Protein AF-A0A1J4T5M4-F1 (afdb_monomer_lite)

Structure (mmCIF, N/CA/C/O backbone):
data_AF-A0A1J4T5M4-F1
#
_entry.id   AF-A0A1J4T5M4-F1
#
loop_
_atom_site.group_PDB
_atom_site.id
_atom_site.type_symbol
_atom_site.label_atom_id
_atom_site.label_alt_id
_atom_site.label_comp_id
_atom_site.label_asym_id
_atom_site.label_entity_id
_atom_site.label_seq_id
_atom_site.pdbx_PDB_ins_code
_atom_site.Cartn_x
_atom_site.Cartn_y
_atom_site.Cartn_z
_atom_site.occupancy
_atom_site.B_iso_or_equiv
_atom_site.auth_seq_id
_atom_site.auth_comp_id
_atom_site.auth_asym_id
_atom_site.auth_atom_id
_atom_site.pdbx_PDB_model_num
ATOM 1 N N . MET A 1 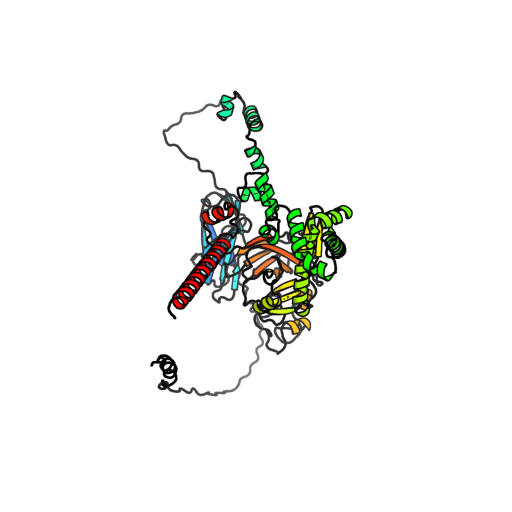1 ? -44.692 56.740 -18.038 1.00 34.81 1 MET A N 1
ATOM 2 C CA . MET A 1 1 ? -43.457 57.166 -17.343 1.00 34.81 1 MET A CA 1
ATOM 3 C C . MET A 1 1 ? -42.493 55.983 -17.309 1.00 34.81 1 MET A C 1
ATOM 5 O O . MET A 1 1 ? -42.812 54.981 -16.696 1.00 34.81 1 MET A O 1
ATOM 9 N N . LYS A 1 2 ? -41.389 56.106 -18.061 1.00 34.12 2 LYS A N 1
ATOM 10 C CA . LYS A 1 2 ? -40.067 55.453 -17.934 1.00 34.12 2 LYS A CA 1
ATOM 11 C C . LYS A 1 2 ? -39.995 53.984 -17.452 1.00 34.12 2 LYS A C 1
ATOM 13 O O . LYS A 1 2 ? -39.796 53.739 -16.270 1.00 34.12 2 LYS A O 1
ATOM 18 N N . PHE A 1 3 ? -39.970 53.044 -18.403 1.00 30.88 3 PHE A N 1
ATOM 19 C CA . PHE A 1 3 ? -39.243 51.773 -18.253 1.00 30.88 3 PHE A CA 1
ATOM 20 C C . PHE A 1 3 ? -37.912 51.881 -19.010 1.00 30.88 3 PHE A C 1
ATOM 22 O O . PHE A 1 3 ? -37.856 52.402 -20.124 1.00 30.88 3 PHE A O 1
ATOM 29 N N . ASN A 1 4 ? -36.834 51.536 -18.313 1.00 39.12 4 ASN A N 1
ATOM 30 C CA . ASN A 1 4 ? -35.527 52.162 -18.454 1.00 39.12 4 ASN A CA 1
ATOM 31 C C . ASN A 1 4 ? -34.646 51.546 -19.556 1.00 39.12 4 ASN A C 1
ATOM 33 O O . ASN A 1 4 ? -34.685 50.359 -19.867 1.00 39.12 4 ASN A O 1
ATOM 37 N N . LYS A 1 5 ? -33.831 52.424 -20.131 1.00 41.97 5 LYS A N 1
ATOM 38 C CA . LYS A 1 5 ? -33.200 52.419 -21.453 1.00 41.97 5 LYS A CA 1
ATOM 39 C C . LYS A 1 5 ? -31.775 51.838 -21.419 1.00 41.97 5 LYS A C 1
ATOM 41 O O . LYS A 1 5 ? -30.873 52.423 -22.004 1.00 41.97 5 LYS A O 1
ATOM 46 N N . HIS A 1 6 ? -31.557 50.713 -20.731 1.00 47.12 6 HIS A N 1
ATOM 47 C CA . HIS A 1 6 ? -30.194 50.193 -20.502 1.00 47.12 6 HIS A CA 1
ATOM 48 C C . HIS A 1 6 ? -29.871 48.798 -21.051 1.00 47.12 6 HIS A C 1
ATOM 50 O O . HIS A 1 6 ? -28.703 48.432 -21.066 1.00 47.12 6 HIS A O 1
ATOM 56 N N . TYR A 1 7 ? -30.835 48.070 -21.620 1.00 44.25 7 TYR A N 1
ATOM 57 C CA . TYR A 1 7 ? -30.568 46.737 -22.190 1.00 44.25 7 TYR A CA 1
ATOM 58 C C . TYR A 1 7 ? -30.354 46.700 -23.712 1.00 44.25 7 TYR A C 1
ATOM 60 O O . TYR A 1 7 ? -29.957 45.672 -24.248 1.00 44.25 7 TYR A O 1
ATOM 68 N N . LYS A 1 8 ? -30.542 47.821 -24.426 1.00 43.34 8 LYS A N 1
ATOM 69 C CA . LYS A 1 8 ? -30.324 47.884 -25.887 1.00 43.34 8 LYS A CA 1
ATOM 70 C C . LYS A 1 8 ? -28.912 48.298 -26.321 1.00 43.34 8 LYS A C 1
ATOM 72 O O . LYS A 1 8 ? -28.586 48.116 -27.485 1.00 43.34 8 LYS A O 1
ATOM 77 N N . ASN A 1 9 ? -28.066 48.775 -25.405 1.00 45.38 9 ASN A N 1
ATOM 78 C CA . ASN A 1 9 ? -26.704 49.218 -25.740 1.00 45.38 9 ASN A CA 1
ATOM 79 C C . ASN A 1 9 ? -25.601 48.223 -25.348 1.00 45.38 9 ASN A C 1
ATOM 81 O O . ASN A 1 9 ? -24.459 48.438 -25.730 1.00 45.38 9 ASN A O 1
ATOM 85 N N . LEU A 1 10 ? -25.916 47.127 -24.646 1.00 37.84 10 LEU A N 1
ATOM 86 C CA . LEU A 1 10 ? -24.912 46.112 -24.294 1.00 37.84 10 LEU A CA 1
ATOM 87 C C . LEU A 1 10 ? -24.798 44.999 -25.355 1.00 37.84 10 LEU A C 1
ATOM 89 O O . LEU A 1 10 ? -23.721 44.458 -25.566 1.00 37.84 10 LEU A O 1
ATOM 93 N N . MET A 1 11 ? -25.872 44.738 -26.110 1.00 39.09 11 MET A N 1
ATOM 94 C CA . MET A 1 11 ? -25.863 43.791 -27.240 1.00 39.09 11 MET A CA 1
ATOM 95 C C . MET A 1 11 ? -25.367 44.397 -28.564 1.00 39.09 11 MET A C 1
ATOM 97 O O . MET A 1 11 ? -25.098 43.666 -29.509 1.00 39.09 11 MET A O 1
ATOM 101 N N . ALA A 1 12 ? -25.193 45.721 -28.636 1.00 43.66 12 ALA A N 1
ATOM 102 C CA . ALA A 1 12 ? -24.646 46.405 -29.813 1.00 43.66 12 ALA A CA 1
ATOM 103 C C . ALA A 1 12 ? -23.111 46.561 -29.773 1.00 43.66 12 ALA A C 1
ATOM 105 O O . ALA A 1 12 ? -22.508 46.901 -30.784 1.00 43.66 12 ALA A O 1
ATOM 106 N N . VAL A 1 13 ? -22.472 46.288 -28.627 1.00 44.59 13 VAL A N 1
ATOM 107 C CA . VAL A 1 13 ? -21.007 46.390 -28.457 1.00 44.59 13 VAL A CA 1
ATOM 108 C C . VAL A 1 13 ? -20.306 45.040 -28.680 1.00 44.59 13 VAL A C 1
ATOM 110 O O . VAL A 1 13 ? -19.130 45.010 -29.018 1.00 44.59 13 VAL A O 1
ATOM 113 N N . ILE A 1 14 ? -21.033 43.920 -28.599 1.00 39.28 14 ILE A N 1
ATOM 114 C CA . ILE A 1 14 ? -20.468 42.566 -28.763 1.00 39.28 14 ILE A CA 1
ATOM 115 C C . ILE A 1 14 ? -20.547 42.060 -30.222 1.00 39.28 14 ILE A C 1
ATOM 117 O O . ILE A 1 14 ? -19.860 41.113 -30.585 1.00 39.28 14 ILE A O 1
ATOM 121 N N . MET A 1 15 ? -21.286 42.740 -31.108 1.00 38.28 15 MET A N 1
ATOM 122 C CA . MET A 1 15 ? -21.400 42.379 -32.536 1.00 38.28 15 MET A CA 1
ATOM 123 C C . MET A 1 15 ? -20.562 43.240 -33.504 1.00 38.28 15 MET A C 1
ATOM 125 O O . MET A 1 15 ? -20.719 43.112 -34.713 1.00 38.28 15 MET A O 1
ATOM 129 N N . ILE A 1 16 ? -19.656 44.096 -33.012 1.00 41.47 16 ILE A N 1
ATOM 130 C CA . ILE A 1 16 ? -18.782 44.939 -33.867 1.00 41.47 16 ILE A CA 1
ATOM 131 C C . ILE A 1 16 ? -17.302 44.493 -33.823 1.00 41.47 16 ILE A C 1
ATOM 133 O O . ILE A 1 16 ? -16.463 45.048 -34.518 1.00 41.47 16 ILE A O 1
ATOM 137 N N . PHE A 1 17 ? -16.972 43.417 -33.099 1.00 33.81 17 PHE A N 1
ATOM 138 C CA . PHE A 1 17 ? -15.613 42.843 -33.084 1.00 33.81 17 PHE A CA 1
ATOM 139 C C . PHE A 1 17 ? -15.440 41.574 -33.939 1.00 33.81 17 PHE A C 1
ATOM 141 O O . PHE A 1 17 ? -14.376 40.965 -33.927 1.00 33.81 17 PHE A O 1
ATOM 148 N N . TYR A 1 18 ? -16.457 41.203 -34.725 1.00 34.69 18 TYR A N 1
ATOM 149 C CA . TYR A 1 18 ? -16.447 40.037 -35.619 1.00 34.69 18 TYR A CA 1
ATOM 150 C C . TYR A 1 18 ? -16.691 40.429 -37.085 1.00 34.69 18 TYR A C 1
ATOM 152 O O . TYR A 1 18 ? -17.573 39.890 -37.741 1.00 34.69 18 TYR A O 1
ATOM 160 N N . GLN A 1 19 ? -15.924 41.387 -37.615 1.00 32.03 19 GLN A N 1
ATOM 161 C CA . GLN A 1 19 ? -15.612 41.477 -39.049 1.00 32.03 19 GLN A CA 1
ATOM 162 C C . GLN A 1 19 ? -14.551 42.559 -39.302 1.00 32.03 19 GLN A C 1
ATOM 164 O O . GLN A 1 19 ? -14.587 43.617 -38.692 1.00 32.03 19 GLN A O 1
ATOM 169 N N . THR A 1 20 ? -13.650 42.261 -40.245 1.00 32.69 20 THR A N 1
ATOM 170 C CA . THR A 1 20 ? -12.590 43.100 -40.846 1.00 32.69 20 THR A CA 1
ATOM 171 C C . THR A 1 20 ? -11.260 43.247 -40.094 1.00 32.69 20 THR A C 1
ATOM 173 O O . THR A 1 20 ? -10.989 44.299 -39.534 1.00 32.69 20 THR A O 1
ATOM 176 N N . VAL A 1 21 ? -10.369 42.254 -40.234 1.00 31.22 21 VAL A N 1
ATOM 177 C CA . VAL A 1 21 ? -8.986 42.480 -40.714 1.00 31.22 21 VAL A CA 1
ATOM 178 C C . VAL A 1 21 ? -8.584 41.281 -41.586 1.00 31.22 21 VAL A C 1
ATOM 180 O O . VAL A 1 21 ? -8.118 40.258 -41.101 1.00 31.22 21 VAL A O 1
ATOM 183 N N . PHE A 1 22 ? -8.808 41.407 -42.893 1.00 31.58 22 PHE A N 1
ATOM 184 C CA . PHE A 1 22 ? -8.065 40.688 -43.928 1.00 31.58 22 PHE A CA 1
ATOM 185 C C . PHE A 1 22 ? -7.250 41.762 -44.647 1.00 31.58 22 PHE A C 1
ATOM 187 O O . PHE A 1 22 ? -7.848 42.734 -45.107 1.00 31.58 22 PHE A O 1
ATOM 194 N N . LEU A 1 23 ? -5.926 41.606 -44.711 1.00 30.72 23 LEU A N 1
ATOM 195 C CA . LEU A 1 23 ? -5.081 41.785 -45.902 1.00 30.72 23 LEU A CA 1
ATOM 196 C C . LEU A 1 23 ? -3.596 41.779 -45.496 1.00 30.72 23 LEU A C 1
ATOM 198 O O . LEU A 1 23 ? -3.220 42.368 -44.488 1.00 30.72 23 LEU A O 1
ATOM 202 N N . PHE A 1 24 ? -2.793 41.157 -46.364 1.00 29.75 24 PHE A N 1
ATOM 203 C CA . PHE A 1 24 ? -1.328 41.006 -46.377 1.00 29.75 24 PHE A CA 1
ATOM 204 C C . PHE A 1 24 ? -0.714 39.801 -45.644 1.00 29.75 24 PHE A C 1
ATOM 206 O O . PHE A 1 24 ? -0.239 39.916 -44.523 1.00 29.75 24 PHE A O 1
ATOM 213 N N . ALA A 1 25 ? -0.578 38.685 -46.371 1.00 32.09 25 ALA A N 1
ATOM 214 C CA . ALA A 1 25 ? 0.719 38.019 -46.570 1.00 32.09 25 ALA A CA 1
ATOM 215 C C . ALA A 1 25 ? 0.652 37.077 -47.799 1.00 32.09 25 ALA A C 1
ATOM 217 O O . ALA A 1 25 ? -0.384 36.441 -48.006 1.00 32.09 25 ALA A O 1
ATOM 218 N N . PRO A 1 26 ? 1.696 37.019 -48.650 1.00 38.84 26 PRO A N 1
ATOM 219 C CA . PRO A 1 26 ? 1.667 36.312 -49.926 1.00 38.84 26 PRO A CA 1
ATOM 220 C C . PRO A 1 26 ? 2.048 34.830 -49.806 1.00 38.84 26 PRO A C 1
ATOM 222 O O . PRO A 1 26 ? 2.785 34.417 -48.914 1.00 38.84 26 PRO A O 1
ATOM 225 N N . ALA A 1 27 ? 1.558 34.056 -50.772 1.00 31.94 27 ALA A N 1
ATOM 226 C CA . ALA A 1 27 ? 1.900 32.663 -51.009 1.00 31.94 27 ALA A CA 1
ATOM 227 C C . ALA A 1 27 ? 3.345 32.510 -51.517 1.00 31.94 27 ALA A C 1
ATOM 229 O O . ALA A 1 27 ? 3.747 33.195 -52.457 1.00 31.94 27 ALA A O 1
ATOM 230 N N . ILE A 1 28 ? 4.083 31.554 -50.950 1.00 32.34 28 ILE A N 1
ATOM 231 C CA . ILE A 1 28 ? 5.258 30.950 -51.582 1.00 32.34 28 ILE A CA 1
ATOM 232 C C . ILE A 1 28 ? 4.994 29.448 -51.650 1.00 32.34 28 ILE A C 1
ATOM 234 O O . ILE A 1 28 ? 4.903 28.767 -50.632 1.00 32.34 28 ILE A O 1
ATOM 238 N N . ALA A 1 29 ? 4.819 28.970 -52.878 1.00 30.66 29 ALA A N 1
ATOM 239 C CA . ALA A 1 29 ? 4.873 27.565 -53.234 1.00 30.66 29 ALA A CA 1
ATOM 240 C C . ALA A 1 29 ? 6.345 27.133 -53.292 1.00 30.66 29 ALA A C 1
ATOM 242 O O . ALA A 1 29 ? 7.166 27.852 -53.860 1.00 30.66 29 ALA A O 1
ATOM 243 N N . VAL A 1 30 ? 6.668 25.958 -52.753 1.00 29.72 30 VAL A N 1
ATOM 244 C CA . VAL A 1 30 ? 7.920 25.261 -53.065 1.00 29.72 30 VAL A CA 1
ATOM 245 C C . VAL A 1 30 ? 7.556 23.906 -53.653 1.00 29.72 30 VAL A C 1
ATOM 247 O O . VAL A 1 30 ? 6.822 23.121 -53.056 1.00 29.72 30 VAL A O 1
ATOM 250 N N . GLN A 1 31 ? 8.020 23.723 -54.884 1.00 28.06 31 GLN A N 1
ATOM 251 C CA . GLN A 1 31 ? 7.902 22.534 -55.711 1.00 28.06 31 GLN A CA 1
ATOM 252 C C . GLN A 1 31 ? 8.651 21.349 -55.104 1.00 28.06 31 GLN A C 1
ATOM 254 O O . GLN A 1 31 ? 9.748 21.492 -54.570 1.00 28.06 31 GLN A O 1
ATOM 259 N N . ALA A 1 32 ? 8.056 20.173 -55.284 1.00 30.20 32 ALA A N 1
ATOM 260 C CA . ALA A 1 32 ? 8.772 18.914 -55.323 1.00 30.20 32 ALA A CA 1
ATOM 261 C C . ALA A 1 32 ? 9.695 18.905 -56.552 1.00 30.20 32 ALA A C 1
ATOM 263 O O . ALA A 1 32 ? 9.231 19.146 -57.668 1.00 30.20 32 ALA A O 1
ATOM 264 N N . GLU A 1 33 ? 10.975 18.603 -56.344 1.00 30.89 33 GLU A N 1
ATOM 265 C CA . GLU A 1 33 ? 11.881 18.178 -57.406 1.00 30.89 33 GLU A CA 1
ATOM 266 C C . GLU A 1 33 ? 12.342 16.750 -57.126 1.00 30.89 33 GLU A C 1
ATOM 268 O O . GLU A 1 33 ? 13.077 16.451 -56.187 1.00 30.89 33 GLU A O 1
ATOM 273 N N . ASP A 1 34 ? 11.818 15.883 -57.980 1.00 31.55 34 ASP A N 1
ATOM 274 C CA . ASP A 1 34 ? 12.252 14.535 -58.272 1.00 31.55 34 ASP A CA 1
ATOM 275 C C . ASP A 1 34 ? 13.582 14.611 -59.038 1.00 31.55 34 ASP A C 1
ATOM 277 O O . ASP A 1 34 ? 13.654 15.217 -60.108 1.00 31.55 34 ASP A O 1
ATOM 281 N N . THR A 1 35 ? 14.643 14.009 -58.503 1.00 32.59 35 THR A N 1
ATOM 282 C CA . THR A 1 35 ? 15.796 13.593 -59.310 1.00 32.59 35 THR A CA 1
ATOM 283 C C . THR A 1 35 ? 16.249 12.211 -58.863 1.00 32.59 35 THR A C 1
ATOM 285 O O . THR A 1 35 ? 17.077 12.035 -57.973 1.00 32.59 35 THR A O 1
ATOM 288 N N . GLY A 1 36 ? 15.705 11.196 -59.529 1.00 28.59 36 GLY A N 1
ATOM 289 C CA . GLY A 1 36 ? 16.386 9.919 -59.653 1.00 28.59 36 GLY A CA 1
ATOM 290 C C . GLY A 1 36 ? 17.665 10.074 -60.480 1.00 28.59 36 GLY A C 1
ATOM 291 O O . GLY A 1 36 ? 17.642 10.615 -61.585 1.00 28.59 36 GLY A O 1
ATOM 292 N N . LEU A 1 37 ? 18.771 9.525 -59.981 1.00 27.17 37 LEU A N 1
ATOM 293 C CA . LEU A 1 37 ? 19.799 8.951 -60.840 1.00 27.17 37 LEU A CA 1
ATOM 294 C C . LEU A 1 37 ? 20.348 7.670 -60.206 1.00 27.17 37 LEU A C 1
ATOM 296 O O . LEU A 1 37 ? 20.480 7.528 -58.995 1.00 27.17 37 LEU A O 1
ATOM 300 N N . THR A 1 38 ? 20.563 6.714 -61.091 1.00 30.22 38 THR A N 1
ATOM 301 C CA . THR A 1 38 ? 20.638 5.268 -60.924 1.00 30.22 38 THR A CA 1
ATOM 302 C C . THR A 1 38 ? 21.978 4.733 -60.417 1.00 30.22 38 THR A C 1
ATOM 304 O O . THR A 1 38 ? 23.021 5.208 -60.847 1.00 30.22 38 THR A O 1
ATOM 307 N N . ALA A 1 39 ? 21.876 3.654 -59.629 1.00 30.05 39 ALA A N 1
ATOM 308 C CA . ALA A 1 39 ? 22.699 2.436 -59.582 1.00 30.05 39 ALA A CA 1
ATOM 309 C C . ALA A 1 39 ? 24.240 2.538 -59.572 1.00 30.05 39 ALA A C 1
ATOM 311 O O . ALA A 1 39 ? 24.844 2.871 -60.584 1.00 30.05 39 ALA A O 1
ATOM 312 N N . ASP A 1 40 ? 24.864 2.001 -58.515 1.00 26.75 40 ASP A N 1
ATOM 313 C CA . ASP A 1 40 ? 25.729 0.827 -58.698 1.00 26.75 40 ASP A CA 1
ATOM 314 C C . ASP A 1 40 ? 25.837 -0.029 -57.423 1.00 26.75 40 ASP A C 1
ATOM 316 O O . ASP A 1 40 ? 25.776 0.441 -56.288 1.00 26.75 40 ASP A O 1
ATOM 320 N N . THR A 1 41 ? 25.961 -1.323 -57.664 1.00 29.83 41 THR A N 1
ATOM 321 C CA . THR A 1 41 ? 26.011 -2.451 -56.739 1.00 29.83 41 THR A CA 1
ATOM 322 C C . THR A 1 41 ? 27.437 -2.643 -56.234 1.00 29.83 41 THR A C 1
ATOM 324 O O . THR A 1 41 ? 28.348 -2.811 -57.040 1.00 29.83 41 THR A O 1
ATOM 327 N N . THR A 1 42 ? 27.658 -2.768 -54.923 1.00 28.41 42 THR A N 1
ATOM 328 C CA . THR A 1 42 ? 28.691 -3.693 -54.421 1.00 28.41 42 THR A CA 1
ATOM 329 C C . THR A 1 42 ? 28.470 -4.069 -52.959 1.00 28.41 42 THR A C 1
ATOM 331 O O . THR A 1 42 ? 28.510 -3.253 -52.046 1.00 28.41 42 THR A O 1
ATOM 334 N N . THR A 1 43 ? 28.263 -5.365 -52.763 1.00 30.73 43 THR A N 1
ATOM 335 C CA . THR A 1 43 ? 28.425 -6.122 -51.523 1.00 30.73 43 THR A CA 1
ATOM 336 C C . THR A 1 43 ? 29.737 -5.808 -50.805 1.00 30.73 43 THR A C 1
ATOM 338 O O . THR A 1 43 ? 30.796 -6.125 -51.344 1.00 30.73 43 THR A O 1
ATOM 341 N N . GLN A 1 44 ? 29.667 -5.350 -49.553 1.00 29.78 44 GLN A N 1
ATOM 342 C CA . GLN A 1 44 ? 30.615 -5.745 -48.507 1.00 29.78 44 GLN A CA 1
ATOM 343 C C . GLN A 1 44 ? 29.895 -5.900 -47.164 1.00 29.78 44 GLN A C 1
ATOM 345 O O . GLN A 1 44 ? 29.442 -4.951 -46.536 1.00 29.78 44 GLN A O 1
ATOM 350 N N . THR A 1 45 ? 29.809 -7.155 -46.741 1.00 33.22 45 THR A N 1
ATOM 351 C CA . THR A 1 45 ? 29.649 -7.594 -45.359 1.00 33.22 45 THR A CA 1
ATOM 352 C C . THR A 1 45 ? 30.733 -6.995 -44.462 1.00 33.22 45 THR A C 1
ATOM 354 O O . THR A 1 45 ? 31.912 -7.275 -44.675 1.00 33.22 45 THR A O 1
ATOM 357 N N . SER A 1 46 ? 30.341 -6.299 -43.395 1.00 32.25 46 SER A N 1
ATOM 358 C CA . SER A 1 46 ? 31.116 -6.266 -42.150 1.00 32.25 46 SER A CA 1
ATOM 359 C C . SER A 1 46 ? 30.250 -5.846 -40.962 1.00 32.25 46 SER A C 1
ATOM 361 O O . SER A 1 46 ? 29.689 -4.755 -40.941 1.00 32.25 46 SER A O 1
ATOM 363 N N . ASN A 1 47 ? 30.194 -6.742 -39.978 1.00 33.62 47 ASN A N 1
ATOM 364 C CA . ASN A 1 47 ? 29.775 -6.547 -38.593 1.00 33.62 47 ASN A CA 1
ATOM 365 C C . ASN A 1 47 ? 30.018 -5.138 -38.028 1.00 33.62 47 ASN A C 1
ATOM 367 O O . ASN A 1 47 ? 31.167 -4.700 -37.960 1.00 33.62 47 ASN A O 1
ATOM 371 N N . LYS A 1 48 ? 28.956 -4.532 -37.487 1.00 32.31 48 LYS A N 1
ATOM 372 C CA . LYS A 1 48 ? 28.857 -3.990 -36.115 1.00 32.31 48 LYS A CA 1
ATOM 373 C C . LYS A 1 48 ? 27.528 -3.238 -35.996 1.00 32.31 48 LYS A C 1
ATOM 375 O O . LYS A 1 48 ? 27.474 -2.033 -36.206 1.00 32.31 48 LYS A O 1
ATOM 380 N N . ILE A 1 49 ? 26.461 -3.945 -35.632 1.00 31.53 49 ILE A N 1
ATOM 381 C CA . ILE A 1 49 ? 25.402 -3.309 -34.845 1.00 31.53 49 ILE A CA 1
ATOM 382 C C . ILE A 1 49 ? 25.944 -3.384 -33.422 1.00 31.53 49 ILE A C 1
ATOM 384 O O . ILE A 1 49 ? 25.895 -4.429 -32.782 1.00 31.53 49 ILE A O 1
ATOM 388 N N . ALA A 1 50 ? 26.654 -2.333 -33.018 1.00 29.09 50 ALA A N 1
ATOM 389 C CA . ALA A 1 50 ? 26.894 -2.106 -31.608 1.00 29.09 50 ALA A CA 1
ATOM 390 C C . ALA A 1 50 ? 25.540 -1.718 -31.019 1.00 29.09 50 ALA A C 1
ATOM 392 O O . ALA A 1 50 ? 24.914 -0.783 -31.522 1.00 29.09 50 ALA A O 1
ATOM 393 N N . ASP A 1 51 ? 25.107 -2.461 -30.006 1.00 33.47 51 ASP A N 1
ATOM 394 C CA . ASP A 1 51 ? 24.079 -2.038 -29.070 1.00 33.47 51 ASP A CA 1
ATOM 395 C C . ASP A 1 51 ? 24.348 -0.579 -28.697 1.00 33.47 51 ASP A C 1
ATOM 397 O O . ASP A 1 51 ? 25.306 -0.270 -27.986 1.00 33.47 51 ASP A O 1
ATOM 401 N N . ASN A 1 52 ? 23.525 0.341 -29.198 1.00 29.55 52 ASN A N 1
ATOM 402 C CA . ASN A 1 52 ? 23.408 1.651 -28.582 1.00 29.55 52 ASN A CA 1
ATOM 403 C C . ASN A 1 52 ? 22.447 1.477 -27.407 1.00 29.55 52 ASN A C 1
ATOM 405 O O . ASN A 1 52 ? 21.319 1.961 -27.421 1.00 29.55 52 ASN A O 1
ATOM 409 N N . GLU A 1 53 ? 22.893 0.691 -26.426 1.00 37.16 53 GLU A N 1
ATOM 410 C CA . GLU A 1 53 ? 22.355 0.713 -25.080 1.00 37.16 53 GLU A CA 1
ATOM 411 C C . GLU A 1 53 ? 22.528 2.163 -24.628 1.00 37.16 53 GLU A C 1
ATOM 413 O O . GLU A 1 53 ? 23.644 2.625 -24.382 1.00 37.16 53 GLU A O 1
ATOM 418 N N . GLN A 1 54 ? 21.441 2.934 -24.665 1.00 42.91 54 GLN A N 1
ATOM 419 C CA . GLN A 1 54 ? 21.433 4.309 -24.199 1.00 42.91 54 GLN A CA 1
ATOM 420 C C . GLN A 1 54 ? 21.816 4.250 -22.718 1.00 42.91 54 GLN A C 1
ATOM 422 O O . GLN A 1 54 ? 20.996 3.897 -21.873 1.00 42.91 54 GLN A O 1
ATOM 427 N N . LEU A 1 55 ? 23.105 4.469 -22.435 1.00 46.03 55 LEU A N 1
ATOM 428 C CA . LEU A 1 55 ? 23.698 4.343 -21.109 1.00 46.03 55 LEU A CA 1
ATOM 429 C C . LEU A 1 55 ? 22.826 5.121 -20.131 1.00 46.03 55 LEU A C 1
ATOM 431 O O . LEU A 1 55 ? 22.731 6.347 -20.228 1.00 46.03 55 LEU A O 1
ATOM 435 N N . LYS A 1 56 ? 22.168 4.399 -19.213 1.00 53.81 56 LYS A N 1
ATOM 436 C CA . LYS A 1 56 ? 21.361 5.023 -18.167 1.00 53.81 56 LYS A CA 1
ATOM 437 C C . LYS A 1 56 ? 22.228 6.072 -17.466 1.00 53.81 56 LYS A C 1
ATOM 439 O O . LYS A 1 56 ? 23.387 5.778 -17.144 1.00 53.81 56 LYS A O 1
ATOM 444 N N . PRO A 1 57 ? 21.713 7.291 -17.259 1.00 62.59 57 PRO A N 1
ATOM 445 C CA . PRO A 1 57 ? 22.473 8.322 -16.587 1.00 62.59 57 PRO A CA 1
ATOM 446 C C . PRO A 1 57 ? 22.790 7.872 -15.152 1.00 62.59 57 PRO A C 1
ATOM 448 O O . PRO A 1 57 ? 21.928 7.380 -14.429 1.00 62.59 57 PRO A O 1
ATOM 451 N N . ILE A 1 58 ? 24.052 8.008 -14.763 1.00 69.31 58 ILE A N 1
ATOM 452 C CA . ILE A 1 58 ? 24.619 7.667 -13.460 1.00 69.31 58 ILE A CA 1
ATOM 453 C C . ILE A 1 58 ? 25.045 8.974 -12.803 1.00 69.31 58 ILE A C 1
ATOM 455 O O . ILE A 1 58 ? 25.606 9.860 -13.456 1.00 69.31 58 ILE A O 1
ATOM 459 N N . LEU A 1 59 ? 24.792 9.081 -11.504 1.00 80.69 59 LEU A N 1
ATOM 460 C CA . LEU A 1 59 ? 25.233 10.182 -10.665 1.00 80.69 59 LEU A CA 1
ATOM 461 C C . LEU A 1 59 ? 25.943 9.610 -9.439 1.00 80.69 59 LEU A C 1
ATOM 463 O O . LEU A 1 59 ? 25.374 8.799 -8.715 1.00 80.69 59 LEU A O 1
ATOM 467 N N . GLU A 1 60 ? 27.181 10.023 -9.205 1.00 78.19 60 GLU A N 1
ATOM 468 C CA . GLU A 1 60 ? 28.023 9.486 -8.138 1.00 78.19 60 GLU A CA 1
ATOM 469 C C . GLU A 1 60 ? 28.508 10.611 -7.227 1.00 78.19 60 GLU A C 1
ATOM 471 O O . GLU A 1 60 ? 28.998 11.637 -7.708 1.00 78.19 60 GLU A O 1
ATOM 476 N N . ILE A 1 61 ? 28.389 10.414 -5.911 1.00 83.62 61 ILE A N 1
ATOM 477 C CA . ILE A 1 61 ? 29.027 11.283 -4.922 1.00 83.62 61 ILE A CA 1
ATOM 478 C C . ILE A 1 61 ? 30.468 10.819 -4.742 1.00 83.62 61 ILE A C 1
ATOM 480 O O . ILE A 1 61 ? 30.739 9.673 -4.410 1.00 83.62 61 ILE A O 1
ATOM 484 N N . THR A 1 62 ? 31.388 11.746 -4.959 1.00 81.31 62 THR A N 1
ATOM 485 C CA . THR A 1 62 ? 32.840 11.539 -4.905 1.00 81.31 62 THR A CA 1
ATOM 486 C C . THR A 1 62 ? 33.475 12.056 -3.614 1.00 81.31 62 THR A C 1
ATOM 488 O O . THR A 1 62 ? 34.636 11.764 -3.345 1.00 81.31 62 THR A O 1
ATOM 491 N N . SER A 1 63 ? 32.741 12.862 -2.845 1.00 81.38 63 SER A N 1
ATOM 492 C CA . SER A 1 63 ? 33.139 13.387 -1.538 1.00 81.38 63 SER A CA 1
ATOM 493 C C . SER A 1 63 ? 31.883 13.886 -0.808 1.00 81.38 63 SER A C 1
ATOM 495 O O . SER A 1 63 ? 30.998 14.408 -1.497 1.00 81.38 63 SER A O 1
ATOM 497 N N . PRO A 1 64 ? 31.774 13.749 0.526 1.00 86.06 64 PRO A N 1
ATOM 498 C CA . PRO A 1 64 ? 32.637 12.933 1.395 1.00 86.06 64 PRO A CA 1
ATOM 499 C C . PRO A 1 64 ? 32.572 11.432 1.043 1.00 86.06 64 PRO A C 1
ATOM 501 O O . PRO A 1 64 ? 31.831 11.032 0.145 1.00 86.06 64 PRO A O 1
ATOM 504 N N . PHE A 1 65 ? 33.388 10.599 1.684 1.00 74.25 65 PHE A N 1
ATOM 505 C CA . PHE A 1 65 ? 33.320 9.144 1.524 1.00 74.25 65 PHE A CA 1
ATOM 506 C C . PHE A 1 65 ? 32.204 8.541 2.385 1.00 74.25 65 PHE A C 1
ATOM 508 O O . PHE A 1 65 ? 31.839 9.080 3.431 1.00 74.25 65 PHE A O 1
ATOM 515 N N . ASP A 1 66 ? 31.674 7.388 1.967 1.00 73.75 66 ASP A N 1
ATOM 516 C CA . ASP A 1 66 ? 30.715 6.655 2.794 1.00 73.75 66 ASP A CA 1
ATOM 517 C C . ASP A 1 66 ? 31.352 6.253 4.133 1.00 73.75 66 ASP A C 1
ATOM 519 O O . ASP A 1 66 ? 32.425 5.647 4.180 1.00 73.75 66 ASP A O 1
ATOM 523 N N . LYS A 1 67 ? 30.645 6.583 5.214 1.00 74.50 67 LYS A N 1
ATOM 524 C CA . LYS A 1 67 ? 30.999 6.434 6.634 1.00 74.50 67 LYS A CA 1
ATOM 525 C C . LYS A 1 67 ? 32.153 7.314 7.109 1.00 74.50 67 LYS A C 1
ATOM 527 O O . LYS A 1 67 ? 32.771 7.001 8.126 1.00 74.50 67 LYS A O 1
ATOM 532 N N . GLU A 1 68 ? 32.431 8.411 6.415 1.00 80.56 68 GLU A N 1
ATOM 533 C CA . GLU A 1 68 ? 33.414 9.393 6.872 1.00 80.56 68 GLU A CA 1
ATOM 534 C C . GLU A 1 68 ? 32.968 10.060 8.187 1.00 80.56 68 GLU A C 1
ATOM 536 O O . GLU A 1 68 ? 31.794 10.392 8.376 1.00 80.56 68 GLU A O 1
ATOM 541 N N . GLU A 1 69 ? 33.908 10.229 9.119 1.00 86.06 69 GLU A N 1
ATOM 542 C CA . GLU A 1 69 ? 33.693 10.932 10.385 1.00 86.06 69 GLU A CA 1
ATOM 543 C C . GLU A 1 69 ? 34.252 12.352 10.280 1.00 86.06 69 GLU A C 1
ATOM 545 O O . GLU A 1 69 ? 35.414 12.544 9.926 1.00 86.06 69 GLU A O 1
ATOM 550 N N . ILE A 1 70 ? 33.419 13.342 10.590 1.00 82.81 70 ILE A N 1
ATOM 551 C CA . ILE A 1 70 ? 33.727 14.763 10.461 1.00 82.81 70 ILE A CA 1
ATOM 552 C C . ILE A 1 70 ? 33.695 15.383 11.858 1.00 82.81 70 ILE A C 1
ATOM 554 O O . ILE A 1 70 ? 32.640 15.498 12.486 1.00 82.81 70 ILE A O 1
ATOM 558 N N . THR A 1 71 ? 34.871 15.775 12.344 1.00 74.19 71 THR A N 1
ATOM 559 C CA . THR A 1 71 ? 35.061 16.454 13.631 1.00 74.19 71 THR A CA 1
ATOM 560 C C . THR A 1 71 ? 35.343 17.930 13.383 1.00 74.19 71 THR A C 1
ATOM 562 O O . THR A 1 71 ? 36.457 18.241 12.970 1.00 74.19 71 THR A O 1
ATOM 565 N N . ASN A 1 72 ? 34.366 18.815 13.619 1.00 61.94 72 ASN A N 1
ATOM 566 C CA . ASN A 1 72 ? 34.445 20.272 13.401 1.00 61.94 72 ASN A CA 1
ATOM 567 C C . ASN A 1 72 ? 35.016 20.693 12.019 1.00 61.94 72 ASN A C 1
ATOM 569 O O . ASN A 1 72 ? 36.221 20.666 11.782 1.00 61.94 72 ASN A O 1
ATOM 573 N N . GLY A 1 73 ? 34.170 21.170 11.100 1.00 76.25 73 GLY A N 1
ATOM 574 C CA . GLY A 1 73 ? 34.632 21.661 9.794 1.00 76.25 73 GLY A CA 1
ATOM 575 C C . GLY A 1 73 ? 33.529 21.808 8.747 1.00 76.25 73 GLY A C 1
ATOM 576 O O . GLY A 1 73 ? 32.345 21.794 9.070 1.00 76.25 73 GLY A O 1
ATOM 577 N N . LEU A 1 74 ? 33.918 21.942 7.475 1.00 83.69 74 LEU A N 1
ATOM 578 C CA . LEU A 1 74 ? 32.984 21.959 6.347 1.00 83.69 74 LEU A CA 1
ATOM 579 C C . LEU A 1 74 ? 32.767 20.546 5.802 1.00 83.69 74 LEU A C 1
ATOM 581 O O . LEU A 1 74 ? 33.719 19.819 5.527 1.00 83.69 74 LEU A O 1
ATOM 585 N N . ILE A 1 75 ? 31.511 20.190 5.564 1.00 89.00 75 ILE A N 1
ATOM 586 C CA . ILE A 1 75 ? 31.136 18.995 4.812 1.00 89.00 75 ILE A CA 1
ATOM 587 C C . ILE A 1 75 ? 31.169 19.372 3.332 1.00 89.00 75 ILE A C 1
ATOM 589 O O . ILE A 1 75 ? 30.253 20.040 2.859 1.00 89.00 75 ILE A O 1
ATOM 593 N N . GLU A 1 76 ? 32.211 18.983 2.597 1.00 88.31 76 GLU A N 1
ATOM 594 C CA . GLU A 1 76 ? 32.326 19.258 1.159 1.00 88.31 76 GLU A CA 1
ATOM 595 C C . GLU A 1 76 ? 31.702 18.138 0.320 1.00 88.31 76 GLU A C 1
ATOM 597 O O . GLU A 1 76 ? 32.342 17.126 0.042 1.00 88.31 76 GLU A O 1
ATOM 602 N N . ALA A 1 77 ? 30.468 18.329 -0.145 1.00 91.62 77 ALA A N 1
ATOM 603 C CA . ALA A 1 77 ? 29.862 17.402 -1.088 1.00 91.62 77 ALA A CA 1
ATOM 604 C C . ALA A 1 77 ? 30.287 17.690 -2.529 1.00 91.62 77 ALA A C 1
ATOM 606 O O . ALA A 1 77 ? 30.185 18.823 -3.004 1.00 91.62 77 ALA A O 1
ATOM 607 N N . LYS A 1 78 ? 30.730 16.648 -3.243 1.00 91.06 78 LYS A N 1
ATOM 608 C CA . LYS A 1 78 ? 31.120 16.700 -4.661 1.00 91.06 78 LYS A CA 1
ATOM 609 C C . LYS A 1 78 ? 30.526 15.523 -5.417 1.00 91.06 78 LYS A C 1
ATOM 611 O O . LYS A 1 78 ? 30.660 14.389 -4.969 1.00 91.06 78 LYS A O 1
ATOM 616 N N . ALA A 1 79 ? 29.940 15.762 -6.584 1.00 90.06 79 ALA A N 1
ATOM 617 C CA . ALA A 1 79 ? 29.310 14.733 -7.404 1.00 90.06 79 ALA A CA 1
ATOM 618 C C . ALA A 1 79 ? 29.651 14.882 -8.889 1.00 90.06 79 ALA A C 1
ATOM 620 O O . ALA A 1 79 ? 29.887 15.989 -9.382 1.00 90.06 79 ALA A O 1
ATOM 621 N N . LYS A 1 80 ? 29.655 13.752 -9.599 1.00 89.94 80 LYS A N 1
ATOM 622 C CA . LYS A 1 80 ? 29.883 13.662 -11.046 1.00 89.94 80 LYS A CA 1
ATOM 623 C C . LYS A 1 80 ? 28.789 12.836 -11.704 1.00 89.94 80 LYS A C 1
ATOM 625 O O . LYS A 1 80 ? 28.321 11.859 -11.124 1.00 89.94 80 LYS A O 1
ATOM 630 N N . SER A 1 81 ? 28.416 13.209 -12.925 1.00 85.94 81 SER A N 1
ATOM 631 C CA . SER A 1 81 ? 27.496 12.430 -13.753 1.00 85.94 81 SER A CA 1
ATOM 632 C C . SER A 1 81 ? 28.147 12.038 -15.074 1.00 85.94 81 SER A C 1
ATOM 634 O O . SER A 1 81 ? 28.981 12.772 -15.601 1.00 85.94 81 SER A O 1
ATOM 636 N N . ASN A 1 82 ? 27.763 10.879 -15.608 1.00 79.81 82 ASN A N 1
ATOM 637 C CA . ASN A 1 82 ? 28.118 10.460 -16.968 1.00 79.81 82 ASN A CA 1
ATOM 638 C C . ASN A 1 82 ? 27.189 11.070 -18.040 1.00 79.81 82 ASN A C 1
ATOM 640 O O . ASN A 1 82 ? 27.426 10.857 -19.228 1.00 79.81 82 ASN A O 1
ATOM 644 N N . ALA A 1 83 ? 26.144 11.797 -17.632 1.00 79.25 83 ALA A N 1
ATOM 645 C CA . ALA A 1 83 ? 25.176 12.438 -18.508 1.00 79.25 83 ALA A CA 1
ATOM 646 C C . ALA A 1 83 ? 25.169 13.963 -18.304 1.00 79.25 83 ALA A C 1
ATOM 648 O O . ALA A 1 83 ? 25.469 14.440 -17.207 1.00 79.25 83 ALA A O 1
ATOM 649 N N . PRO A 1 84 ? 24.810 14.753 -19.333 1.00 82.06 84 PRO A N 1
ATOM 650 C CA . PRO A 1 84 ? 24.693 16.200 -19.195 1.00 82.06 84 PRO A CA 1
ATOM 651 C C . PRO A 1 84 ? 23.584 16.584 -18.207 1.00 82.06 84 PRO A C 1
ATOM 653 O O . PRO A 1 84 ? 22.421 16.210 -18.382 1.00 82.06 84 PRO A O 1
ATOM 656 N N . ILE A 1 85 ? 23.942 17.364 -17.185 1.00 87.38 85 ILE A N 1
ATOM 657 C CA . ILE A 1 85 ? 23.037 17.790 -16.112 1.00 87.38 85 ILE A CA 1
ATOM 658 C C . ILE A 1 85 ? 22.678 19.271 -16.259 1.00 87.38 85 ILE A C 1
ATOM 660 O O . ILE A 1 85 ? 23.554 20.124 -16.398 1.00 87.38 85 ILE A O 1
ATOM 664 N N . LYS A 1 86 ? 21.379 19.572 -16.188 1.00 84.00 86 LYS A N 1
ATOM 665 C CA . LYS A 1 86 ? 20.807 20.925 -16.180 1.00 84.00 86 LYS A CA 1
ATOM 666 C C . LYS A 1 86 ? 20.923 21.583 -14.809 1.00 84.00 86 LYS A C 1
ATOM 668 O O . LYS A 1 86 ? 21.336 22.732 -14.701 1.00 84.00 86 LYS A O 1
ATOM 673 N N . GLU A 1 87 ? 20.560 20.847 -13.766 1.00 85.44 87 GLU A N 1
ATOM 674 C CA . GLU A 1 87 ? 20.637 21.281 -12.372 1.00 85.44 87 GLU A CA 1
ATOM 675 C C . GLU A 1 87 ? 20.928 20.090 -11.456 1.00 85.44 87 GLU A C 1
ATOM 677 O O . GLU A 1 87 ? 20.472 18.980 -11.730 1.00 85.44 87 GLU A O 1
ATOM 682 N N . LEU A 1 88 ? 21.663 20.325 -10.364 1.00 89.50 88 LEU A N 1
ATOM 683 C CA . LEU A 1 88 ? 21.907 19.341 -9.310 1.00 89.50 88 LEU A CA 1
ATOM 684 C C . LEU A 1 88 ? 21.661 19.966 -7.941 1.00 89.50 88 LEU A C 1
ATOM 686 O O . LEU A 1 88 ? 22.075 21.096 -7.682 1.00 89.50 88 LEU A O 1
ATOM 690 N N . ARG A 1 89 ? 21.025 19.218 -7.042 1.00 86.38 89 ARG A N 1
ATOM 691 C CA . ARG A 1 89 ? 20.866 19.568 -5.631 1.00 86.38 89 ARG A CA 1
ATOM 692 C C . ARG A 1 89 ? 21.501 18.509 -4.750 1.00 86.38 89 ARG A C 1
ATOM 694 O O . ARG A 1 89 ? 21.271 17.320 -4.958 1.00 86.38 89 ARG A O 1
ATOM 701 N N . PHE A 1 90 ? 22.253 18.944 -3.749 1.00 86.00 90 PHE A N 1
ATOM 702 C CA . PHE A 1 90 ? 22.662 18.075 -2.657 1.00 86.00 90 PHE A CA 1
ATOM 703 C C . PHE A 1 90 ? 21.619 18.094 -1.552 1.00 86.00 90 PHE A C 1
ATOM 705 O O . PHE A 1 90 ? 21.094 19.149 -1.201 1.00 86.00 90 PHE A O 1
ATOM 712 N N . ILE A 1 91 ? 21.336 16.922 -1.009 1.00 79.19 91 ILE A N 1
ATOM 713 C CA . ILE A 1 91 ? 20.298 16.675 -0.018 1.00 79.19 91 ILE A CA 1
ATOM 714 C C . ILE A 1 91 ? 20.986 16.111 1.217 1.00 79.19 91 ILE A C 1
ATOM 716 O O . ILE A 1 91 ? 21.624 15.063 1.128 1.00 79.19 91 ILE A O 1
ATOM 720 N N . LEU A 1 92 ? 20.839 16.794 2.350 1.00 78.88 92 LEU A N 1
ATOM 721 C CA . LEU A 1 92 ? 21.308 16.331 3.652 1.00 78.88 92 LEU A CA 1
ATOM 722 C C . LEU A 1 92 ? 20.106 15.868 4.478 1.00 78.88 92 LEU A C 1
ATOM 724 O O . LEU A 1 92 ? 19.118 16.595 4.610 1.00 78.88 92 LEU A O 1
ATOM 728 N N . SER A 1 93 ? 20.177 14.665 5.042 1.00 70.94 93 SER A N 1
ATOM 729 C CA . SER A 1 93 ? 19.082 14.065 5.814 1.00 70.94 93 SER A CA 1
ATOM 730 C C . SER A 1 93 ? 19.574 13.350 7.069 1.00 70.94 93 SER A C 1
ATOM 732 O O . SER A 1 93 ? 20.707 12.878 7.114 1.00 70.94 93 SER A O 1
ATOM 734 N N . GLN A 1 94 ? 18.712 13.248 8.080 1.00 70.12 94 GLN A N 1
ATOM 735 C CA . GLN A 1 94 ? 18.960 12.515 9.323 1.00 70.12 94 GLN A CA 1
ATOM 736 C C . GLN A 1 94 ? 17.690 11.756 9.715 1.00 70.12 94 GLN A C 1
ATOM 738 O O . GLN A 1 94 ? 16.597 12.321 9.701 1.00 70.12 94 GLN A O 1
ATOM 743 N N . ASN A 1 95 ? 17.820 10.465 10.038 1.00 57.75 95 ASN A N 1
ATOM 744 C CA . ASN A 1 95 ? 16.698 9.589 10.413 1.00 57.75 95 ASN A CA 1
ATOM 745 C C . ASN A 1 95 ? 15.520 9.609 9.413 1.00 57.75 95 ASN A C 1
ATOM 747 O O . ASN A 1 95 ? 14.361 9.550 9.810 1.00 57.75 95 ASN A O 1
ATOM 751 N N . GLY A 1 96 ? 15.811 9.739 8.114 1.00 49.84 96 GLY A N 1
ATOM 752 C CA . GLY A 1 96 ? 14.800 9.794 7.050 1.00 49.84 96 GLY A CA 1
ATOM 753 C C . GLY A 1 96 ? 14.173 11.173 6.814 1.00 49.84 96 GLY A C 1
ATOM 754 O O . GLY A 1 96 ? 13.506 11.355 5.803 1.00 49.84 96 GLY A O 1
ATOM 755 N N . ASN A 1 97 ? 14.434 12.165 7.669 1.00 48.34 97 ASN A N 1
ATOM 756 C CA . ASN A 1 97 ? 13.968 13.534 7.461 1.00 48.34 97 ASN A CA 1
ATOM 757 C C . ASN A 1 97 ? 15.016 14.355 6.708 1.00 48.34 97 ASN A C 1
ATOM 759 O O . ASN A 1 97 ? 16.195 14.372 7.070 1.00 48.34 97 ASN A O 1
ATOM 763 N N . VAL A 1 98 ? 14.582 15.063 5.667 1.00 60.78 98 VAL A N 1
ATOM 764 C CA . VAL A 1 98 ? 15.422 16.026 4.948 1.00 60.78 98 VAL A CA 1
ATOM 765 C C . VAL A 1 98 ? 15.654 17.240 5.842 1.00 60.78 98 VAL A C 1
ATOM 767 O O . VAL A 1 98 ? 14.705 17.915 6.230 1.00 60.78 98 VAL A O 1
ATOM 770 N N . ILE A 1 99 ? 16.918 17.530 6.136 1.00 66.50 99 ILE A N 1
ATOM 771 C CA . ILE A 1 99 ? 17.319 18.724 6.886 1.00 66.50 99 ILE A CA 1
ATOM 772 C C . ILE A 1 99 ? 17.444 19.903 5.930 1.00 66.50 99 ILE A C 1
ATOM 774 O O . ILE A 1 99 ? 16.925 20.982 6.204 1.00 66.50 99 ILE A O 1
ATOM 778 N N . ASN A 1 100 ? 18.114 19.702 4.790 1.00 71.06 100 ASN A N 1
ATOM 779 C CA . ASN A 1 100 ? 18.129 20.689 3.718 1.00 71.06 100 ASN A CA 1
ATOM 780 C C . ASN A 1 100 ? 18.333 20.074 2.329 1.00 71.06 100 ASN A C 1
ATOM 782 O O . ASN A 1 100 ? 18.746 18.922 2.178 1.00 71.06 100 ASN A O 1
ATOM 786 N N . GLN A 1 101 ? 18.046 20.890 1.312 1.00 78.31 101 GLN A N 1
ATOM 787 C CA . GLN A 1 101 ? 18.355 20.612 -0.086 1.00 78.31 101 GLN A CA 1
ATOM 788 C C . GLN A 1 101 ? 18.910 21.875 -0.738 1.00 78.31 101 GLN A C 1
ATOM 790 O O . GLN A 1 101 ? 18.216 22.889 -0.817 1.00 78.31 101 GLN A O 1
ATOM 795 N N . ASN A 1 102 ? 20.143 21.823 -1.232 1.00 82.94 102 ASN A N 1
ATOM 796 C CA . ASN A 1 102 ? 20.828 22.999 -1.756 1.00 82.94 102 ASN A CA 1
ATOM 797 C C . ASN A 1 102 ? 21.254 22.810 -3.201 1.00 82.94 102 ASN A C 1
ATOM 799 O O . ASN A 1 102 ? 21.761 21.754 -3.571 1.00 82.94 102 ASN A O 1
ATOM 803 N N . LEU A 1 103 ? 21.070 23.856 -4.009 1.00 80.12 103 LEU A N 1
ATOM 804 C CA . LEU A 1 103 ? 21.543 23.885 -5.388 1.00 80.12 103 LEU A CA 1
ATOM 805 C C . LEU A 1 103 ? 23.075 23.839 -5.405 1.00 80.12 103 LEU A C 1
ATOM 807 O O . LEU A 1 103 ? 23.736 24.644 -4.747 1.00 80.12 103 LEU A O 1
ATOM 811 N N . ALA A 1 104 ? 23.623 22.884 -6.146 1.00 89.06 104 ALA A N 1
ATOM 812 C CA . ALA A 1 104 ? 25.052 22.709 -6.297 1.00 89.06 104 ALA A CA 1
ATOM 813 C C . ALA A 1 104 ? 25.615 23.674 -7.342 1.00 89.06 104 ALA A C 1
ATOM 815 O O . ALA A 1 104 ? 24.983 23.971 -8.357 1.00 89.06 104 ALA A O 1
ATOM 816 N N . ASN A 1 105 ? 26.846 24.115 -7.113 1.00 88.75 105 ASN A N 1
ATOM 817 C CA . ASN A 1 105 ? 27.610 24.879 -8.088 1.00 88.75 105 ASN A CA 1
ATOM 818 C C . ASN A 1 105 ? 28.340 23.907 -9.018 1.00 88.75 105 ASN A C 1
ATOM 820 O O . ASN A 1 105 ? 28.994 22.984 -8.536 1.00 88.75 105 ASN A O 1
ATOM 824 N N . ASN A 1 106 ? 28.253 24.111 -10.332 1.00 89.06 106 ASN A N 1
ATOM 825 C CA . ASN A 1 106 ? 29.014 23.328 -11.305 1.00 89.06 106 ASN A CA 1
ATOM 826 C C . ASN A 1 106 ? 30.360 24.009 -11.591 1.00 89.06 106 ASN A C 1
ATOM 828 O O . ASN A 1 106 ? 30.399 25.180 -11.970 1.00 89.06 106 ASN A O 1
ATOM 832 N N . ASN A 1 107 ? 31.453 23.269 -11.424 1.00 86.69 107 ASN A N 1
ATOM 833 C CA . ASN A 1 107 ? 32.794 23.682 -11.807 1.00 86.69 107 ASN A CA 1
ATOM 834 C C . ASN A 1 107 ? 33.476 22.546 -12.586 1.00 86.69 107 ASN A C 1
ATOM 836 O O . ASN A 1 107 ? 33.893 21.553 -11.993 1.00 86.69 107 ASN A O 1
ATOM 840 N N . ASN A 1 108 ? 33.602 22.696 -13.910 1.00 83.38 108 ASN A N 1
ATOM 841 C CA . ASN A 1 108 ? 34.214 21.705 -14.808 1.00 83.38 108 ASN A CA 1
ATOM 842 C C . ASN A 1 108 ? 33.632 20.283 -14.648 1.00 83.38 108 ASN A C 1
ATOM 844 O O . ASN A 1 108 ? 34.374 19.329 -14.416 1.00 83.38 108 ASN A O 1
ATOM 848 N N . ASP A 1 109 ? 32.303 20.159 -14.733 1.00 82.62 109 ASP A N 1
ATOM 849 C CA . ASP A 1 109 ? 31.541 18.903 -14.599 1.00 82.62 109 ASP A CA 1
ATOM 850 C C . ASP A 1 109 ? 31.641 18.230 -13.218 1.00 82.62 109 ASP A C 1
ATOM 852 O O . ASP A 1 109 ? 31.253 17.073 -13.033 1.00 82.62 109 ASP A O 1
ATOM 856 N N . ILE A 1 110 ? 32.126 18.971 -12.219 1.00 88.12 110 ILE A N 1
ATOM 857 C CA . ILE A 1 110 ? 32.052 18.608 -10.806 1.00 88.12 110 ILE A CA 1
ATOM 858 C C . ILE A 1 110 ? 31.025 19.515 -10.148 1.00 88.12 110 ILE A C 1
ATOM 860 O O . ILE A 1 110 ? 31.202 20.731 -10.064 1.00 88.12 110 ILE A O 1
ATOM 864 N N . TRP A 1 111 ? 29.952 18.910 -9.658 1.00 92.56 111 TRP A N 1
ATOM 865 C CA . TRP A 1 111 ? 28.928 19.610 -8.901 1.00 92.56 111 TRP A CA 1
ATOM 866 C C . TRP A 1 111 ? 29.290 19.596 -7.430 1.00 92.56 111 TRP A C 1
ATOM 868 O O . TRP A 1 111 ? 29.582 18.533 -6.888 1.00 92.56 111 TRP A O 1
ATOM 878 N N . GLN A 1 112 ? 29.263 20.754 -6.779 1.00 92.00 112 GLN A N 1
ATOM 879 C CA . GLN A 1 112 ? 29.724 20.884 -5.402 1.00 92.00 112 GLN A CA 1
ATOM 880 C C . GLN A 1 112 ? 28.841 21.783 -4.539 1.00 92.00 112 GLN A C 1
ATOM 882 O O . GLN A 1 112 ? 28.286 22.781 -5.007 1.00 92.00 112 GLN A O 1
ATOM 887 N N . TYR A 1 113 ? 28.753 21.438 -3.259 1.00 91.50 113 TYR A N 1
ATOM 888 C CA . TYR A 1 113 ? 28.137 22.243 -2.209 1.00 91.50 113 TYR A CA 1
ATOM 889 C C . TYR A 1 113 ? 28.831 21.965 -0.871 1.00 91.50 113 TYR A C 1
ATOM 891 O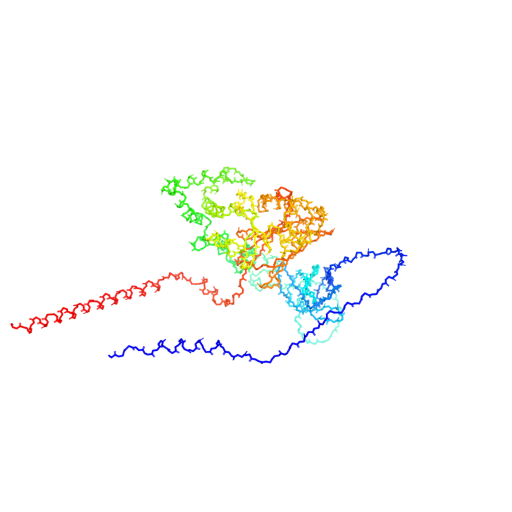 O . TYR A 1 113 ? 29.384 20.883 -0.686 1.00 91.50 113 TYR A O 1
ATOM 899 N N . SER A 1 114 ? 28.792 22.922 0.058 1.00 87.69 114 SER A N 1
ATOM 900 C CA . SER A 1 114 ? 29.403 22.763 1.379 1.00 87.69 114 SER A CA 1
ATOM 901 C C . SER A 1 114 ? 28.436 23.139 2.495 1.00 87.69 114 SER A C 1
ATOM 903 O O . SER A 1 114 ? 27.780 24.177 2.414 1.00 87.69 114 SER A O 1
ATOM 905 N N . TRP A 1 115 ? 28.384 22.324 3.549 1.00 88.75 115 TRP A N 1
ATOM 906 C CA . TRP A 1 115 ? 27.680 22.647 4.796 1.00 88.75 115 TRP A CA 1
ATOM 907 C C . TRP A 1 115 ? 28.666 22.927 5.919 1.00 88.75 115 TRP A C 1
ATOM 909 O O . TRP A 1 115 ? 29.751 22.353 5.942 1.00 88.75 115 TRP A O 1
ATOM 919 N N . ASP A 1 116 ? 28.261 23.755 6.875 1.00 84.56 116 ASP A N 1
ATOM 920 C CA . ASP A 1 116 ? 28.988 23.934 8.127 1.00 84.56 116 ASP A CA 1
ATOM 921 C C . ASP A 1 116 ? 28.567 22.852 9.131 1.00 84.56 116 ASP A C 1
ATOM 923 O O . ASP A 1 116 ? 27.413 22.823 9.567 1.00 84.56 116 ASP A O 1
ATOM 927 N N . ALA A 1 117 ? 29.484 21.937 9.468 1.00 83.69 117 ALA A N 1
ATOM 928 C CA . ALA A 1 117 ? 29.211 20.847 10.404 1.00 83.69 117 ALA A CA 1
ATOM 929 C C . ALA A 1 117 ? 28.956 21.356 11.830 1.00 83.69 117 ALA A C 1
ATOM 931 O O . ALA A 1 117 ? 28.257 20.687 12.589 1.00 83.69 117 ALA A O 1
ATOM 932 N N . ALA A 1 118 ? 29.448 22.550 12.183 1.00 78.62 118 ALA A N 1
ATOM 933 C CA . ALA A 1 118 ? 29.227 23.142 13.502 1.00 78.62 118 ALA A CA 1
ATOM 934 C C . ALA A 1 118 ? 27.753 23.514 13.749 1.00 78.62 118 ALA A C 1
ATOM 936 O O . ALA A 1 118 ? 27.324 23.635 14.892 1.00 78.62 118 ALA A O 1
ATOM 937 N N . LEU A 1 119 ? 26.960 23.676 12.683 1.00 80.38 119 LEU A N 1
ATOM 938 C CA . LEU A 1 119 ? 25.523 23.964 12.767 1.00 80.38 119 LEU A CA 1
ATOM 939 C C . LEU A 1 119 ? 24.657 22.701 12.885 1.00 80.38 119 LEU A C 1
ATOM 941 O O . LEU A 1 119 ? 23.430 22.798 12.942 1.00 80.38 119 LEU A O 1
ATOM 945 N N . LEU A 1 120 ? 25.272 21.520 12.870 1.00 78.19 120 LEU A N 1
ATOM 946 C CA . LEU A 1 120 ? 24.595 20.231 12.900 1.00 78.19 120 LEU A CA 1
ATOM 947 C C . LEU A 1 120 ? 24.869 19.541 14.237 1.00 78.19 120 LEU A C 1
ATOM 949 O O . LEU A 1 120 ? 25.970 19.613 14.768 1.00 78.19 120 LEU A O 1
ATOM 953 N N . ASN A 1 121 ? 23.868 18.859 14.788 1.00 82.81 121 ASN A N 1
ATOM 954 C CA . ASN A 1 121 ? 24.046 18.093 16.022 1.00 82.81 121 ASN A CA 1
ATOM 955 C C . ASN A 1 121 ? 24.893 16.840 15.769 1.00 82.81 121 ASN A C 1
ATOM 957 O O . ASN A 1 121 ? 24.877 16.290 14.664 1.00 82.81 121 ASN A O 1
ATOM 961 N N . ASP A 1 122 ? 25.540 16.326 16.809 1.00 82.50 122 ASP A N 1
ATOM 962 C CA . ASP A 1 122 ? 26.233 15.041 16.745 1.00 82.50 122 ASP A CA 1
ATOM 963 C C . ASP A 1 122 ? 25.288 13.922 16.291 1.00 82.50 122 ASP A C 1
ATOM 965 O O . ASP A 1 122 ? 24.147 13.810 16.752 1.00 82.50 122 ASP A O 1
ATOM 969 N N . GLY A 1 123 ? 25.755 13.081 15.370 1.00 81.69 123 GLY A N 1
ATOM 970 C CA . GLY A 1 123 ? 24.956 11.978 14.848 1.00 81.69 123 GLY A CA 1
ATOM 971 C C . GLY A 1 123 ? 25.310 11.558 13.428 1.00 81.69 123 GLY A C 1
ATOM 972 O O . GLY A 1 123 ? 26.247 12.066 12.814 1.00 81.69 123 GLY A O 1
ATOM 973 N N . VAL A 1 124 ? 24.542 10.597 12.911 1.00 78.38 124 VAL A N 1
ATOM 974 C CA . VAL A 1 124 ? 24.707 10.055 11.555 1.00 78.38 124 VAL A CA 1
ATOM 975 C C . VAL A 1 124 ? 23.792 10.796 10.585 1.00 78.38 124 VAL A C 1
ATOM 977 O O . VAL A 1 124 ? 22.592 10.920 10.833 1.00 78.38 124 VAL A O 1
ATOM 980 N N . TYR A 1 125 ? 24.353 11.249 9.468 1.00 81.00 125 TYR A N 1
ATOM 981 C CA . TYR A 1 125 ? 23.646 11.946 8.395 1.00 81.00 125 TYR A CA 1
ATOM 982 C C . TYR A 1 125 ? 23.824 11.199 7.079 1.00 81.00 125 TYR A C 1
ATOM 984 O O . TYR A 1 125 ? 24.835 10.536 6.873 1.00 81.00 125 TYR A O 1
ATOM 992 N N . ASN A 1 126 ? 22.863 11.338 6.169 1.00 78.94 126 ASN A N 1
ATOM 993 C CA . ASN A 1 126 ? 22.956 10.819 4.810 1.00 78.94 126 ASN A CA 1
ATOM 994 C C . ASN A 1 126 ? 22.982 11.966 3.800 1.00 78.94 126 ASN A C 1
ATOM 996 O O . ASN A 1 126 ? 22.146 12.874 3.874 1.00 78.94 126 ASN A O 1
ATOM 1000 N N . ILE A 1 127 ? 23.904 11.885 2.840 1.00 82.56 127 ILE A N 1
ATOM 1001 C CA . ILE A 1 127 ? 24.041 12.828 1.729 1.00 82.56 127 ILE A CA 1
ATOM 1002 C C . ILE A 1 127 ? 23.652 12.134 0.426 1.00 82.56 127 ILE A C 1
ATOM 1004 O O . ILE A 1 127 ? 24.122 11.036 0.132 1.00 82.56 127 ILE A O 1
ATOM 1008 N N . MET A 1 128 ? 22.820 12.800 -0.372 1.00 82.50 128 MET A N 1
ATOM 1009 C CA . MET A 1 128 ? 22.475 12.399 -1.739 1.00 82.50 128 MET A CA 1
ATOM 1010 C C . MET A 1 128 ? 22.617 13.577 -2.697 1.00 82.50 128 MET A C 1
ATOM 1012 O O . MET A 1 128 ? 22.494 14.734 -2.299 1.00 82.50 128 MET A O 1
ATOM 1016 N N . ALA A 1 129 ? 22.826 13.279 -3.973 1.00 82.56 129 ALA A N 1
ATOM 1017 C CA . ALA A 1 129 ? 22.734 14.233 -5.062 1.00 82.56 129 ALA A CA 1
ATOM 1018 C C . ALA A 1 129 ? 21.519 13.880 -5.927 1.00 82.56 129 ALA A C 1
ATOM 1020 O O . ALA A 1 129 ? 21.346 12.719 -6.285 1.00 82.56 129 ALA A O 1
ATOM 1021 N N . LYS A 1 130 ? 20.687 14.867 -6.265 1.00 80.81 130 LYS A N 1
ATOM 1022 C CA . LYS A 1 130 ? 19.581 14.755 -7.227 1.00 80.81 130 LYS A CA 1
ATOM 1023 C C . LYS A 1 130 ? 19.861 15.682 -8.398 1.00 80.81 130 LYS A C 1
ATOM 1025 O O . LYS A 1 130 ? 20.100 16.864 -8.177 1.00 80.81 130 LYS A O 1
ATOM 1030 N N . ALA A 1 131 ? 19.794 15.172 -9.616 1.00 80.12 131 ALA A N 1
ATOM 1031 C CA . ALA A 1 131 ? 20.078 15.911 -10.832 1.00 80.12 131 ALA A CA 1
ATOM 1032 C C . ALA A 1 131 ? 18.969 15.742 -11.874 1.00 80.12 131 ALA A C 1
ATOM 1034 O O . ALA A 1 131 ? 18.362 14.680 -11.959 1.00 80.12 131 ALA A O 1
ATOM 1035 N N . THR A 1 132 ? 18.747 16.768 -12.688 1.00 76.62 132 THR A N 1
ATOM 1036 C CA . THR A 1 132 ? 17.853 16.716 -13.857 1.00 76.62 132 THR A CA 1
ATOM 1037 C C . THR A 1 132 ? 18.707 16.783 -15.119 1.00 76.62 132 THR A C 1
ATOM 1039 O O . THR A 1 132 ? 19.572 17.660 -15.220 1.00 76.62 132 THR A O 1
ATOM 1042 N N . THR A 1 133 ? 18.509 15.878 -16.079 1.00 71.62 133 THR A N 1
ATOM 1043 C CA . THR A 1 133 ? 19.251 15.897 -17.351 1.00 71.62 133 THR A CA 1
ATOM 1044 C C . THR A 1 133 ? 18.850 17.082 -18.230 1.00 71.62 133 THR A C 1
ATOM 1046 O O . THR A 1 133 ? 17.776 17.661 -18.084 1.00 71.62 133 THR A O 1
ATOM 1049 N N . THR A 1 134 ? 19.720 17.487 -19.159 1.00 78.94 134 THR A N 1
ATOM 1050 C CA . THR A 1 134 ? 19.470 18.652 -20.036 1.00 78.94 134 THR A CA 1
ATOM 1051 C C . THR A 1 134 ? 18.299 18.492 -20.998 1.00 78.94 134 THR A C 1
ATOM 1053 O O . THR A 1 134 ? 17.780 19.493 -21.480 1.00 78.94 134 THR A O 1
ATOM 1056 N N . ASP A 1 135 ? 17.904 17.258 -21.300 1.00 65.69 135 ASP A N 1
ATOM 1057 C CA . ASP A 1 135 ? 16.734 16.940 -22.122 1.00 65.69 135 ASP A CA 1
ATOM 1058 C C . ASP A 1 135 ? 15.429 16.873 -21.311 1.00 65.69 135 ASP A C 1
ATOM 1060 O O . ASP A 1 135 ? 14.384 16.574 -21.883 1.00 65.69 135 ASP A O 1
ATOM 1064 N N . ASP A 1 136 ? 15.491 17.144 -20.000 1.00 59.69 136 ASP A N 1
ATOM 1065 C CA . ASP A 1 136 ? 14.384 17.039 -19.042 1.00 59.69 136 ASP A CA 1
ATOM 1066 C C . ASP A 1 136 ? 13.722 15.642 -19.009 1.00 59.69 136 ASP A C 1
ATOM 1068 O O . ASP A 1 136 ? 12.635 15.482 -18.456 1.00 59.69 136 ASP A O 1
ATOM 1072 N N . LYS A 1 137 ? 14.377 14.612 -19.571 1.00 48.62 137 LYS A N 1
ATOM 1073 C CA . LYS A 1 137 ? 13.838 13.245 -19.636 1.00 48.62 137 LYS A CA 1
ATOM 1074 C C . LYS A 1 137 ? 14.134 12.416 -18.396 1.00 48.62 137 LYS A C 1
ATOM 1076 O O . LYS A 1 137 ? 13.366 11.512 -18.082 1.00 48.62 137 LYS A O 1
ATOM 1081 N N . PHE A 1 138 ? 15.243 12.687 -17.707 1.00 50.47 138 PHE A N 1
ATOM 1082 C CA . PHE A 1 138 ? 15.686 11.873 -16.583 1.00 50.47 138 PHE A CA 1
ATOM 1083 C C . PHE A 1 138 ? 15.953 12.714 -15.340 1.00 50.47 138 PHE A C 1
ATOM 1085 O O . PHE A 1 138 ? 16.685 13.707 -15.360 1.00 50.47 138 PHE A O 1
ATOM 1092 N N . ILE A 1 139 ? 15.409 12.236 -14.226 1.00 62.38 139 ILE A N 1
ATOM 1093 C CA . ILE A 1 139 ? 15.847 12.603 -12.886 1.00 62.38 139 ILE A CA 1
ATOM 1094 C C . ILE A 1 139 ? 16.804 11.506 -12.419 1.00 62.38 139 ILE A C 1
ATOM 1096 O O . ILE A 1 139 ? 16.465 10.326 -12.396 1.00 62.38 139 ILE A O 1
ATOM 1100 N N . VAL A 1 140 ? 18.026 11.899 -12.079 1.00 64.31 140 VAL A N 1
ATOM 1101 C CA . VAL A 1 140 ? 19.137 11.002 -11.750 1.00 64.31 140 VAL A CA 1
ATOM 1102 C C . VAL A 1 140 ? 19.544 11.267 -10.317 1.00 64.31 140 VAL A C 1
ATOM 1104 O O . VAL A 1 140 ? 19.744 12.419 -9.935 1.00 64.31 140 VAL A O 1
ATOM 1107 N N . ILE A 1 141 ? 19.660 10.225 -9.504 1.00 65.94 141 ILE A N 1
ATOM 1108 C CA . ILE A 1 141 ? 19.939 10.375 -8.076 1.00 65.94 141 ILE A CA 1
ATOM 1109 C C . ILE A 1 141 ? 21.096 9.468 -7.708 1.00 65.94 141 ILE A C 1
ATOM 1111 O O . ILE A 1 141 ? 21.192 8.342 -8.193 1.00 65.94 141 ILE A O 1
ATOM 1115 N N . SER A 1 142 ? 22.000 9.980 -6.884 1.00 77.62 142 SER A N 1
ATOM 1116 C CA . SER A 1 142 ? 23.130 9.199 -6.413 1.00 77.62 142 SER A CA 1
ATOM 1117 C C . SER A 1 142 ? 22.703 8.167 -5.381 1.00 77.62 142 SER A C 1
ATOM 1119 O O . SER A 1 142 ? 21.732 8.351 -4.645 1.00 77.62 142 SER A O 1
ATOM 1121 N N . THR A 1 143 ? 23.512 7.123 -5.228 1.00 69.62 143 THR A N 1
ATOM 1122 C CA . THR A 1 143 ? 23.479 6.322 -4.003 1.00 69.62 143 THR A CA 1
ATOM 1123 C C . THR A 1 143 ? 23.729 7.232 -2.793 1.00 69.62 143 THR A C 1
ATOM 1125 O O . THR A 1 143 ? 24.622 8.087 -2.869 1.00 69.62 143 THR A O 1
ATOM 1128 N N . PRO A 1 144 ? 22.967 7.093 -1.693 1.00 75.62 144 PRO A N 1
ATOM 1129 C CA . PRO A 1 144 ? 23.254 7.829 -0.473 1.00 75.62 144 PRO A CA 1
ATOM 1130 C C . PRO A 1 144 ? 24.591 7.382 0.109 1.00 75.62 144 PRO A C 1
ATOM 1132 O O . PRO A 1 144 ? 24.909 6.192 0.096 1.00 75.62 144 PRO A O 1
ATOM 1135 N N . ILE A 1 145 ? 25.329 8.334 0.664 1.00 72.00 145 ILE A N 1
ATOM 1136 C CA . ILE A 1 145 ? 26.474 8.068 1.535 1.00 72.00 145 ILE A CA 1
ATOM 1137 C C . ILE A 1 145 ? 26.122 8.495 2.956 1.00 72.00 145 ILE A C 1
ATOM 1139 O O . ILE A 1 145 ? 25.408 9.483 3.143 1.00 72.00 145 ILE A O 1
ATOM 1143 N N . SER A 1 146 ? 26.612 7.771 3.953 1.00 82.19 146 SER A N 1
ATOM 1144 C CA . SER A 1 146 ? 26.459 8.136 5.359 1.00 82.19 146 SER A CA 1
ATOM 1145 C C . SER A 1 146 ? 27.704 8.865 5.861 1.00 82.19 146 SER A C 1
ATOM 1147 O O . SER A 1 146 ? 28.813 8.503 5.500 1.00 82.19 146 SER A O 1
ATOM 1149 N N . ILE A 1 147 ? 27.552 9.853 6.734 1.00 85.00 147 ILE A N 1
ATOM 1150 C CA . ILE A 1 147 ? 28.653 10.502 7.460 1.00 85.00 147 ILE A CA 1
ATOM 1151 C C . ILE A 1 147 ? 28.306 10.600 8.944 1.00 85.00 147 ILE A C 1
ATOM 1153 O O . ILE A 1 147 ? 27.130 10.591 9.307 1.00 85.00 147 ILE A O 1
ATOM 1157 N N . THR A 1 148 ? 29.314 10.706 9.806 1.00 86.88 148 THR A N 1
ATOM 1158 C CA . THR A 1 148 ? 29.126 10.917 11.250 1.00 86.88 148 THR A CA 1
ATOM 1159 C C . THR A 1 148 ? 29.692 12.269 11.655 1.00 86.88 148 THR A C 1
ATOM 1161 O O . THR A 1 148 ? 30.857 12.538 11.386 1.00 86.88 148 THR A O 1
ATOM 1164 N N . ILE A 1 149 ? 28.890 13.102 12.316 1.00 86.50 149 ILE A N 1
ATOM 1165 C CA . ILE A 1 149 ? 29.330 14.390 12.869 1.00 86.50 149 ILE A CA 1
ATOM 1166 C C . ILE A 1 149 ? 29.597 14.230 14.365 1.00 86.50 149 ILE A C 1
ATOM 1168 O O . ILE A 1 149 ? 28.776 13.636 15.072 1.00 86.50 149 ILE A O 1
ATOM 1172 N N . LYS A 1 150 ? 30.738 14.758 14.824 1.00 84.88 150 LYS A N 1
ATOM 1173 C CA . LYS A 1 150 ? 31.107 14.875 16.244 1.00 84.88 150 LYS A CA 1
ATOM 1174 C C . LYS A 1 150 ? 31.712 16.253 16.519 1.00 84.88 150 LYS A C 1
ATOM 1176 O O . LYS A 1 150 ? 32.879 16.487 16.198 1.00 84.88 150 LYS A O 1
ATOM 1181 N N . ASN A 1 151 ? 30.945 17.155 17.113 1.00 76.44 151 ASN A N 1
ATOM 1182 C CA . ASN A 1 151 ? 31.396 18.501 17.438 1.00 76.44 151 ASN A CA 1
ATOM 1183 C C . ASN A 1 151 ? 32.021 18.538 18.842 1.00 76.44 151 ASN A C 1
ATOM 1185 O O . ASN A 1 151 ? 31.431 18.089 19.823 1.00 76.44 151 ASN A O 1
ATOM 1189 N N . ALA A 1 152 ? 33.246 19.060 18.952 1.00 59.09 152 ALA A N 1
ATOM 1190 C CA . ALA A 1 152 ? 33.920 19.209 20.244 1.00 59.09 152 ALA A CA 1
ATOM 1191 C C . ALA A 1 152 ? 33.307 20.378 21.039 1.00 59.09 152 ALA A C 1
ATOM 1193 O O . ALA A 1 152 ? 33.109 21.455 20.478 1.00 59.09 152 ALA A O 1
ATOM 1194 N N . ALA A 1 153 ? 33.026 20.179 22.331 1.00 50.53 153 ALA A N 1
ATOM 1195 C CA . ALA A 1 153 ? 32.490 21.221 23.211 1.00 50.53 153 ALA A CA 1
ATOM 1196 C C . ALA A 1 153 ? 33.452 22.427 23.310 1.00 50.53 153 ALA A C 1
ATOM 1198 O O . ALA A 1 153 ? 34.651 22.243 23.512 1.00 50.53 153 ALA A O 1
ATOM 1199 N N . GLU A 1 154 ? 32.932 23.652 23.167 1.00 38.88 154 GLU A N 1
ATOM 1200 C CA . GLU A 1 154 ? 33.707 24.900 23.257 1.00 38.88 154 GLU A CA 1
ATOM 1201 C C . GLU A 1 154 ? 34.347 25.082 24.647 1.00 38.88 154 GLU A C 1
ATOM 1203 O O . GLU A 1 154 ? 33.654 25.250 25.652 1.00 38.88 154 GLU A O 1
ATOM 1208 N N . GLU A 1 155 ? 35.681 25.115 24.701 1.00 36.47 155 GLU A N 1
ATOM 1209 C CA . GLU A 1 155 ? 36.442 25.577 25.865 1.00 36.47 155 GLU A CA 1
ATOM 1210 C C . GLU A 1 155 ? 36.547 27.111 25.849 1.00 36.47 155 GLU A C 1
ATOM 1212 O O . GLU A 1 155 ? 37.204 27.709 24.995 1.00 36.47 155 GLU A O 1
ATOM 1217 N N . THR A 1 156 ? 35.925 27.778 26.822 1.00 31.72 156 THR A N 1
ATOM 1218 C CA . THR A 1 156 ? 36.136 29.211 27.063 1.00 31.72 156 THR A CA 1
ATOM 1219 C C . THR A 1 156 ? 37.448 29.435 27.819 1.00 31.72 156 THR A C 1
ATOM 1221 O O . THR A 1 156 ? 37.559 29.092 28.996 1.00 31.72 156 THR A O 1
ATOM 1224 N N . SER A 1 157 ? 38.425 30.046 27.149 1.00 28.77 157 SER A N 1
ATOM 1225 C CA . SER A 1 157 ? 39.698 30.509 27.721 1.00 28.77 157 SER A CA 1
ATOM 1226 C C . SER A 1 157 ? 39.542 31.805 28.537 1.00 28.77 157 SER A C 1
ATOM 1228 O O . SER A 1 157 ? 38.848 32.719 28.081 1.00 28.77 157 SER A O 1
ATOM 1230 N N . PRO A 1 158 ? 40.238 31.960 29.681 1.00 39.56 158 PRO A N 1
ATOM 1231 C CA . PRO A 1 158 ? 40.627 33.262 30.201 1.00 39.56 158 PRO A CA 1
ATOM 1232 C C . PRO A 1 158 ? 42.142 33.506 30.062 1.00 39.56 158 PRO A C 1
ATOM 1234 O O . PRO A 1 158 ? 42.969 32.788 30.625 1.00 39.56 158 PRO A O 1
ATOM 1237 N N . ASP A 1 159 ? 42.482 34.596 29.372 1.00 33.09 159 ASP A N 1
ATOM 1238 C CA . ASP A 1 159 ? 43.786 35.266 29.414 1.00 33.09 159 ASP A CA 1
ATOM 1239 C C . ASP A 1 159 ? 44.122 35.738 30.843 1.00 33.09 159 ASP A C 1
ATOM 1241 O O . ASP A 1 159 ? 43.370 36.520 31.434 1.00 33.09 159 ASP A O 1
ATOM 1245 N N . ASN A 1 160 ? 45.281 35.330 31.377 1.00 31.95 160 ASN A N 1
ATOM 1246 C CA . ASN A 1 160 ? 46.366 36.232 31.803 1.00 31.95 160 ASN A CA 1
ATOM 1247 C C . ASN A 1 160 ? 47.517 35.493 32.528 1.00 31.95 160 ASN A C 1
ATOM 1249 O O . ASN A 1 160 ? 47.310 34.849 33.553 1.00 31.95 160 ASN A O 1
ATOM 1253 N N . ALA A 1 161 ? 48.734 35.774 32.040 1.00 31.03 161 ALA A N 1
ATOM 1254 C CA . ALA A 1 161 ? 50.056 35.737 32.690 1.00 31.03 161 ALA A CA 1
ATOM 1255 C C . ALA A 1 161 ? 50.844 34.402 32.836 1.00 31.03 161 ALA A C 1
ATOM 1257 O O . ALA A 1 161 ? 50.646 33.604 33.746 1.00 31.03 161 ALA A O 1
ATOM 1258 N N . GLU A 1 162 ? 51.840 34.282 31.945 1.00 29.05 162 GLU A N 1
ATOM 1259 C CA . GLU A 1 162 ? 53.140 33.565 31.978 1.00 29.05 162 GLU A CA 1
ATOM 1260 C C . GLU A 1 162 ? 53.970 33.653 33.295 1.00 29.05 162 GLU A C 1
ATOM 1262 O O . GLU A 1 162 ? 53.747 34.574 34.082 1.00 29.05 162 GLU A O 1
ATOM 1267 N N . PRO A 1 163 ? 55.103 32.910 33.447 1.00 39.00 163 PRO A N 1
ATOM 1268 C CA . PRO A 1 163 ? 55.420 31.552 32.980 1.00 39.00 163 PRO A CA 1
ATOM 1269 C C . PRO A 1 163 ? 56.110 30.648 34.045 1.00 39.00 163 PRO A C 1
ATOM 1271 O O . PRO A 1 163 ? 56.709 31.100 35.016 1.00 39.00 163 PRO A O 1
ATOM 1274 N N . ALA A 1 164 ? 56.039 29.342 33.767 1.00 34.81 164 ALA A N 1
ATOM 1275 C CA . ALA A 1 164 ? 56.849 28.182 34.177 1.00 34.81 164 ALA A CA 1
ATOM 1276 C C . ALA A 1 164 ? 57.987 28.298 35.223 1.00 34.81 164 ALA A C 1
ATOM 1278 O O . ALA A 1 164 ? 58.963 29.006 34.999 1.00 34.81 164 ALA A O 1
ATOM 1279 N N . THR A 1 165 ? 57.991 27.353 36.181 1.00 25.53 165 THR A N 1
ATOM 1280 C CA . THR A 1 165 ? 59.185 26.567 36.573 1.00 25.53 165 THR A CA 1
ATOM 1281 C C . THR A 1 165 ? 58.825 25.182 37.158 1.00 25.53 165 THR A C 1
ATOM 1283 O O . THR A 1 165 ? 58.084 25.072 38.125 1.00 25.53 165 THR A O 1
ATOM 1286 N N . THR A 1 166 ? 59.384 24.143 36.519 1.00 25.78 166 THR A N 1
ATOM 1287 C CA . THR A 1 166 ? 59.894 22.840 37.023 1.00 25.78 166 THR A CA 1
ATOM 1288 C C . THR A 1 166 ? 59.242 22.093 38.204 1.00 25.78 166 THR A C 1
ATOM 1290 O O . THR A 1 166 ? 59.313 22.536 39.341 1.00 25.78 166 THR A O 1
ATOM 1293 N N . GLU A 1 167 ? 58.800 20.868 37.871 1.00 34.72 167 GLU A N 1
ATOM 1294 C CA . GLU A 1 167 ? 58.951 19.568 38.570 1.00 34.72 167 GLU A CA 1
ATOM 1295 C C . GLU A 1 167 ? 58.690 19.466 40.088 1.00 34.72 167 GLU A C 1
ATOM 1297 O O . GLU A 1 167 ? 59.491 19.924 40.891 1.00 34.72 167 GLU A O 1
ATOM 1302 N N . GLU A 1 168 ? 57.660 18.700 40.481 1.00 27.25 168 GLU A N 1
ATOM 1303 C CA . GLU A 1 168 ? 57.810 17.409 41.192 1.00 27.25 168 GLU A CA 1
ATOM 1304 C C . GLU A 1 168 ? 56.441 16.762 41.512 1.00 27.25 168 GLU A C 1
ATOM 1306 O O . GLU A 1 168 ? 55.467 17.419 41.865 1.00 27.25 168 GLU A O 1
ATOM 1311 N N . ILE A 1 169 ? 56.382 15.436 41.381 1.00 36.00 169 ILE A N 1
ATOM 1312 C CA . ILE A 1 169 ? 55.231 14.558 41.645 1.00 36.00 169 ILE A CA 1
ATOM 1313 C C . ILE A 1 169 ? 55.008 14.407 43.159 1.00 36.00 169 ILE A C 1
ATOM 1315 O O . ILE A 1 169 ? 55.928 13.891 43.791 1.00 36.00 169 ILE A O 1
ATOM 1319 N N . LYS A 1 170 ? 53.802 14.700 43.701 1.00 27.88 170 LYS A N 1
ATOM 1320 C CA . LYS A 1 170 ? 53.140 13.988 44.837 1.00 27.88 170 LYS A CA 1
ATOM 1321 C C . LYS A 1 170 ? 51.600 14.144 44.818 1.00 27.88 170 LYS A C 1
ATOM 1323 O O . LYS A 1 170 ? 51.089 15.130 44.307 1.00 27.88 170 LYS A O 1
ATOM 1328 N N . ASN A 1 171 ? 50.924 13.125 45.357 1.00 30.83 171 ASN A N 1
ATOM 1329 C CA . ASN A 1 171 ? 49.505 12.753 45.237 1.00 30.83 171 ASN A CA 1
ATOM 1330 C C . ASN A 1 171 ? 48.470 13.566 46.061 1.00 30.83 171 ASN A C 1
ATOM 1332 O O . ASN A 1 171 ? 48.837 14.251 47.014 1.00 30.83 171 ASN A O 1
ATOM 1336 N N . ASP A 1 172 ? 47.201 13.265 45.732 1.00 29.11 172 ASP A N 1
ATOM 1337 C CA . ASP A 1 172 ? 45.950 13.232 46.525 1.00 29.11 172 ASP A CA 1
ATOM 1338 C C . ASP A 1 172 ? 44.974 14.433 46.445 1.00 29.11 172 ASP A C 1
ATOM 1340 O O . ASP A 1 172 ? 45.214 15.512 46.976 1.00 29.11 172 ASP A O 1
ATOM 1344 N N . ASP A 1 173 ? 43.845 14.156 45.773 1.00 37.88 173 ASP A N 1
ATOM 1345 C CA . ASP A 1 173 ? 42.442 14.413 46.143 1.00 37.88 173 ASP A CA 1
ATOM 1346 C C . ASP A 1 173 ? 42.023 15.767 46.751 1.00 37.88 173 ASP A C 1
ATOM 1348 O O . ASP A 1 173 ? 42.086 15.973 47.961 1.00 37.88 173 ASP A O 1
ATOM 1352 N N . GLU A 1 174 ? 41.367 16.608 45.938 1.00 35.22 174 GLU A N 1
ATOM 1353 C CA . GLU A 1 174 ? 40.303 17.506 46.418 1.00 35.22 174 GLU A CA 1
ATOM 1354 C C . GLU A 1 174 ? 39.248 17.718 45.306 1.00 35.22 174 GLU A C 1
ATOM 1356 O O . GLU A 1 174 ? 39.373 18.572 44.428 1.00 35.22 174 GLU A O 1
ATOM 1361 N N . GLU A 1 175 ? 38.222 16.859 45.287 1.00 45.84 175 GLU A N 1
ATOM 1362 C CA . GLU A 1 175 ? 37.134 16.864 44.297 1.00 45.84 175 GLU A CA 1
ATOM 1363 C C . GLU A 1 175 ? 35.968 17.746 44.790 1.00 45.84 175 GLU A C 1
ATOM 1365 O O . GLU A 1 175 ? 35.365 17.493 45.834 1.00 45.84 175 GLU A O 1
ATOM 1370 N N . ASN A 1 176 ? 35.660 18.811 44.045 1.00 48.28 176 ASN A N 1
ATOM 1371 C CA . ASN A 1 176 ? 34.670 19.829 44.408 1.00 48.28 176 ASN A CA 1
ATOM 1372 C C . ASN A 1 176 ? 33.225 19.293 44.272 1.00 48.28 176 ASN A C 1
ATOM 1374 O O . ASN A 1 176 ? 32.796 18.914 43.180 1.00 48.28 176 ASN A O 1
ATOM 1378 N N . LEU A 1 177 ? 32.470 19.258 45.375 1.00 52.97 177 LEU A N 1
ATOM 1379 C CA . LEU A 1 177 ? 31.091 18.747 45.448 1.00 52.97 177 LEU A CA 1
ATOM 1380 C C . LEU A 1 177 ? 30.043 19.858 45.198 1.00 52.97 177 LEU A C 1
ATOM 1382 O O . LEU A 1 177 ? 30.289 21.016 45.538 1.00 52.97 177 LEU A O 1
ATOM 1386 N N . PRO A 1 178 ? 28.842 19.531 44.670 1.00 60.75 178 PRO A N 1
ATOM 1387 C CA . PRO A 1 178 ? 27.736 20.484 44.518 1.00 60.75 178 PRO A CA 1
ATOM 1388 C C . PRO A 1 178 ? 27.372 21.196 45.834 1.00 60.75 178 PRO A C 1
ATOM 1390 O O . PRO A 1 178 ? 27.335 20.572 46.897 1.00 60.75 178 PRO A O 1
ATOM 1393 N N . ALA A 1 179 ? 27.048 22.494 45.768 1.00 59.81 179 ALA A N 1
ATOM 1394 C CA . ALA A 1 179 ? 26.823 23.350 46.943 1.00 59.81 179 ALA A CA 1
ATOM 1395 C C . ALA A 1 179 ? 25.727 22.834 47.900 1.00 59.81 179 ALA A C 1
ATOM 1397 O O . ALA A 1 179 ? 25.809 23.029 49.112 1.00 59.81 179 ALA A O 1
ATOM 1398 N N . GLU A 1 180 ? 24.729 22.133 47.368 1.00 57.03 180 GLU A N 1
ATOM 1399 C CA . GLU A 1 180 ? 23.633 21.514 48.123 1.00 57.03 180 GLU A CA 1
ATOM 1400 C C . GLU A 1 180 ? 24.123 20.335 48.985 1.00 57.03 180 GLU A C 1
ATOM 1402 O O . GLU A 1 180 ? 23.696 20.174 50.129 1.00 57.03 180 GLU A O 1
ATOM 1407 N N . CYS A 1 181 ? 25.097 19.562 48.492 1.00 57.69 181 CYS A N 1
ATOM 1408 C CA . CYS A 1 181 ? 25.731 18.474 49.241 1.00 57.69 181 CYS A CA 1
ATOM 1409 C C . CYS A 1 181 ? 26.675 18.991 50.330 1.00 57.69 181 CYS A C 1
ATOM 1411 O O . CYS A 1 181 ? 26.748 18.404 51.413 1.00 57.69 181 CYS A O 1
ATOM 1413 N N . ALA A 1 182 ? 27.348 20.116 50.067 1.00 58.78 182 ALA A N 1
ATOM 1414 C CA . ALA A 1 182 ? 28.181 20.797 51.054 1.00 58.78 182 ALA A CA 1
ATOM 1415 C C . ALA A 1 182 ? 27.341 21.363 52.216 1.00 58.78 182 ALA A C 1
ATOM 1417 O O . ALA A 1 182 ? 27.742 21.263 53.373 1.00 58.78 182 ALA A O 1
ATOM 1418 N N . GLN A 1 183 ? 26.142 21.891 51.935 1.00 58.50 183 GLN A N 1
ATOM 1419 C CA . GLN A 1 183 ? 25.210 22.376 52.964 1.00 58.50 183 GLN A CA 1
ATOM 1420 C C . GLN A 1 183 ? 24.578 21.243 53.790 1.00 58.50 183 GLN A C 1
ATOM 1422 O O . GLN A 1 183 ? 24.281 21.439 54.969 1.00 58.50 183 GLN A O 1
ATOM 1427 N N . ALA A 1 184 ? 24.409 20.057 53.199 1.00 56.19 184 ALA A N 1
ATOM 1428 C CA . ALA A 1 184 ? 23.877 18.866 53.862 1.00 56.19 184 ALA A CA 1
ATOM 1429 C C . ALA A 1 184 ? 24.957 17.964 54.507 1.00 56.19 184 ALA A C 1
ATOM 1431 O O . ALA A 1 184 ? 24.635 16.909 55.052 1.00 56.19 184 ALA A O 1
ATOM 1432 N N . ASN A 1 185 ? 26.222 18.410 54.522 1.00 57.19 185 ASN A N 1
ATOM 1433 C CA . ASN A 1 185 ? 27.359 17.767 55.195 1.00 57.19 185 ASN A CA 1
ATOM 1434 C C . ASN A 1 185 ? 27.791 16.395 54.620 1.00 57.19 185 ASN A C 1
ATOM 1436 O O . ASN A 1 185 ? 28.378 15.576 55.332 1.00 57.19 185 ASN A O 1
ATOM 1440 N N . TYR A 1 186 ? 27.543 16.136 53.331 1.00 66.38 186 TYR A N 1
ATOM 1441 C CA . TYR A 1 186 ? 28.033 14.932 52.651 1.00 66.38 186 TYR A CA 1
ATOM 1442 C C . TYR A 1 186 ? 29.410 15.190 52.034 1.00 66.38 186 TYR A C 1
ATOM 1444 O O . TYR A 1 186 ? 29.546 15.987 51.112 1.00 66.38 186 TYR A O 1
ATOM 1452 N N . LEU A 1 187 ? 30.430 14.500 52.549 1.00 55.44 187 LEU A N 1
ATOM 1453 C CA . LEU A 1 187 ? 31.846 14.752 52.240 1.00 55.44 187 LEU A CA 1
ATOM 1454 C C . LEU A 1 187 ? 32.426 13.827 51.155 1.00 55.44 187 LEU A C 1
ATOM 1456 O O . LEU A 1 187 ? 33.617 13.887 50.875 1.00 55.44 187 LEU A O 1
ATOM 1460 N N . THR A 1 188 ? 31.611 12.953 50.553 1.00 60.19 188 THR A N 1
ATOM 1461 C CA . THR A 1 188 ? 32.043 12.057 49.468 1.00 60.19 188 THR A CA 1
ATOM 1462 C C . THR A 1 188 ? 31.054 12.079 48.306 1.00 60.19 188 THR A C 1
ATOM 1464 O O . THR A 1 188 ? 29.845 12.233 48.501 1.00 60.19 188 THR A O 1
ATOM 1467 N N . LYS A 1 189 ? 31.562 11.886 47.082 1.00 56.38 189 LYS A N 1
ATOM 1468 C CA . LYS A 1 189 ? 30.772 11.877 45.839 1.00 56.38 189 LYS A CA 1
ATOM 1469 C C . LYS A 1 189 ? 29.668 10.822 45.848 1.00 56.38 189 LYS A C 1
ATOM 1471 O O . LYS A 1 189 ? 28.548 11.102 45.438 1.00 56.38 189 LYS A O 1
ATOM 1476 N N . GLU A 1 190 ? 29.939 9.641 46.398 1.00 57.28 190 GLU A N 1
ATOM 1477 C CA . GLU A 1 190 ? 28.933 8.582 46.548 1.00 57.28 190 GLU A CA 1
ATOM 1478 C C . GLU A 1 190 ? 27.835 8.944 47.554 1.00 57.28 190 GLU A C 1
ATOM 1480 O O . GLU A 1 190 ? 26.659 8.692 47.291 1.00 57.28 190 GLU A O 1
ATOM 1485 N N . ALA A 1 191 ? 28.182 9.580 48.678 1.00 58.88 191 ALA A N 1
ATOM 1486 C CA . ALA A 1 191 ? 27.192 9.999 49.669 1.00 58.88 191 ALA A CA 1
ATOM 1487 C C . ALA A 1 191 ? 26.334 11.172 49.163 1.00 58.88 191 ALA A C 1
ATOM 1489 O O . ALA A 1 191 ? 25.123 11.182 49.373 1.00 58.88 191 ALA A O 1
ATOM 1490 N N . CYS A 1 192 ? 26.946 12.109 48.433 1.00 61.09 192 CYS A N 1
ATOM 1491 C CA . CYS A 1 192 ? 26.253 13.206 47.759 1.00 61.09 192 CYS A CA 1
ATOM 1492 C C . CYS A 1 192 ? 25.320 12.696 46.650 1.00 61.09 192 CYS A C 1
ATOM 1494 O O . CYS A 1 192 ? 24.145 13.052 46.631 1.00 61.09 192 CYS A O 1
ATOM 1496 N N . ASN A 1 193 ? 25.783 11.785 45.788 1.00 59.41 193 ASN A N 1
ATOM 1497 C CA . ASN A 1 193 ? 24.944 11.196 44.740 1.00 59.41 193 ASN A CA 1
ATOM 1498 C C . ASN A 1 193 ? 23.747 10.439 45.325 1.00 59.41 193 ASN A C 1
ATOM 1500 O O . ASN A 1 193 ? 22.638 10.540 44.803 1.00 59.41 193 ASN A O 1
ATOM 1504 N N . LYS A 1 194 ? 23.941 9.727 46.441 1.00 63.94 194 LYS A N 1
ATOM 1505 C CA . LYS A 1 194 ? 22.854 9.050 47.153 1.00 63.94 194 LYS A CA 1
ATOM 1506 C C . LYS A 1 194 ? 21.836 10.040 47.738 1.00 63.94 194 LYS A C 1
ATOM 1508 O O . LYS A 1 194 ? 20.638 9.831 47.582 1.00 63.94 194 LYS A O 1
ATOM 1513 N N . TYR A 1 195 ? 22.297 11.136 48.340 1.00 65.81 195 TYR A N 1
ATOM 1514 C CA . TYR A 1 195 ? 21.434 12.202 48.860 1.00 65.81 195 TYR A CA 1
ATOM 1515 C C . TYR A 1 195 ? 20.616 12.903 47.761 1.00 65.81 195 TYR A C 1
ATOM 1517 O O . TYR A 1 195 ? 19.422 13.142 47.946 1.00 65.81 195 TYR A O 1
ATOM 1525 N N . LEU A 1 196 ? 21.233 13.185 46.609 1.00 62.31 196 LEU A N 1
ATOM 1526 C CA . LEU A 1 196 ? 20.568 13.798 45.453 1.00 62.31 196 LEU A CA 1
ATOM 1527 C C . LEU A 1 196 ? 19.517 12.865 44.828 1.00 62.31 196 LEU A C 1
ATOM 1529 O O . LEU A 1 196 ? 18.461 13.321 44.396 1.00 62.31 196 LEU A O 1
ATOM 1533 N N . LEU A 1 197 ? 19.772 11.553 44.822 1.00 56.28 197 LEU A N 1
ATOM 1534 C CA . LEU A 1 197 ? 18.812 10.543 44.364 1.00 56.28 197 LEU A CA 1
ATOM 1535 C C . LEU A 1 197 ? 17.616 10.390 45.314 1.00 56.28 197 LEU A C 1
ATOM 1537 O O . LEU A 1 197 ? 16.496 10.187 44.852 1.00 56.28 197 LEU A O 1
ATOM 1541 N N . GLU A 1 198 ? 17.835 10.505 46.624 1.00 55.38 198 GLU A N 1
ATOM 1542 C CA . GLU A 1 198 ? 16.784 10.349 47.639 1.00 55.38 198 GLU A CA 1
ATOM 1543 C C . GLU A 1 198 ? 15.900 11.606 47.801 1.00 55.38 198 GLU A C 1
ATOM 1545 O O . GLU A 1 198 ? 14.786 11.491 48.309 1.00 55.38 198 GLU A O 1
ATOM 1550 N N . ASN A 1 199 ? 16.345 12.786 47.338 1.00 54.66 199 ASN A N 1
ATOM 1551 C CA . ASN A 1 199 ? 15.637 14.069 47.511 1.00 54.66 199 ASN A CA 1
ATOM 1552 C C . ASN A 1 199 ? 15.209 14.773 46.206 1.00 54.66 199 ASN A C 1
ATOM 1554 O O . ASN A 1 199 ? 14.761 15.921 46.256 1.00 54.66 199 ASN A O 1
ATOM 1558 N N . LYS A 1 200 ? 15.303 14.114 45.041 1.00 51.41 200 LYS A N 1
ATOM 1559 C CA . LYS A 1 200 ? 14.817 14.674 43.766 1.00 51.41 200 LYS A CA 1
ATOM 1560 C C . LYS A 1 200 ? 13.305 14.982 43.850 1.00 51.41 200 LYS A C 1
ATOM 1562 O O . LYS A 1 200 ? 12.537 14.112 44.274 1.00 51.41 200 LYS A O 1
ATOM 1567 N N . PRO A 1 201 ? 12.836 16.180 43.446 1.00 44.22 201 PRO A N 1
ATOM 1568 C CA . PRO A 1 201 ? 11.414 16.502 43.469 1.00 44.22 201 PRO A CA 1
ATOM 1569 C C . PRO A 1 201 ? 10.618 15.523 42.578 1.00 44.22 201 PRO A C 1
ATOM 1571 O O . PRO A 1 201 ? 11.068 15.199 41.476 1.00 44.22 201 PRO A O 1
ATOM 1574 N N . PRO A 1 202 ? 9.416 15.066 42.995 1.00 43.94 202 PRO A N 1
ATOM 1575 C CA . PRO A 1 202 ? 8.667 14.007 42.302 1.00 43.94 202 PRO A CA 1
ATOM 1576 C C . PRO A 1 202 ? 8.410 14.256 40.806 1.00 43.94 202 PRO A C 1
ATOM 1578 O O . PRO A 1 202 ? 8.296 13.308 40.036 1.00 43.94 202 PRO A O 1
ATOM 1581 N N . ALA A 1 203 ? 8.349 15.522 40.383 1.00 43.47 203 ALA A N 1
ATOM 1582 C CA . ALA A 1 203 ? 8.132 15.911 38.990 1.00 43.47 203 ALA A CA 1
ATOM 1583 C C . ALA A 1 203 ? 9.324 15.591 38.062 1.00 43.47 203 ALA A C 1
ATOM 1585 O O . ALA A 1 203 ? 9.119 15.314 36.885 1.00 43.47 203 ALA A O 1
ATOM 1586 N N . GLU A 1 204 ? 10.556 15.575 38.576 1.00 40.72 204 GLU A N 1
ATOM 1587 C CA . GLU A 1 204 ? 11.767 15.326 37.777 1.00 40.72 204 GLU A CA 1
ATOM 1588 C C . GLU A 1 204 ? 12.037 13.828 37.573 1.00 40.72 204 GLU A C 1
ATOM 1590 O O . GLU A 1 204 ? 12.558 13.421 36.538 1.00 40.72 204 GLU A O 1
ATOM 1595 N N . ILE A 1 205 ? 11.598 12.987 38.515 1.00 41.78 205 ILE A N 1
ATOM 1596 C CA . ILE A 1 205 ? 11.663 11.519 38.403 1.00 41.78 205 ILE A CA 1
ATOM 1597 C C . ILE A 1 205 ? 10.653 11.002 37.359 1.00 41.78 205 ILE A C 1
ATOM 1599 O O . ILE A 1 205 ? 10.903 10.003 36.684 1.00 41.78 205 ILE A O 1
ATOM 1603 N N . LEU A 1 206 ? 9.525 11.700 37.175 1.00 45.47 206 LEU A N 1
ATOM 1604 C CA . LEU A 1 206 ? 8.541 11.377 36.137 1.00 45.47 206 LEU A CA 1
ATOM 1605 C C . LEU A 1 206 ? 9.036 11.708 34.720 1.00 45.47 206 LEU A C 1
ATOM 1607 O O . LEU A 1 206 ? 8.656 11.012 33.781 1.00 45.47 206 LEU A O 1
ATOM 1611 N N . ALA A 1 207 ? 9.907 12.711 34.561 1.00 47.44 207 ALA A N 1
ATOM 1612 C CA . ALA A 1 207 ? 10.385 13.160 33.254 1.00 47.44 207 ALA A CA 1
ATOM 1613 C C . ALA A 1 207 ? 11.313 12.142 32.550 1.00 47.44 207 ALA A C 1
ATOM 1615 O O . ALA A 1 207 ? 11.252 11.961 31.331 1.00 47.44 207 ALA A O 1
ATOM 1616 N N . GLU A 1 208 ? 12.148 11.426 33.312 1.00 47.75 208 GLU A N 1
ATOM 1617 C CA . GLU A 1 208 ? 13.102 10.444 32.772 1.00 47.75 208 GLU A CA 1
ATOM 1618 C C . GLU A 1 208 ? 12.428 9.150 32.275 1.00 47.75 208 GLU A C 1
ATOM 1620 O O . GLU A 1 208 ? 12.910 8.558 31.307 1.00 47.75 208 GLU A O 1
ATOM 1625 N N . ASN A 1 209 ? 11.271 8.766 32.829 1.00 53.16 209 ASN A N 1
ATOM 1626 C CA . ASN A 1 209 ? 10.532 7.545 32.461 1.00 53.16 209 ASN A CA 1
ATOM 1627 C C . ASN A 1 209 ? 9.394 7.758 31.445 1.00 53.16 209 ASN A C 1
ATOM 1629 O O . ASN A 1 209 ? 8.617 6.841 31.179 1.00 53.16 209 ASN A O 1
ATOM 1633 N N . LEU A 1 210 ? 9.285 8.948 30.851 1.00 56.81 210 LEU A N 1
ATOM 1634 C CA . LEU A 1 210 ? 8.313 9.202 29.787 1.00 56.81 210 LEU A CA 1
ATOM 1635 C C . LEU A 1 210 ? 8.724 8.510 28.471 1.00 56.81 210 LEU A C 1
ATOM 1637 O O . LEU A 1 210 ? 9.911 8.544 28.115 1.00 56.81 210 LEU A O 1
ATOM 1641 N N . PRO A 1 211 ? 7.762 7.937 27.719 1.00 56.44 211 PRO A N 1
ATOM 1642 C CA . PRO A 1 211 ? 7.966 7.466 26.350 1.00 56.44 211 PRO A CA 1
ATOM 1643 C C . PRO A 1 211 ? 8.658 8.517 25.471 1.00 56.44 211 PRO A C 1
ATOM 1645 O O . PRO A 1 211 ? 8.413 9.721 25.620 1.00 56.44 211 PRO A O 1
ATOM 1648 N N . ALA A 1 212 ? 9.538 8.071 24.567 1.00 53.47 212 ALA A N 1
ATOM 1649 C CA . ALA A 1 212 ? 10.359 8.945 23.721 1.00 53.47 212 ALA A CA 1
ATOM 1650 C C . ALA A 1 212 ? 9.500 9.941 22.926 1.00 53.47 212 ALA A C 1
ATOM 1652 O O . ALA A 1 212 ? 9.859 11.105 22.763 1.00 53.47 212 ALA A O 1
ATOM 1653 N N . GLU A 1 213 ? 8.311 9.509 22.526 1.00 48.84 213 GLU A N 1
ATOM 1654 C CA . GLU A 1 213 ? 7.321 10.286 21.795 1.00 48.84 213 GLU A CA 1
ATOM 1655 C C . GLU A 1 213 ? 6.793 11.478 22.600 1.00 48.84 213 GLU A C 1
ATOM 1657 O O . GLU A 1 213 ? 6.548 12.531 22.019 1.00 48.84 213 GLU A O 1
ATOM 1662 N N . CYS A 1 214 ? 6.641 11.349 23.922 1.00 51.84 214 CYS A N 1
ATOM 1663 C CA . CYS A 1 214 ? 6.221 12.453 24.792 1.00 51.84 214 CYS A CA 1
ATOM 1664 C C . CYS A 1 214 ? 7.354 13.456 25.023 1.00 51.84 214 CYS A C 1
ATOM 1666 O O . CYS A 1 214 ? 7.110 14.661 25.092 1.00 51.84 214 CYS A O 1
ATOM 1668 N N . LYS A 1 215 ? 8.597 12.963 25.078 1.00 53.81 215 LYS A N 1
ATOM 1669 C CA . LYS A 1 215 ? 9.798 13.798 25.209 1.00 53.81 215 LYS A CA 1
ATOM 1670 C C . LYS A 1 215 ? 10.020 14.661 23.963 1.00 53.81 215 LYS A C 1
ATOM 1672 O O . LYS A 1 215 ? 10.314 15.843 24.099 1.00 53.81 215 LYS A O 1
ATOM 1677 N N . ILE A 1 216 ? 9.794 14.105 22.768 1.00 45.25 216 ILE A N 1
ATOM 1678 C CA . ILE A 1 216 ? 9.941 14.812 21.479 1.00 45.25 216 ILE A CA 1
ATOM 1679 C C . ILE A 1 216 ? 9.036 16.049 21.386 1.00 45.25 216 ILE A C 1
ATOM 1681 O O . ILE A 1 216 ? 9.436 17.062 20.819 1.00 45.25 216 ILE A O 1
ATOM 1685 N N . ILE A 1 217 ? 7.834 15.993 21.965 1.00 46.28 217 ILE A N 1
ATOM 1686 C CA . ILE A 1 217 ? 6.875 17.109 21.950 1.00 46.28 217 ILE A CA 1
ATOM 1687 C C . ILE A 1 217 ? 6.826 17.893 23.271 1.00 46.28 217 ILE A C 1
ATOM 1689 O O . ILE A 1 217 ? 5.891 18.656 23.509 1.00 46.28 217 ILE A O 1
ATOM 1693 N N . ASN A 1 218 ? 7.838 17.717 24.126 1.00 52.03 218 ASN A N 1
ATOM 1694 C CA . ASN A 1 218 ? 8.018 18.436 25.387 1.00 52.03 218 ASN A CA 1
ATOM 1695 C C . ASN A 1 218 ? 6.862 18.271 26.402 1.00 52.03 218 ASN A C 1
ATOM 1697 O O . ASN A 1 218 ? 6.586 19.171 27.200 1.00 52.03 218 ASN A O 1
ATOM 1701 N N . ILE A 1 219 ? 6.176 17.119 26.400 1.00 59.28 219 ILE A N 1
ATOM 1702 C CA . ILE A 1 219 ? 5.257 16.754 27.484 1.00 59.28 219 ILE A CA 1
ATOM 1703 C C . ILE A 1 219 ? 6.082 16.151 28.618 1.00 59.28 219 ILE A C 1
ATOM 1705 O O . ILE A 1 219 ? 6.542 15.018 28.522 1.00 59.28 219 ILE A O 1
ATOM 1709 N N . ILE A 1 220 ? 6.231 16.913 29.701 1.00 58.19 220 ILE A N 1
ATOM 1710 C CA . ILE A 1 220 ? 6.992 16.529 30.904 1.00 58.19 220 ILE A CA 1
ATOM 1711 C C . ILE A 1 220 ? 6.122 15.921 32.020 1.00 58.19 220 ILE A C 1
ATOM 1713 O O . ILE A 1 220 ? 6.631 15.475 33.041 1.00 58.19 220 ILE A O 1
ATOM 1717 N N . ASP A 1 221 ? 4.802 15.918 31.836 1.00 70.69 221 ASP A N 1
ATOM 1718 C CA . ASP A 1 221 ? 3.819 15.429 32.804 1.00 70.69 221 ASP A CA 1
ATOM 1719 C C . ASP A 1 221 ? 3.326 14.032 32.395 1.00 70.69 221 ASP A C 1
ATOM 1721 O O . ASP A 1 221 ? 2.845 13.840 31.276 1.00 70.69 221 ASP A O 1
ATOM 1725 N N . GLY A 1 222 ? 3.452 13.056 33.298 1.00 59.44 222 GLY A N 1
ATOM 1726 C CA . GLY A 1 222 ? 3.094 11.655 33.051 1.00 59.44 222 GLY A CA 1
ATOM 1727 C C . GLY A 1 222 ? 1.625 11.427 32.706 1.00 59.44 222 GLY A C 1
ATOM 1728 O O . GLY A 1 222 ? 1.324 10.638 31.810 1.00 59.44 222 GLY A O 1
ATOM 1729 N N . GLU A 1 223 ? 0.702 12.133 33.360 1.00 63.06 223 GLU A N 1
ATOM 1730 C CA . GLU A 1 223 ? -0.730 12.001 33.079 1.00 63.06 223 GLU A CA 1
ATOM 1731 C C . GLU A 1 223 ? -1.086 12.643 31.740 1.00 63.06 223 GLU A C 1
ATOM 1733 O O . GLU A 1 223 ? -1.816 12.051 30.944 1.00 63.06 223 GLU A O 1
ATOM 1738 N N . LYS A 1 224 ? -0.518 13.816 31.437 1.00 62.78 224 LYS A N 1
ATOM 1739 C CA . LYS A 1 224 ? -0.695 14.460 30.127 1.00 62.78 224 LYS A CA 1
ATOM 1740 C C . LYS A 1 224 ? -0.069 13.651 29.003 1.00 62.78 224 LYS A C 1
ATOM 1742 O O . LYS A 1 224 ? -0.634 13.609 27.916 1.00 62.78 224 LYS A O 1
ATOM 1747 N N . CYS A 1 225 ? 1.060 12.994 29.252 1.00 60.44 225 CYS A N 1
ATOM 1748 C CA . CYS A 1 225 ? 1.675 12.096 28.283 1.00 60.44 225 CYS A CA 1
ATOM 1749 C C . CYS A 1 225 ? 0.791 10.877 28.039 1.00 60.44 225 CYS A C 1
ATOM 1751 O O . CYS A 1 225 ? 0.545 10.534 26.889 1.00 60.44 225 CYS A O 1
ATOM 1753 N N . ASN A 1 226 ? 0.238 10.269 29.090 1.00 60.53 226 ASN A N 1
ATOM 1754 C CA . ASN A 1 226 ? -0.692 9.156 28.934 1.00 60.53 226 ASN A CA 1
ATOM 1755 C C . ASN A 1 226 ? -1.953 9.580 28.161 1.00 60.53 226 ASN A C 1
ATOM 1757 O O . ASN A 1 226 ? -2.366 8.885 27.241 1.00 60.53 226 ASN A O 1
ATOM 1761 N N . LEU A 1 227 ? -2.518 10.756 28.454 1.00 58.88 227 LEU A N 1
ATOM 1762 C CA . LEU A 1 227 ? -3.650 11.311 27.702 1.00 58.88 227 LEU A CA 1
ATOM 1763 C C . LEU A 1 227 ? -3.301 11.599 26.237 1.00 58.88 227 LEU A C 1
ATOM 1765 O O . LEU A 1 227 ? -4.082 11.266 25.351 1.00 58.88 227 LEU A O 1
ATOM 1769 N N . TYR A 1 228 ? -2.129 12.178 25.971 1.00 60.66 228 TYR A N 1
ATOM 1770 C CA . TYR A 1 228 ? -1.636 12.417 24.616 1.00 60.66 228 TYR A CA 1
ATOM 1771 C C . TYR A 1 228 ? -1.456 11.109 23.844 1.00 60.66 228 TYR A C 1
ATOM 1773 O O . TYR A 1 228 ? -1.936 10.993 22.721 1.00 60.66 228 TYR A O 1
ATOM 1781 N N . LEU A 1 229 ? -0.818 10.108 24.452 1.00 57.12 229 LEU A N 1
ATOM 1782 C CA . LEU A 1 229 ? -0.632 8.797 23.839 1.00 57.12 229 LEU A CA 1
ATOM 1783 C C . LEU A 1 229 ? -1.982 8.124 23.590 1.00 57.12 229 LEU A C 1
ATOM 1785 O O . LEU A 1 229 ? -2.213 7.635 22.492 1.00 57.12 229 LEU A O 1
ATOM 1789 N N . GLN A 1 230 ? -2.909 8.172 24.547 1.00 58.69 230 GLN A N 1
ATOM 1790 C CA . GLN A 1 230 ? -4.259 7.637 24.368 1.00 58.69 230 GLN A CA 1
ATOM 1791 C C . GLN A 1 230 ? -5.007 8.330 23.226 1.00 58.69 230 GLN A C 1
ATOM 1793 O O . GLN A 1 230 ? -5.572 7.630 22.394 1.00 58.69 230 GLN A O 1
ATOM 1798 N N . GLN A 1 231 ? -4.972 9.664 23.133 1.00 60.50 231 GLN A N 1
ATOM 1799 C CA . GLN A 1 231 ? -5.632 10.420 22.060 1.00 60.50 231 GLN A CA 1
ATOM 1800 C C . GLN A 1 231 ? -4.965 10.260 20.690 1.00 60.50 231 GLN A C 1
ATOM 1802 O O . GLN A 1 231 ? -5.660 10.273 19.673 1.00 60.50 231 GLN A O 1
ATOM 1807 N N . LYS A 1 232 ? -3.639 10.091 20.646 1.00 59.88 232 LYS A N 1
ATOM 1808 C CA . LYS A 1 232 ? -2.874 9.894 19.408 1.00 59.88 232 LYS A CA 1
ATOM 1809 C C . LYS A 1 232 ? -3.320 8.642 18.652 1.00 59.88 232 LYS A C 1
ATOM 1811 O O . LYS A 1 232 ? -3.335 8.652 17.428 1.00 59.88 232 LYS A O 1
ATOM 1816 N N . TYR A 1 233 ? -3.704 7.589 19.371 1.00 56.62 233 TYR A N 1
ATOM 1817 C CA . TYR A 1 233 ? -4.167 6.332 18.776 1.00 56.62 233 TYR A CA 1
ATOM 1818 C C . TYR A 1 233 ? -5.689 6.278 18.550 1.00 56.62 233 TYR A C 1
ATOM 1820 O O . TYR A 1 233 ? -6.211 5.232 18.164 1.00 56.62 233 TYR A O 1
ATOM 1828 N N . LEU A 1 234 ? -6.416 7.378 18.788 1.00 63.72 234 LEU A N 1
ATOM 1829 C CA . LEU A 1 234 ? -7.833 7.489 18.432 1.00 63.72 234 LEU A CA 1
ATOM 1830 C C . LEU A 1 234 ? -7.984 7.970 16.990 1.00 63.72 234 LEU A C 1
ATOM 1832 O O . LEU A 1 234 ? -7.218 8.808 16.518 1.00 63.72 234 LEU A O 1
ATOM 1836 N N . THR A 1 235 ? -9.015 7.480 16.303 1.00 65.69 235 THR A N 1
ATOM 1837 C CA . THR A 1 235 ? -9.363 7.982 14.969 1.00 65.69 235 THR A CA 1
ATOM 1838 C C . THR A 1 235 ? -9.790 9.441 15.028 1.00 65.69 235 THR A C 1
ATOM 1840 O O . THR A 1 235 ? -10.262 9.928 16.061 1.00 65.69 235 THR A O 1
ATOM 1843 N N . LYS A 1 236 ? -9.701 10.134 13.891 1.00 70.56 236 LYS A N 1
ATOM 1844 C CA . LYS A 1 236 ? -10.153 11.521 13.774 1.00 70.56 236 LYS A CA 1
ATOM 1845 C C . LYS A 1 236 ? -11.623 11.683 14.161 1.00 70.56 236 LYS A C 1
ATOM 1847 O O . LYS A 1 236 ? -11.964 12.634 14.847 1.00 70.56 236 LYS A O 1
ATOM 1852 N N . GLU A 1 237 ? -12.483 10.731 13.806 1.00 75.88 237 GLU A N 1
ATOM 1853 C CA . GLU A 1 237 ? -13.897 10.743 14.195 1.00 75.88 237 GLU A CA 1
ATOM 1854 C C . GLU A 1 237 ? -14.080 10.686 15.716 1.00 75.88 237 GLU A C 1
ATOM 1856 O O . GLU A 1 237 ? -14.936 11.376 16.268 1.00 75.88 237 GLU A O 1
ATOM 1861 N N . CYS A 1 238 ? -13.253 9.900 16.406 1.00 78.00 238 CYS A N 1
ATOM 1862 C CA . CYS A 1 238 ? -13.265 9.830 17.861 1.00 78.00 238 CYS A CA 1
ATOM 1863 C C . CYS A 1 238 ? -12.697 11.096 18.506 1.00 78.00 238 CYS A C 1
ATOM 1865 O O . CYS A 1 238 ? -13.246 11.569 19.501 1.00 78.00 238 CYS A O 1
ATOM 1867 N N . GLN A 1 239 ? -11.648 11.677 17.925 1.00 73.69 239 GLN A N 1
ATOM 1868 C CA . GLN A 1 239 ? -11.092 12.957 18.363 1.00 73.69 239 GLN A CA 1
ATOM 1869 C C . GLN A 1 239 ? -12.112 14.095 18.194 1.00 73.69 239 GLN A C 1
ATOM 1871 O O . GLN A 1 239 ? -12.357 14.841 19.140 1.00 73.69 239 GLN A O 1
ATOM 1876 N N . ASP A 1 240 ? -12.778 14.174 17.039 1.00 79.56 240 ASP A N 1
ATOM 1877 C CA . ASP A 1 240 ? -13.834 15.151 16.741 1.00 79.56 240 ASP A CA 1
ATOM 1878 C C . ASP A 1 240 ? -15.038 14.991 17.690 1.00 79.56 240 ASP A C 1
ATOM 1880 O O . ASP A 1 240 ? -15.689 15.969 18.070 1.00 79.56 240 ASP A O 1
ATOM 1884 N N . ALA A 1 241 ? -15.311 13.757 18.123 1.00 80.31 241 ALA A N 1
ATOM 1885 C CA . ALA A 1 241 ? -16.320 13.440 19.128 1.00 80.31 241 ALA A CA 1
ATOM 1886 C C . ALA A 1 241 ? -15.841 13.623 20.584 1.00 80.31 241 ALA A C 1
ATOM 1888 O O . ALA A 1 241 ? -16.612 13.371 21.510 1.00 80.31 241 ALA A O 1
ATOM 1889 N N . ASN A 1 242 ? -14.614 14.112 20.800 1.00 80.00 242 ASN A N 1
ATOM 1890 C CA . ASN A 1 242 ? -13.969 14.310 22.104 1.00 80.00 242 ASN A CA 1
ATOM 1891 C C . ASN A 1 242 ? -13.827 13.036 22.955 1.00 80.00 242 ASN A C 1
ATOM 1893 O O . ASN A 1 242 ? -13.826 13.117 24.186 1.00 80.00 242 ASN A O 1
ATOM 1897 N N . ALA A 1 243 ? -13.679 11.873 22.320 1.00 79.88 243 ALA A N 1
ATOM 1898 C CA . ALA A 1 243 ? -13.350 10.643 23.024 1.00 79.88 243 ALA A CA 1
ATOM 1899 C C . ALA A 1 243 ? -11.978 10.774 23.702 1.00 79.88 243 ALA A C 1
ATOM 1901 O O . ALA A 1 243 ? -11.006 11.235 23.098 1.00 79.88 243 ALA A O 1
ATOM 1902 N N . LYS A 1 244 ? -11.892 10.368 24.968 1.00 73.94 244 LYS A N 1
ATOM 1903 C CA . LYS A 1 244 ? -10.648 10.412 25.752 1.00 73.94 244 LYS A CA 1
ATOM 1904 C C . LYS A 1 244 ? -9.969 9.057 25.836 1.00 73.94 244 LYS A C 1
ATOM 1906 O O . LYS A 1 244 ? -8.758 8.995 26.009 1.00 73.94 244 LYS A O 1
ATOM 1911 N N . THR A 1 245 ? -10.746 7.985 25.726 1.00 73.12 245 THR A N 1
ATOM 1912 C CA . THR A 1 245 ? -10.261 6.609 25.814 1.00 73.12 245 THR A CA 1
ATOM 1913 C C . THR A 1 245 ? -10.722 5.793 24.615 1.00 73.12 245 THR A C 1
ATOM 1915 O O . THR A 1 245 ? -11.688 6.139 23.929 1.00 73.12 245 THR A O 1
ATOM 1918 N N . LYS A 1 246 ? -10.044 4.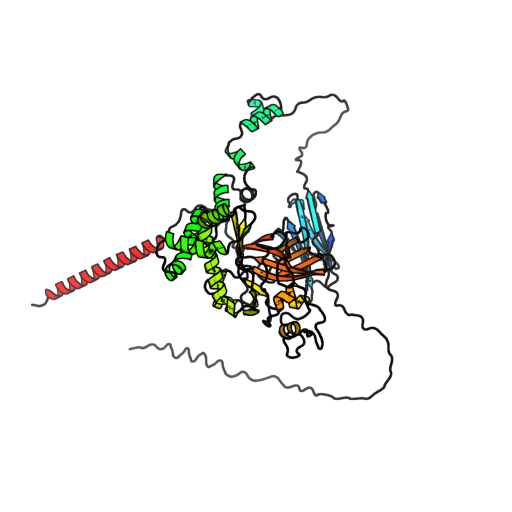667 24.385 1.00 70.44 246 LYS A N 1
ATOM 1919 C CA . LYS A 1 246 ? -10.409 3.691 23.353 1.00 70.44 246 LYS A CA 1
ATOM 1920 C C . LYS A 1 246 ? -11.821 3.135 23.566 1.00 70.44 246 LYS A C 1
ATOM 1922 O O . LYS A 1 246 ? -12.581 3.049 22.613 1.00 70.44 246 LYS A O 1
ATOM 1927 N N . ASP A 1 247 ? -12.209 2.885 24.815 1.00 76.44 247 ASP A N 1
ATOM 1928 C CA . ASP A 1 247 ? -13.549 2.395 25.165 1.00 76.44 247 ASP A CA 1
ATOM 1929 C C . ASP A 1 247 ? -14.650 3.438 24.911 1.00 76.44 247 ASP A C 1
ATOM 1931 O O . ASP A 1 247 ? -15.768 3.100 24.522 1.00 76.44 247 ASP A O 1
ATOM 1935 N N . GLU A 1 248 ? -14.362 4.721 25.155 1.00 82.25 248 GLU A N 1
ATOM 1936 C CA . GLU A 1 248 ? -15.292 5.810 24.837 1.00 82.25 248 GLU A CA 1
ATOM 1937 C C . GLU A 1 248 ? -15.443 5.964 23.320 1.00 82.25 248 GLU A C 1
ATOM 1939 O O . GLU A 1 248 ? -16.564 6.058 22.815 1.00 82.25 248 GLU A O 1
ATOM 1944 N N . CYS A 1 249 ? -14.321 5.910 22.600 1.00 82.06 249 CYS A N 1
ATOM 1945 C CA . CYS A 1 249 ? -14.286 5.905 21.143 1.00 82.06 249 CYS A CA 1
ATOM 1946 C C . CYS A 1 249 ? -15.079 4.726 20.564 1.00 82.06 249 CYS A C 1
ATOM 1948 O O . CYS A 1 249 ? -15.915 4.942 19.694 1.00 82.06 249 CYS A O 1
ATOM 1950 N N . ASP A 1 250 ? -14.909 3.509 21.086 1.00 81.44 250 ASP A N 1
ATOM 1951 C CA . ASP A 1 250 ? -15.627 2.324 20.611 1.00 81.44 250 ASP A CA 1
ATOM 1952 C C . ASP A 1 250 ? -17.148 2.487 20.737 1.00 81.44 250 ASP A C 1
ATOM 1954 O O . ASP A 1 250 ? -17.885 2.236 19.786 1.00 81.44 250 ASP A O 1
ATOM 1958 N N . LYS A 1 251 ? -17.634 3.021 21.864 1.00 82.69 251 LYS A N 1
ATOM 1959 C CA . LYS A 1 251 ? -19.066 3.315 22.056 1.00 82.69 251 LYS A CA 1
ATOM 1960 C C . LYS A 1 251 ? -19.585 4.366 21.077 1.00 82.69 251 LYS A C 1
ATOM 1962 O O . LYS A 1 251 ? -20.692 4.229 20.551 1.00 82.69 251 LYS A O 1
ATOM 1967 N N . ILE A 1 252 ? -18.804 5.419 20.833 1.00 84.50 252 ILE A N 1
ATOM 1968 C CA . ILE A 1 252 ? -19.148 6.468 19.866 1.00 84.50 252 ILE A CA 1
ATOM 1969 C C . ILE A 1 252 ? -19.209 5.882 18.454 1.00 84.50 252 ILE A C 1
ATOM 1971 O O . ILE A 1 252 ? -20.198 6.087 17.751 1.00 84.50 252 ILE A O 1
ATOM 1975 N N . MET A 1 253 ? -18.191 5.118 18.060 1.00 83.12 253 MET A N 1
ATOM 1976 C CA . MET A 1 253 ? -18.102 4.492 16.743 1.00 83.12 253 MET A CA 1
ATOM 1977 C C . MET A 1 253 ? -19.215 3.476 16.534 1.00 83.12 253 MET A C 1
ATOM 1979 O O . MET A 1 253 ? -19.836 3.485 15.472 1.00 83.12 253 MET A O 1
ATOM 1983 N N . LEU A 1 254 ? -19.545 2.680 17.556 1.00 81.06 254 LEU A N 1
ATOM 1984 C CA . LEU A 1 254 ? -20.697 1.785 17.533 1.00 81.06 254 LEU A CA 1
ATOM 1985 C C . LEU A 1 254 ? -21.965 2.585 17.241 1.00 81.06 254 LEU A C 1
ATOM 1987 O O . LEU A 1 254 ? -22.639 2.312 16.260 1.00 81.06 254 LEU A O 1
ATOM 1991 N N . LYS A 1 255 ? -22.251 3.637 18.013 1.00 81.50 255 LYS A N 1
ATOM 1992 C CA . LYS A 1 255 ? -23.452 4.458 17.815 1.00 81.50 255 LYS A CA 1
ATOM 1993 C C . LYS A 1 255 ? -23.523 5.105 16.427 1.00 81.50 255 LYS A C 1
ATOM 1995 O O . LYS A 1 255 ? -24.611 5.200 15.865 1.00 81.50 255 LYS A O 1
ATOM 2000 N N . LEU A 1 256 ? -22.398 5.574 15.890 1.00 76.50 256 LEU A N 1
ATOM 2001 C CA . LEU A 1 256 ? -22.341 6.220 14.575 1.00 76.50 256 LEU A CA 1
ATOM 2002 C C . LEU A 1 256 ? -22.516 5.225 13.420 1.00 76.50 256 LEU A C 1
ATOM 2004 O O . LEU A 1 256 ? -23.126 5.571 12.413 1.00 76.50 256 LEU A O 1
ATOM 2008 N N . SER A 1 257 ? -21.989 4.009 13.560 1.00 70.25 257 SER A N 1
ATOM 2009 C CA . SER A 1 257 ? -21.937 3.019 12.477 1.00 70.25 257 SER A CA 1
ATOM 2010 C C . SER A 1 257 ? -23.077 2.013 12.486 1.00 70.25 257 SER A C 1
ATOM 2012 O O . SER A 1 257 ? -23.502 1.542 11.434 1.00 70.25 257 SER A O 1
ATOM 2014 N N . SER A 1 258 ? -23.594 1.688 13.666 1.00 70.06 258 SER A N 1
ATOM 2015 C CA . SER A 1 258 ? -24.513 0.575 13.840 1.00 70.06 258 SER A CA 1
ATOM 2016 C C . SER A 1 258 ? -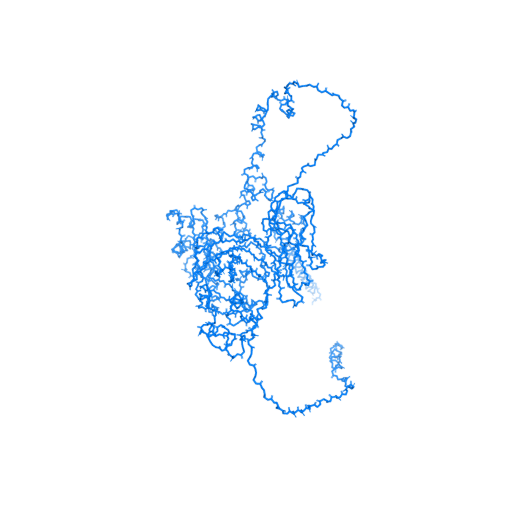25.970 0.955 13.613 1.00 70.06 258 SER A C 1
ATOM 2018 O O . SER A 1 258 ? -26.767 0.096 13.258 1.00 70.06 258 SER A O 1
ATOM 2020 N N . GLN A 1 259 ? -26.341 2.232 13.748 1.00 68.88 259 GLN A N 1
ATOM 2021 C CA . GLN A 1 259 ? -27.747 2.645 13.688 1.00 68.88 259 GLN A CA 1
ATOM 2022 C C . GLN A 1 259 ? -28.415 2.338 12.346 1.00 68.88 259 GLN A C 1
ATOM 2024 O O . GLN A 1 259 ? -29.545 1.862 12.338 1.00 68.88 259 GLN A O 1
ATOM 2029 N N . ALA A 1 260 ? -27.739 2.578 11.219 1.00 73.31 260 ALA A N 1
ATOM 2030 C CA . ALA A 1 260 ? -28.322 2.318 9.904 1.00 73.31 260 ALA A CA 1
ATOM 2031 C C . ALA A 1 260 ? -28.437 0.812 9.621 1.00 73.31 260 ALA A C 1
ATOM 2033 O O . ALA A 1 260 ? -29.491 0.347 9.195 1.00 73.31 260 ALA A O 1
ATOM 2034 N N . GLU A 1 261 ? -27.378 0.048 9.900 1.00 81.81 261 GLU A N 1
ATOM 2035 C CA . GLU A 1 261 ? -27.359 -1.389 9.626 1.00 81.81 261 GLU A CA 1
ATOM 2036 C C . GLU A 1 261 ? -28.262 -2.174 10.592 1.00 81.81 261 GLU A C 1
ATOM 2038 O O . GLU A 1 261 ? -29.065 -3.002 10.165 1.00 81.81 261 GLU A O 1
ATOM 2043 N N . CYS A 1 262 ? -28.194 -1.883 11.893 1.00 84.44 262 CYS A N 1
ATOM 2044 C CA . CYS A 1 262 ? -29.030 -2.538 12.896 1.00 84.44 262 CYS A CA 1
ATOM 2045 C C . CYS A 1 262 ? -30.513 -2.216 12.700 1.00 84.44 262 CYS A C 1
ATOM 2047 O O . CYS A 1 262 ? -31.335 -3.125 12.802 1.00 84.44 262 CYS A O 1
ATOM 2049 N N . ALA A 1 263 ? -30.864 -0.974 12.340 1.00 79.81 263 ALA A N 1
ATOM 2050 C CA . ALA A 1 263 ? -32.250 -0.628 12.027 1.00 79.81 263 ALA A CA 1
ATOM 2051 C C . ALA A 1 263 ? -32.766 -1.380 10.790 1.00 79.81 263 ALA A C 1
ATOM 2053 O O . ALA A 1 263 ? -33.901 -1.853 10.797 1.00 79.81 263 ALA A O 1
ATOM 2054 N N . GLN A 1 264 ? -31.940 -1.546 9.749 1.00 83.12 264 GLN A N 1
ATOM 2055 C CA . GLN A 1 264 ? -32.291 -2.367 8.581 1.00 83.12 264 GLN A CA 1
ATOM 2056 C C . GLN A 1 264 ? -32.477 -3.846 8.943 1.00 83.12 264 GLN A C 1
ATOM 2058 O O . GLN A 1 264 ? -33.359 -4.506 8.397 1.00 83.12 264 GLN A O 1
ATOM 2063 N N . ALA A 1 265 ? -31.675 -4.358 9.878 1.00 84.69 265 ALA A N 1
ATOM 2064 C CA . ALA A 1 265 ? -31.767 -5.727 10.374 1.00 84.69 265 ALA A CA 1
ATOM 2065 C C . ALA A 1 265 ? -32.872 -5.938 11.435 1.00 84.69 265 ALA A C 1
ATOM 2067 O O . ALA A 1 265 ? -33.101 -7.072 11.852 1.00 84.69 265 ALA A O 1
ATOM 2068 N N . GLY A 1 266 ? -33.583 -4.879 11.842 1.00 85.38 266 GLY A N 1
ATOM 2069 C CA . GLY A 1 266 ? -34.705 -4.946 12.783 1.00 85.38 266 GLY A CA 1
ATOM 2070 C C . GLY A 1 266 ? -34.320 -4.938 14.267 1.00 85.38 266 GLY A C 1
ATOM 2071 O O . GLY A 1 266 ? -35.139 -5.324 15.096 1.00 85.38 266 GLY A O 1
ATOM 2072 N N . TYR A 1 267 ? -33.103 -4.508 14.612 1.00 86.56 267 TYR A N 1
ATOM 2073 C CA . TYR A 1 267 ? -32.647 -4.362 15.997 1.00 86.56 267 TYR A CA 1
ATOM 2074 C C . TYR A 1 267 ? -32.751 -2.900 16.440 1.00 86.56 267 TYR A C 1
ATOM 2076 O O . TYR A 1 267 ? -32.065 -2.028 15.903 1.00 86.56 267 TYR A O 1
ATOM 2084 N N . GLU A 1 268 ? -33.610 -2.629 17.424 1.00 77.56 268 GLU A N 1
ATOM 2085 C CA . GLU A 1 268 ? -33.922 -1.263 17.872 1.00 77.56 268 GLU A CA 1
ATOM 2086 C C . GLU A 1 268 ? -33.149 -0.854 19.133 1.00 77.56 268 GLU A C 1
ATOM 2088 O O . GLU A 1 268 ? -32.954 0.339 19.382 1.00 77.56 268 GLU A O 1
ATOM 2093 N N . THR A 1 269 ? -32.686 -1.820 19.935 1.00 84.44 269 THR A N 1
ATOM 2094 C CA . THR A 1 269 ? -31.911 -1.535 21.148 1.00 84.44 269 THR A CA 1
ATOM 2095 C C . THR A 1 269 ? -30.404 -1.626 20.909 1.00 84.44 269 THR A C 1
ATOM 2097 O O . THR A 1 269 ? -29.916 -2.404 20.090 1.00 84.44 269 THR A O 1
ATOM 2100 N N . GLU A 1 270 ? -29.635 -0.851 21.681 1.00 80.56 270 GLU A N 1
ATOM 2101 C CA . GLU A 1 270 ? -28.167 -0.883 21.638 1.00 80.56 270 GLU A CA 1
ATOM 2102 C C . GLU A 1 270 ? -27.612 -2.281 21.958 1.00 80.56 270 GLU A C 1
ATOM 2104 O O . GLU A 1 270 ? -26.657 -2.718 21.323 1.00 80.56 270 GLU A O 1
ATOM 2109 N N . SER A 1 271 ? -28.238 -3.004 22.895 1.00 84.94 271 SER A N 1
ATOM 2110 C CA . SER A 1 271 ? -27.822 -4.358 23.280 1.00 84.94 271 SER A CA 1
ATOM 2111 C C . SER A 1 271 ? -28.032 -5.362 22.149 1.00 84.94 271 SER A C 1
ATOM 2113 O O . SER A 1 271 ? -27.102 -6.078 21.795 1.00 84.94 271 SER A O 1
ATOM 2115 N N . GLU A 1 272 ? -29.224 -5.389 21.548 1.00 87.88 272 GLU A N 1
ATOM 2116 C CA . GLU A 1 272 ? -29.530 -6.307 20.442 1.00 87.88 272 GLU A CA 1
ATOM 2117 C C . GLU A 1 272 ? -28.647 -6.026 19.224 1.00 87.88 272 GLU A C 1
ATOM 2119 O O . GLU A 1 272 ? -28.139 -6.943 18.582 1.00 87.88 272 GLU A O 1
ATOM 2124 N N . CYS A 1 273 ? -28.420 -4.745 18.936 1.00 86.12 273 CYS A N 1
ATOM 2125 C CA . CYS A 1 273 ? -27.539 -4.314 17.864 1.00 86.12 273 CYS A CA 1
ATOM 2126 C C . CYS A 1 273 ? -26.080 -4.732 18.114 1.00 86.12 273 CYS A C 1
ATOM 2128 O O . CYS A 1 273 ? -25.406 -5.210 17.198 1.00 86.12 273 CYS A O 1
ATOM 2130 N N . ARG A 1 274 ? -25.596 -4.610 19.358 1.00 86.56 274 ARG A N 1
ATOM 2131 C CA . ARG A 1 274 ? -24.262 -5.083 19.749 1.00 86.56 274 ARG A CA 1
ATOM 2132 C C . ARG A 1 274 ? -24.132 -6.591 19.544 1.00 86.56 274 ARG A C 1
ATOM 2134 O O . ARG A 1 274 ? -23.170 -7.026 18.920 1.00 86.56 274 ARG A O 1
ATOM 2141 N N . ASP A 1 275 ? -25.107 -7.371 20.003 1.00 88.94 275 ASP A N 1
ATOM 2142 C CA . ASP A 1 275 ? -25.099 -8.832 19.862 1.00 88.94 275 ASP A CA 1
ATOM 2143 C C . ASP A 1 275 ? -25.140 -9.261 18.389 1.00 88.94 275 ASP A C 1
ATOM 2145 O O . ASP A 1 275 ? -24.411 -10.164 17.968 1.00 88.94 275 ASP A O 1
ATOM 2149 N N . TYR A 1 276 ? -25.949 -8.585 17.573 1.00 90.06 276 TYR A N 1
ATOM 2150 C CA . TYR A 1 276 ? -25.994 -8.801 16.131 1.00 90.06 276 TYR A CA 1
ATOM 2151 C C . TYR A 1 276 ? -24.631 -8.547 15.468 1.00 90.06 276 TYR A C 1
ATOM 2153 O O . TYR A 1 276 ? -24.123 -9.414 14.751 1.00 90.06 276 TYR A O 1
ATOM 2161 N N . LEU A 1 277 ? -24.010 -7.393 15.737 1.00 89.50 277 LEU A N 1
ATOM 2162 C CA . LEU A 1 277 ? -22.709 -7.044 15.167 1.00 89.50 277 LEU A CA 1
ATOM 2163 C C . LEU A 1 277 ? -21.603 -7.985 15.645 1.00 89.50 277 LEU A C 1
ATOM 2165 O O . LEU A 1 277 ? -20.784 -8.415 14.833 1.00 89.50 277 LEU A O 1
ATOM 2169 N N . ALA A 1 278 ? -21.602 -8.356 16.927 1.00 89.75 278 ALA A N 1
ATOM 2170 C CA . ALA A 1 278 ? -20.660 -9.323 17.478 1.00 89.75 278 ALA A CA 1
ATOM 2171 C C . ALA A 1 278 ? -20.746 -10.657 16.724 1.00 89.75 278 ALA A C 1
ATOM 2173 O O . ALA A 1 278 ? -19.727 -11.174 16.265 1.00 89.75 278 ALA A O 1
ATOM 2174 N N . ASN A 1 279 ? -21.959 -11.174 16.510 1.00 90.31 279 ASN A N 1
ATOM 2175 C CA . ASN A 1 279 ? -22.178 -12.422 15.778 1.00 90.31 279 ASN A CA 1
ATOM 2176 C C . ASN A 1 279 ? -21.788 -12.322 14.294 1.00 90.31 279 ASN A C 1
ATOM 2178 O O . ASN A 1 279 ? -21.267 -13.284 13.729 1.00 90.31 279 ASN A O 1
ATOM 2182 N N . LYS A 1 280 ? -22.013 -11.166 13.658 1.00 89.75 280 LYS A N 1
ATOM 2183 C CA . LYS A 1 280 ? -21.672 -10.924 12.247 1.00 89.75 280 LYS A CA 1
ATOM 2184 C C . LYS A 1 280 ? -20.162 -10.774 12.018 1.00 89.75 280 LYS A C 1
ATOM 2186 O O . LYS A 1 280 ? -19.653 -11.240 10.995 1.00 89.75 280 LYS A O 1
ATOM 2191 N N . LEU A 1 281 ? -19.459 -10.084 12.917 1.00 90.00 281 LEU A N 1
ATOM 2192 C CA . LEU A 1 281 ? -18.083 -9.624 12.696 1.00 90.00 281 LEU A CA 1
ATOM 2193 C C . LEU A 1 281 ? -17.036 -10.519 13.354 1.00 90.00 281 LEU A C 1
ATOM 2195 O O . LEU A 1 281 ? -16.010 -10.776 12.733 1.00 90.00 281 LEU A O 1
ATOM 2199 N N . THR A 1 282 ? -17.297 -11.053 14.550 1.00 88.44 282 THR A N 1
ATOM 2200 C CA . THR A 1 282 ? -16.326 -11.887 15.284 1.00 88.44 282 THR A CA 1
ATOM 2201 C C . THR A 1 282 ? -15.791 -13.073 14.474 1.00 88.44 282 THR A C 1
ATOM 2203 O O . THR A 1 282 ? -14.585 -13.306 14.519 1.00 88.44 282 THR A O 1
ATOM 2206 N N . PRO A 1 283 ? -16.601 -13.796 13.668 1.00 90.38 283 PRO A N 1
ATOM 2207 C CA . PRO A 1 283 ? -16.093 -14.894 12.842 1.00 90.38 283 PRO A CA 1
ATOM 2208 C C . PRO A 1 283 ? -15.094 -14.474 11.753 1.00 90.38 283 PRO A C 1
ATOM 2210 O O . PRO A 1 283 ? -14.416 -15.332 11.198 1.00 90.38 283 PRO A O 1
ATOM 2213 N N . LYS A 1 284 ? -15.027 -13.180 11.413 1.00 90.88 284 LYS A N 1
ATOM 2214 C CA . LYS A 1 284 ? -14.119 -12.631 10.394 1.00 90.88 284 LYS A CA 1
ATOM 2215 C C . LYS A 1 284 ? -12.777 -12.169 10.971 1.00 90.88 284 LYS A C 1
ATOM 2217 O O . LYS A 1 284 ? -11.945 -11.677 10.214 1.00 90.88 284 LYS A O 1
ATOM 2222 N N . ILE A 1 285 ? -12.591 -12.271 12.288 1.00 92.44 285 ILE A N 1
ATOM 2223 C CA . ILE A 1 285 ? -11.418 -11.747 12.986 1.00 92.44 285 ILE A CA 1
ATOM 2224 C C . ILE A 1 285 ? -10.442 -12.887 13.266 1.00 92.44 285 ILE A C 1
ATOM 2226 O O . ILE A 1 285 ? -10.787 -13.883 13.900 1.00 92.44 285 ILE A O 1
ATOM 2230 N N . GLU A 1 286 ? -9.209 -12.721 12.806 1.00 93.44 286 GLU A N 1
ATOM 2231 C CA . GLU A 1 286 ? -8.103 -13.634 13.069 1.00 93.44 286 GLU A CA 1
ATOM 2232 C C . GLU A 1 286 ? -7.385 -13.218 14.365 1.00 93.44 286 GLU A C 1
ATOM 2234 O O . GLU A 1 286 ? -6.734 -12.176 14.438 1.00 93.44 286 GLU A O 1
ATOM 2239 N N . CYS A 1 287 ? -7.501 -14.045 15.403 1.00 91.25 287 CYS A N 1
ATOM 2240 C CA . CYS A 1 287 ? -6.795 -13.865 16.671 1.00 91.25 287 CYS A CA 1
ATOM 2241 C C . CYS A 1 287 ? -5.355 -14.393 16.541 1.00 91.25 287 CYS A C 1
ATOM 2243 O O . CYS A 1 287 ? -5.150 -15.599 16.385 1.00 91.25 287 CYS A O 1
ATOM 2245 N N . GLN A 1 288 ? -4.356 -13.510 16.591 1.00 88.94 288 GLN A N 1
ATOM 2246 C CA . GLN A 1 288 ? -2.946 -13.852 16.389 1.00 88.94 288 GLN A CA 1
ATOM 2247 C C . GLN A 1 288 ? -2.205 -13.958 17.724 1.00 88.94 288 GLN A C 1
ATOM 2249 O O . GLN A 1 288 ? -2.118 -12.988 18.469 1.00 88.94 288 GLN A O 1
ATOM 2254 N N . ASN A 1 289 ? -1.645 -15.138 18.014 1.00 87.31 289 ASN A N 1
ATOM 2255 C CA . ASN A 1 289 ? -0.854 -15.412 19.226 1.00 87.31 289 ASN A CA 1
ATOM 2256 C C . ASN A 1 289 ? -1.561 -15.072 20.551 1.00 87.31 289 ASN A C 1
ATOM 2258 O O . ASN A 1 289 ? -0.916 -14.856 21.567 1.00 87.31 289 ASN A O 1
ATOM 2262 N N . ILE A 1 290 ? -2.891 -15.056 20.558 1.00 89.69 290 ILE A N 1
ATOM 2263 C CA . ILE A 1 290 ? -3.701 -14.629 21.696 1.00 89.69 290 ILE A CA 1
ATOM 2264 C C . ILE A 1 290 ? -4.740 -15.696 22.035 1.00 89.69 290 ILE A C 1
ATOM 2266 O O . ILE A 1 290 ? -5.270 -16.369 21.147 1.00 89.69 290 ILE A O 1
ATOM 2270 N N . ASP A 1 291 ? -5.039 -15.860 23.326 1.00 91.88 291 ASP A N 1
ATOM 2271 C CA . ASP A 1 291 ? -6.093 -16.771 23.770 1.00 91.88 291 ASP A CA 1
ATOM 2272 C C . ASP A 1 291 ? -7.443 -16.386 23.151 1.00 91.88 291 ASP A C 1
ATOM 2274 O O . ASP A 1 291 ? -7.839 -15.219 23.135 1.00 91.88 291 ASP A O 1
ATOM 2278 N N . GLN A 1 292 ? -8.174 -17.381 22.652 1.00 90.06 292 GLN A N 1
ATOM 2279 C CA . GLN A 1 292 ? -9.381 -17.131 21.873 1.00 90.06 292 GLN A CA 1
ATOM 2280 C C . GLN A 1 292 ? -10.526 -16.563 22.721 1.00 90.06 292 GLN A C 1
ATOM 2282 O O . GLN A 1 292 ? -11.300 -15.744 22.223 1.00 90.06 292 GLN A O 1
ATOM 2287 N N . ALA A 1 293 ? -10.626 -16.937 24.002 1.00 90.75 293 ALA A N 1
ATOM 2288 C CA . ALA A 1 293 ? -11.640 -16.380 24.894 1.00 90.75 293 ALA A CA 1
ATOM 2289 C C . ALA A 1 293 ? -11.316 -14.925 25.256 1.00 90.75 293 ALA A C 1
ATOM 2291 O O . ALA A 1 293 ? -12.205 -14.070 25.229 1.00 90.75 293 ALA A O 1
ATOM 2292 N N . TYR A 1 294 ? -10.043 -14.623 25.530 1.00 89.31 294 TYR A N 1
ATOM 2293 C CA . TYR A 1 294 ? -9.593 -13.245 25.713 1.00 89.31 294 TYR A CA 1
ATOM 2294 C C . TYR A 1 294 ? -9.827 -12.402 24.453 1.00 89.31 294 TYR A C 1
ATOM 2296 O O . TYR A 1 294 ? -10.390 -11.316 24.554 1.00 89.31 294 TYR A O 1
ATOM 2304 N N . CYS A 1 295 ? -9.467 -12.914 23.273 1.00 88.69 295 CYS A N 1
ATOM 2305 C CA . CYS A 1 295 ? -9.650 -12.228 21.995 1.00 88.69 295 CYS A CA 1
ATOM 2306 C C . CYS A 1 295 ? -11.118 -11.857 21.762 1.00 88.69 295 CYS A C 1
ATOM 2308 O O . CYS A 1 295 ? -11.431 -10.695 21.514 1.00 88.69 295 CYS A O 1
ATOM 2310 N N . GLN A 1 296 ? -12.044 -12.809 21.924 1.00 89.50 296 GLN A N 1
ATOM 2311 C CA . GLN A 1 296 ? -13.472 -12.522 21.766 1.00 89.50 296 GLN A CA 1
ATOM 2312 C C . GLN A 1 296 ? -13.984 -11.508 22.783 1.00 89.50 296 GLN A C 1
ATOM 2314 O O . GLN A 1 296 ? -14.768 -10.627 22.430 1.00 89.50 296 GLN A O 1
ATOM 2319 N N . LYS A 1 297 ? -13.527 -11.594 24.034 1.00 88.31 297 LYS A N 1
ATOM 2320 C CA . LYS A 1 297 ? -13.866 -10.599 25.051 1.00 88.31 297 LYS A CA 1
ATOM 2321 C C . LYS A 1 297 ? -13.352 -9.213 24.657 1.00 88.31 297 LYS A C 1
ATOM 2323 O O . LYS A 1 297 ? -14.113 -8.253 24.694 1.00 88.31 297 LYS A O 1
ATOM 2328 N N . ALA A 1 298 ? -12.093 -9.116 24.235 1.00 86.12 298 ALA A N 1
ATOM 2329 C CA . ALA A 1 298 ? -11.479 -7.876 23.786 1.00 86.12 298 ALA A CA 1
ATOM 2330 C C . ALA A 1 298 ? -12.257 -7.263 22.616 1.00 86.12 298 ALA A C 1
ATOM 2332 O O . ALA A 1 298 ? -12.616 -6.089 22.687 1.00 86.12 298 ALA A O 1
ATOM 2333 N N . ILE A 1 299 ? -12.574 -8.064 21.594 1.00 87.81 299 ILE A N 1
ATOM 2334 C CA . ILE A 1 299 ? -13.385 -7.657 20.442 1.00 87.81 299 ILE A CA 1
ATOM 2335 C C . ILE A 1 299 ? -14.716 -7.084 20.920 1.00 87.81 299 ILE A C 1
ATOM 2337 O O . ILE A 1 299 ? -15.026 -5.924 20.655 1.00 87.81 299 ILE A O 1
ATOM 2341 N N . ASN A 1 300 ? -15.473 -7.881 21.674 1.00 84.81 300 ASN A N 1
ATOM 2342 C CA . ASN A 1 300 ? -16.827 -7.532 22.074 1.00 84.81 300 ASN A CA 1
ATOM 2343 C C . ASN A 1 300 ? -16.885 -6.326 22.999 1.00 84.81 300 ASN A C 1
ATOM 2345 O O . ASN A 1 300 ? -17.865 -5.593 22.928 1.00 84.81 300 ASN A O 1
ATOM 2349 N N . GLU A 1 301 ? -15.896 -6.124 23.871 1.00 82.38 301 GLU A N 1
ATOM 2350 C CA . GLU A 1 301 ? -15.912 -5.067 24.887 1.00 82.38 301 GLU A CA 1
ATOM 2351 C C . GLU A 1 301 ? -15.248 -3.764 24.425 1.00 82.38 301 GLU A C 1
ATOM 2353 O O . GLU A 1 301 ? -15.708 -2.702 24.845 1.00 82.38 301 GLU A O 1
ATOM 2358 N N . ARG A 1 302 ? -14.210 -3.835 23.577 1.00 82.12 302 ARG A N 1
ATOM 2359 C CA . ARG A 1 302 ? -13.312 -2.697 23.292 1.00 82.12 302 ARG A CA 1
ATOM 2360 C C . ARG A 1 302 ? -13.157 -2.321 21.819 1.00 82.12 302 ARG A C 1
ATOM 2362 O O . ARG A 1 302 ? -12.636 -1.243 21.548 1.00 82.12 302 ARG A O 1
ATOM 2369 N N . PHE A 1 303 ? -13.526 -3.196 20.883 1.00 86.25 303 PHE A N 1
ATOM 2370 C CA . PHE A 1 303 ? -13.230 -2.988 19.458 1.00 86.25 303 PHE A CA 1
ATOM 2371 C C . PHE A 1 303 ? -14.426 -3.120 18.524 1.00 86.25 303 PHE A C 1
ATOM 2373 O O . PHE A 1 303 ? -14.314 -2.790 17.344 1.00 86.25 303 PHE A O 1
ATOM 2380 N N . LEU A 1 304 ? -15.549 -3.648 19.001 1.00 88.25 304 LEU A N 1
ATOM 2381 C CA . LEU A 1 304 ? -16.678 -3.994 18.151 1.00 88.25 304 LEU A CA 1
ATOM 2382 C C . LEU A 1 304 ? -17.229 -2.782 17.394 1.00 88.25 304 LEU A C 1
ATOM 2384 O O . LEU A 1 304 ? -17.540 -2.893 16.210 1.00 88.25 304 LEU A O 1
ATOM 2388 N N . GLY A 1 305 ? -17.332 -1.632 18.057 1.00 85.75 305 GLY A N 1
ATOM 2389 C CA . GLY A 1 305 ? -17.775 -0.387 17.444 1.00 85.75 305 GLY A CA 1
ATOM 2390 C C . GLY A 1 305 ? -16.800 0.139 16.401 1.00 85.75 305 GLY A C 1
ATOM 2391 O O . GLY A 1 305 ? -17.227 0.537 15.317 1.00 85.75 305 GLY A O 1
ATOM 2392 N N . TYR A 1 306 ? -15.498 0.095 16.688 1.00 84.69 306 TYR A N 1
ATOM 2393 C CA . TYR A 1 306 ? -14.467 0.451 15.709 1.00 84.69 306 TYR A CA 1
ATOM 2394 C C . TYR A 1 306 ? -14.530 -0.457 14.471 1.00 84.69 306 TYR A C 1
ATOM 2396 O O . TYR A 1 306 ? -14.591 0.036 13.343 1.00 84.69 306 TYR A O 1
ATOM 2404 N N . ILE A 1 307 ? -14.566 -1.779 14.677 1.00 88.69 307 ILE A N 1
ATOM 2405 C CA . ILE A 1 307 ? -14.585 -2.771 13.595 1.00 88.69 307 ILE A CA 1
ATOM 2406 C C . ILE A 1 307 ? -15.849 -2.613 12.752 1.00 88.69 307 ILE A C 1
ATOM 2408 O O . ILE A 1 307 ? -15.770 -2.637 11.525 1.00 88.69 307 ILE A O 1
ATOM 2412 N N . ALA A 1 308 ? -17.008 -2.423 13.388 1.00 88.94 308 ALA A N 1
ATOM 2413 C CA . ALA A 1 308 ? -18.271 -2.203 12.691 1.00 88.94 308 ALA A CA 1
ATOM 2414 C C . ALA A 1 308 ? -18.229 -0.934 11.830 1.00 88.94 308 ALA A C 1
ATOM 2416 O O . ALA A 1 308 ? -18.605 -0.972 10.659 1.00 88.94 308 ALA A O 1
ATOM 2417 N N . ALA A 1 309 ? -17.706 0.167 12.370 1.00 85.44 309 ALA A N 1
ATOM 2418 C CA . ALA A 1 309 ? -17.587 1.424 11.643 1.00 85.44 309 ALA A CA 1
ATOM 2419 C C . ALA A 1 309 ? -16.668 1.327 10.430 1.00 85.44 309 ALA A C 1
ATOM 2421 O O . ALA A 1 309 ? -17.029 1.778 9.341 1.00 85.44 309 ALA A O 1
ATOM 2422 N N . GLN A 1 310 ? -15.499 0.717 10.595 1.00 86.56 310 GLN A N 1
ATOM 2423 C CA . GLN A 1 310 ? -14.561 0.565 9.494 1.00 86.56 310 GLN A CA 1
ATOM 2424 C C . GLN A 1 310 ? -15.056 -0.461 8.467 1.00 86.56 310 GLN A C 1
ATOM 2426 O O . GLN A 1 310 ? -14.911 -0.243 7.264 1.00 86.56 310 GLN A O 1
ATOM 2431 N N . GLN A 1 311 ? -15.718 -1.535 8.910 1.00 88.38 311 GLN A N 1
ATOM 2432 C CA . GLN A 1 311 ? -16.323 -2.506 8.002 1.00 88.38 311 GLN A CA 1
ATOM 2433 C C . GLN A 1 311 ? -17.438 -1.873 7.167 1.00 88.38 311 GLN A C 1
ATOM 2435 O O . GLN A 1 311 ? -17.476 -2.105 5.965 1.00 88.38 311 GLN A O 1
ATOM 2440 N N . ALA A 1 312 ? -18.291 -1.030 7.755 1.00 85.44 312 ALA A N 1
ATOM 2441 C CA . ALA A 1 312 ? -19.329 -0.317 7.013 1.00 85.44 312 ALA A CA 1
ATOM 2442 C C . ALA A 1 312 ? -18.736 0.606 5.931 1.00 85.44 312 ALA A C 1
ATOM 2444 O O . ALA A 1 312 ? -19.245 0.648 4.810 1.00 85.44 312 ALA A O 1
ATOM 2445 N N . LYS A 1 313 ? -17.621 1.297 6.229 1.00 86.19 313 LYS A N 1
ATOM 2446 C CA . LYS A 1 313 ? -16.882 2.093 5.230 1.00 86.19 313 LYS A CA 1
ATOM 2447 C C . LYS A 1 313 ? -16.377 1.219 4.080 1.00 86.19 313 LYS A C 1
ATOM 2449 O O . LYS A 1 313 ? -16.563 1.572 2.919 1.00 86.19 313 LYS A O 1
ATOM 2454 N N . TYR A 1 314 ? -15.761 0.078 4.389 1.00 89.06 314 TYR A N 1
ATOM 2455 C CA . TYR A 1 314 ? -15.232 -0.838 3.376 1.00 89.06 314 TYR A CA 1
ATOM 2456 C C . TYR A 1 314 ? -16.318 -1.553 2.572 1.00 89.06 314 TYR A C 1
ATOM 2458 O O . TYR A 1 314 ? -16.126 -1.754 1.377 1.00 89.06 314 TYR A O 1
ATOM 2466 N N . ASP A 1 315 ? -17.451 -1.895 3.181 1.00 86.69 315 ASP A N 1
ATOM 2467 C CA . ASP A 1 315 ? -18.597 -2.479 2.482 1.00 86.69 315 ASP A CA 1
ATOM 2468 C C . ASP A 1 315 ? -19.188 -1.463 1.490 1.00 86.69 315 ASP A C 1
ATOM 2470 O O . ASP A 1 315 ? -19.393 -1.799 0.325 1.00 86.69 315 ASP A O 1
ATOM 2474 N N . GLY A 1 316 ? -19.364 -0.201 1.902 1.00 84.81 316 GLY A N 1
ATOM 2475 C CA . GLY A 1 316 ? -19.821 0.865 1.003 1.00 84.81 316 GLY A CA 1
ATOM 2476 C C . GLY A 1 316 ? -18.810 1.206 -0.098 1.00 84.81 316 GLY A C 1
ATOM 2477 O O . GLY A 1 316 ? -19.193 1.490 -1.231 1.00 84.81 316 GLY A O 1
ATOM 2478 N N . LEU A 1 317 ? -17.510 1.145 0.207 1.00 87.06 317 LEU A N 1
ATOM 2479 C CA . LEU A 1 317 ? -16.452 1.284 -0.793 1.00 87.06 317 LEU A CA 1
ATOM 2480 C C . LEU A 1 317 ? -16.522 0.154 -1.821 1.00 87.06 317 LEU A C 1
ATOM 2482 O O . LEU A 1 317 ? -16.514 0.420 -3.017 1.00 87.06 317 LEU A O 1
ATOM 2486 N N . LYS A 1 318 ? -16.628 -1.087 -1.347 1.00 86.62 318 LYS A N 1
ATOM 2487 C CA . LYS A 1 318 ? -16.724 -2.275 -2.186 1.00 86.62 318 LYS A CA 1
ATOM 2488 C C . LYS A 1 318 ? -17.959 -2.227 -3.089 1.00 86.62 318 LYS A C 1
ATOM 2490 O O . LYS A 1 318 ? -17.843 -2.470 -4.281 1.00 86.62 318 LYS A O 1
ATOM 2495 N N . GLU A 1 319 ? -19.121 -1.839 -2.565 1.00 86.12 319 GLU A N 1
ATOM 2496 C CA . GLU A 1 319 ? -20.336 -1.666 -3.374 1.00 86.12 319 GLU A CA 1
ATOM 2497 C C . GLU A 1 319 ? -20.140 -0.628 -4.495 1.00 86.12 319 GLU A C 1
ATOM 2499 O O . GLU A 1 319 ? -20.577 -0.841 -5.627 1.00 86.12 319 GLU A O 1
ATOM 2504 N N . ALA A 1 320 ? -19.434 0.469 -4.206 1.00 84.25 320 ALA A N 1
ATOM 2505 C CA . ALA A 1 320 ? -19.142 1.511 -5.186 1.00 84.25 320 ALA A CA 1
ATOM 2506 C C . ALA A 1 320 ? -18.095 1.097 -6.240 1.00 84.25 320 ALA A C 1
ATOM 2508 O O . ALA A 1 320 ? -18.089 1.663 -7.335 1.00 84.25 320 ALA A O 1
ATOM 2509 N N . THR A 1 321 ? -17.210 0.139 -5.935 1.00 84.00 321 THR A N 1
ATOM 2510 C CA . THR A 1 321 ? -16.046 -0.200 -6.776 1.00 84.00 321 THR A CA 1
ATOM 2511 C C . THR A 1 321 ? -16.002 -1.635 -7.294 1.00 84.00 321 THR A C 1
ATOM 2513 O O . THR A 1 321 ? -15.146 -1.926 -8.126 1.00 84.00 321 THR A O 1
ATOM 2516 N N . ASP A 1 322 ? -16.925 -2.518 -6.903 1.00 83.81 322 ASP A N 1
ATOM 2517 C CA . ASP A 1 322 ? -16.915 -3.944 -7.280 1.00 83.81 322 ASP A CA 1
ATOM 2518 C C . ASP A 1 322 ? -16.889 -4.147 -8.805 1.00 83.81 322 ASP A C 1
ATOM 2520 O O . ASP A 1 322 ? -16.184 -5.018 -9.312 1.00 83.81 322 ASP A O 1
ATOM 2524 N N . ASN A 1 323 ? -17.598 -3.299 -9.558 1.00 86.88 323 ASN A N 1
ATOM 2525 C CA . ASN A 1 323 ? -17.606 -3.341 -11.026 1.00 86.88 323 ASN A CA 1
ATOM 2526 C C . ASN A 1 323 ? -16.443 -2.579 -11.677 1.00 86.88 323 ASN A C 1
ATOM 2528 O O . ASN A 1 323 ? -16.336 -2.587 -12.898 1.00 86.88 323 ASN A O 1
ATOM 2532 N N . LEU A 1 324 ? -15.613 -1.898 -10.888 1.00 87.94 324 LEU A N 1
ATOM 2533 C CA . LEU A 1 324 ? -14.493 -1.081 -11.352 1.00 87.94 324 LEU A CA 1
ATOM 2534 C C . LEU A 1 324 ? -13.136 -1.765 -11.122 1.00 87.94 324 LEU A C 1
ATOM 2536 O O . LEU A 1 324 ? -12.114 -1.242 -11.556 1.00 87.94 324 LEU A O 1
ATOM 2540 N N . ILE A 1 325 ? -13.096 -2.929 -10.462 1.00 88.75 325 ILE A N 1
ATOM 2541 C CA . ILE A 1 325 ? -11.856 -3.694 -10.275 1.00 88.75 325 ILE A CA 1
ATOM 2542 C C . ILE A 1 325 ? -11.221 -4.010 -11.635 1.00 88.75 325 ILE A C 1
ATOM 2544 O O . ILE A 1 325 ? -11.865 -4.560 -12.528 1.00 88.75 325 ILE A O 1
ATOM 2548 N N . GLY A 1 326 ? -9.936 -3.685 -11.772 1.00 87.56 326 GLY A N 1
ATOM 2549 C CA . GLY A 1 326 ? -9.166 -3.855 -13.000 1.00 87.56 326 GLY A CA 1
ATOM 2550 C C . GLY A 1 326 ? -9.401 -2.768 -14.050 1.00 87.56 326 GLY A C 1
ATOM 2551 O O . GLY A 1 326 ? -8.722 -2.802 -15.070 1.00 87.56 326 GLY A O 1
ATOM 2552 N N . GLN A 1 327 ? -10.322 -1.828 -13.814 1.00 91.62 327 GLN A N 1
ATOM 2553 C CA . GLN A 1 327 ? -10.533 -0.660 -14.669 1.00 91.62 327 GLN A CA 1
ATOM 2554 C C . GLN A 1 327 ? -9.685 0.518 -14.202 1.00 91.62 327 GLN A C 1
ATOM 2556 O O . GLN A 1 327 ? -9.335 0.625 -13.018 1.00 91.62 327 GLN A O 1
ATOM 2561 N N . SER A 1 328 ? -9.443 1.428 -15.139 1.00 94.31 328 SER A N 1
ATOM 2562 C CA . SER A 1 328 ? -8.701 2.659 -14.916 1.00 94.31 328 SER A CA 1
ATOM 2563 C C . SER A 1 328 ? -9.621 3.858 -15.059 1.00 94.31 328 SER A C 1
ATOM 2565 O O . SER A 1 328 ? -10.424 3.946 -15.987 1.00 94.31 328 SER A O 1
ATOM 2567 N N . LEU A 1 329 ? -9.579 4.749 -14.070 1.00 93.88 329 LEU A N 1
ATOM 2568 C CA . LEU A 1 329 ? -10.411 5.944 -14.029 1.00 93.88 329 LEU A CA 1
ATOM 2569 C C . LEU A 1 329 ? -9.565 7.156 -13.669 1.00 93.88 329 LEU A C 1
ATOM 2571 O O . LEU A 1 329 ? -8.664 7.092 -12.831 1.00 93.88 329 LEU A O 1
ATOM 2575 N N . ASN A 1 330 ? -9.936 8.303 -14.226 1.00 94.50 330 ASN A N 1
ATOM 2576 C CA . ASN A 1 330 ? -9.437 9.575 -13.737 1.00 94.50 330 ASN A CA 1
ATOM 2577 C C . ASN A 1 330 ? -9.895 9.820 -12.286 1.00 94.50 330 ASN A C 1
ATOM 2579 O O . ASN A 1 330 ? -11.051 9.563 -11.931 1.00 94.50 330 ASN A O 1
ATOM 2583 N N . LEU A 1 331 ? -9.007 10.372 -11.453 1.00 91.62 331 LEU A N 1
ATOM 2584 C CA . LEU A 1 331 ? -9.258 10.607 -10.032 1.00 91.62 331 LEU A CA 1
ATOM 2585 C C . LEU A 1 331 ? -10.539 11.415 -9.788 1.00 91.62 331 LEU A C 1
ATOM 2587 O O . LEU A 1 331 ? -11.298 11.103 -8.870 1.00 91.62 331 LEU A O 1
ATOM 2591 N N . LYS A 1 332 ? -10.828 12.413 -10.623 1.00 91.31 332 LYS A N 1
ATOM 2592 C CA . LYS A 1 332 ? -12.040 13.229 -10.495 1.00 91.31 332 LYS A CA 1
ATOM 2593 C C . LYS A 1 332 ? -13.323 12.398 -10.629 1.00 91.31 332 LYS A C 1
ATOM 2595 O O . LYS A 1 332 ? -14.276 12.600 -9.871 1.00 91.31 332 LYS A O 1
ATOM 2600 N N . ASP A 1 333 ? -13.356 11.469 -11.580 1.00 90.81 333 ASP A N 1
ATOM 2601 C CA . ASP A 1 333 ? -14.511 10.597 -11.826 1.00 90.81 333 ASP A CA 1
ATOM 2602 C C . ASP A 1 333 ? -14.607 9.481 -10.781 1.00 90.81 333 ASP A C 1
ATOM 2604 O O . ASP A 1 333 ? -15.702 9.136 -10.320 1.00 90.81 333 ASP A O 1
ATOM 2608 N N . LEU A 1 334 ? -13.459 8.989 -10.316 1.00 90.38 334 LEU A N 1
ATOM 2609 C CA . LEU A 1 334 ? -13.388 8.072 -9.188 1.00 90.38 334 LEU A CA 1
ATOM 2610 C C . LEU A 1 334 ? -13.960 8.711 -7.914 1.00 90.38 334 LEU A C 1
ATOM 2612 O O . LEU A 1 334 ? -14.822 8.120 -7.268 1.00 90.38 334 LEU A O 1
ATOM 2616 N N . LYS A 1 335 ? -13.567 9.946 -7.577 1.00 91.31 335 LYS A N 1
ATOM 2617 C CA . LYS A 1 335 ? -14.108 10.677 -6.417 1.00 91.31 335 LYS A CA 1
ATOM 2618 C C . LYS A 1 335 ? -15.624 10.823 -6.480 1.00 91.31 335 LYS A C 1
ATOM 2620 O O . LYS A 1 335 ? -16.305 10.646 -5.472 1.00 91.31 335 LYS A O 1
ATOM 2625 N N . LYS A 1 336 ? -16.167 11.091 -7.672 1.00 88.75 336 LYS A N 1
ATOM 2626 C CA . LYS A 1 336 ? -17.616 11.141 -7.897 1.00 88.75 336 LYS A CA 1
ATOM 2627 C C . LYS A 1 336 ? -18.284 9.790 -7.626 1.00 88.75 336 LYS A C 1
ATOM 2629 O O . LYS A 1 336 ? -19.363 9.771 -7.041 1.00 88.75 336 LYS A O 1
ATOM 2634 N N . SER A 1 337 ? -17.646 8.693 -8.028 1.00 87.00 337 SER A N 1
ATOM 2635 C CA . SER A 1 337 ? -18.144 7.330 -7.801 1.00 87.00 337 SER A CA 1
ATOM 2636 C C . SER A 1 337 ? -18.081 6.930 -6.321 1.00 87.00 337 SER A C 1
ATOM 2638 O O . SER A 1 337 ? -18.980 6.257 -5.831 1.00 87.00 337 SER A O 1
ATOM 2640 N N . LEU A 1 338 ? -17.068 7.404 -5.587 1.00 85.19 338 LEU A N 1
ATOM 2641 C CA . LEU A 1 338 ? -16.873 7.105 -4.163 1.00 85.19 338 LEU A CA 1
ATOM 2642 C C . LEU A 1 338 ? -17.714 7.965 -3.203 1.00 85.19 338 LEU A C 1
ATOM 2644 O O . LEU A 1 338 ? -17.877 7.596 -2.039 1.00 85.19 338 LEU A O 1
ATOM 2648 N N . GLY A 1 339 ? -18.240 9.110 -3.646 1.00 85.75 339 GLY A N 1
ATOM 2649 C CA . GLY A 1 339 ? -19.110 9.967 -2.834 1.00 85.75 339 GLY A CA 1
ATOM 2650 C C . GLY A 1 339 ? -18.435 10.457 -1.546 1.00 85.75 339 GLY A C 1
ATOM 2651 O O . GLY A 1 339 ? -17.424 11.159 -1.587 1.00 85.75 339 GLY A O 1
ATOM 2652 N N . GLU A 1 340 ? -18.988 10.102 -0.384 1.00 79.94 340 GLU A N 1
ATOM 2653 C CA . GLU A 1 340 ? -18.426 10.478 0.926 1.00 79.94 340 GLU A CA 1
ATOM 2654 C C . GLU A 1 340 ? -17.087 9.775 1.229 1.00 79.94 340 GLU A C 1
ATOM 2656 O O . GLU A 1 340 ? -16.247 10.330 1.942 1.00 79.94 340 GLU A O 1
ATOM 2661 N N . ASN A 1 341 ? -16.831 8.606 0.624 1.00 81.00 341 ASN A N 1
ATOM 2662 C CA . ASN A 1 341 ? -15.604 7.822 0.828 1.00 81.00 341 ASN A CA 1
ATOM 2663 C C . ASN A 1 341 ? -14.394 8.367 0.048 1.00 81.00 341 ASN A C 1
ATOM 2665 O O . ASN A 1 341 ? -13.277 7.880 0.205 1.00 81.00 341 ASN A O 1
ATOM 2669 N N . GLN A 1 342 ? -14.573 9.415 -0.764 1.00 84.25 342 GLN A N 1
ATOM 2670 C CA . GLN A 1 342 ? -13.502 10.008 -1.576 1.00 84.25 342 GLN A CA 1
ATOM 2671 C C . GLN A 1 342 ? -12.305 10.536 -0.760 1.00 84.25 342 GLN A C 1
ATOM 2673 O O . GLN A 1 342 ? -11.217 10.707 -1.302 1.00 84.25 342 GLN A O 1
ATOM 2678 N N . LYS A 1 343 ? -12.499 10.808 0.540 1.00 83.88 343 LYS A N 1
ATOM 2679 C CA . LYS A 1 343 ? -11.442 11.273 1.457 1.00 83.88 343 LYS A CA 1
ATOM 2680 C C . LYS A 1 343 ? -10.400 10.196 1.768 1.00 83.88 343 LYS A C 1
ATOM 2682 O O . LYS A 1 343 ? -9.328 10.541 2.242 1.00 83.88 343 LYS A O 1
ATOM 2687 N N . MET A 1 344 ? -10.717 8.931 1.489 1.00 86.50 344 MET A N 1
ATOM 2688 C CA . MET A 1 344 ? -9.831 7.798 1.746 1.00 86.50 344 MET A CA 1
ATOM 2689 C C . MET A 1 344 ? -8.765 7.610 0.653 1.00 86.50 344 MET A C 1
ATOM 2691 O O . MET A 1 344 ? -7.857 6.797 0.813 1.00 86.50 344 MET A O 1
ATOM 2695 N N . ILE A 1 345 ? -8.877 8.323 -0.476 1.00 90.19 345 ILE A N 1
ATOM 2696 C CA . ILE A 1 345 ? -7.913 8.227 -1.575 1.00 90.19 345 ILE A CA 1
ATOM 2697 C C . ILE A 1 345 ? -6.599 8.916 -1.162 1.00 90.19 345 ILE A C 1
ATOM 2699 O O . ILE A 1 345 ? -6.638 10.078 -0.754 1.00 90.19 345 ILE A O 1
ATOM 2703 N N . PRO A 1 346 ? -5.435 8.261 -1.322 1.00 90.31 346 PRO A N 1
ATOM 2704 C CA . PRO A 1 346 ? -4.167 8.753 -0.781 1.00 90.31 346 PRO A CA 1
ATOM 2705 C C . PRO A 1 346 ? -3.558 9.947 -1.538 1.00 90.31 346 PRO A C 1
ATOM 2707 O O . PRO A 1 346 ? -2.619 10.558 -1.035 1.00 90.31 346 PRO A O 1
ATOM 2710 N N . ILE A 1 347 ? -4.064 10.312 -2.725 1.00 91.31 347 ILE A N 1
ATOM 2711 C CA . ILE A 1 347 ? -3.457 11.320 -3.616 1.00 91.31 347 ILE A CA 1
ATOM 2712 C C . ILE A 1 347 ? -4.318 12.579 -3.817 1.00 91.31 347 ILE A C 1
ATOM 2714 O O . ILE A 1 347 ? -5.550 12.530 -3.805 1.00 91.31 347 ILE A O 1
ATOM 2718 N N . LYS A 1 348 ? -3.660 13.724 -4.058 1.00 88.31 348 LYS A N 1
ATOM 2719 C CA . LYS A 1 348 ? -4.317 15.033 -4.263 1.00 88.31 348 LYS A CA 1
ATOM 2720 C C . LYS A 1 348 ? -4.552 15.414 -5.735 1.00 88.31 348 LYS A C 1
ATOM 2722 O O . LYS A 1 348 ? -5.483 16.167 -6.019 1.00 88.31 348 LYS A O 1
ATOM 2727 N N . LYS A 1 349 ? -3.716 14.948 -6.667 1.00 88.00 349 LYS A N 1
ATOM 2728 C CA . LYS A 1 349 ? -3.683 15.413 -8.069 1.00 88.00 349 LYS A CA 1
ATOM 2729 C C . LYS A 1 349 ? -4.871 14.870 -8.877 1.00 88.00 349 LYS A C 1
ATOM 2731 O O . LYS A 1 349 ? -4.875 13.723 -9.299 1.00 88.00 349 LYS A O 1
ATOM 2736 N N . GLU A 1 350 ? -5.875 15.715 -9.124 1.00 87.31 350 GLU A N 1
ATOM 2737 C CA . GLU A 1 350 ? -7.127 15.338 -9.820 1.00 87.31 350 GLU A CA 1
ATOM 2738 C C . GLU A 1 350 ? -6.936 14.850 -11.263 1.00 87.31 350 GLU A C 1
ATOM 2740 O O . GLU A 1 350 ? -7.786 14.140 -11.789 1.00 87.31 350 GLU A O 1
ATOM 2745 N N . SER A 1 351 ? -5.843 15.234 -11.928 1.00 88.12 351 SER A N 1
ATOM 2746 C CA . SER A 1 351 ? -5.551 14.788 -13.294 1.00 88.12 351 SER A CA 1
ATOM 2747 C C . SER A 1 351 ? -4.984 13.368 -13.357 1.00 88.12 351 SER A C 1
ATOM 2749 O O . SER A 1 351 ? -4.763 12.873 -14.454 1.00 88.12 351 SER A O 1
ATOM 2751 N N . THR A 1 352 ? -4.694 12.743 -12.216 1.00 92.50 352 THR A N 1
ATOM 2752 C CA . THR A 1 352 ? -4.090 11.412 -12.166 1.00 92.50 352 THR A CA 1
ATOM 2753 C C . THR A 1 352 ? -5.111 10.348 -12.530 1.00 92.50 352 THR A C 1
ATOM 2755 O O . THR A 1 352 ? -6.252 10.378 -12.067 1.00 92.50 352 THR A O 1
ATOM 2758 N N . ASN A 1 353 ? -4.676 9.400 -13.344 1.00 95.38 353 ASN A N 1
ATOM 2759 C CA . ASN A 1 353 ? -5.446 8.239 -13.740 1.00 95.38 353 ASN A CA 1
ATOM 2760 C C . ASN A 1 353 ? -4.986 7.039 -12.904 1.00 95.38 353 ASN A C 1
ATOM 2762 O O . ASN A 1 353 ? -3.798 6.892 -12.603 1.00 95.38 353 ASN A O 1
ATOM 2766 N N . LEU A 1 354 ? -5.952 6.264 -12.415 1.00 95.75 354 LEU A N 1
ATOM 2767 C CA . LEU A 1 354 ? -5.726 5.206 -11.441 1.00 95.75 354 LEU A CA 1
ATOM 2768 C C . LEU A 1 354 ? -6.412 3.918 -11.874 1.00 95.75 354 LEU A C 1
ATOM 2770 O O . LEU A 1 354 ? -7.636 3.895 -12.022 1.00 95.75 354 LEU A O 1
ATOM 2774 N N . LYS A 1 355 ? -5.639 2.837 -11.939 1.00 96.19 355 LYS A N 1
ATOM 2775 C CA . LYS A 1 355 ? -6.156 1.474 -11.959 1.00 96.19 355 LYS A CA 1
ATOM 2776 C C . LYS A 1 355 ? -6.601 1.062 -10.563 1.00 96.19 355 LYS A C 1
ATOM 2778 O O . LYS A 1 355 ? -5.868 1.226 -9.583 1.00 96.19 355 LYS A O 1
ATOM 2783 N N . ILE A 1 356 ? -7.784 0.470 -10.470 1.00 95.44 356 ILE A N 1
ATOM 2784 C CA . ILE A 1 356 ? -8.300 -0.095 -9.223 1.00 95.44 356 ILE A CA 1
ATOM 2785 C C . ILE A 1 356 ? -7.888 -1.561 -9.118 1.00 95.44 356 ILE A C 1
ATOM 2787 O O . ILE A 1 356 ? -8.169 -2.364 -10.007 1.00 95.44 356 ILE A O 1
ATOM 2791 N N . VAL A 1 357 ? -7.269 -1.935 -8.000 1.00 95.25 357 VAL A N 1
ATOM 2792 C CA . VAL A 1 357 ? -6.795 -3.302 -7.758 1.00 95.25 357 VAL A CA 1
ATOM 2793 C C . VAL A 1 357 ? -7.476 -3.876 -6.524 1.00 95.25 357 VAL A C 1
ATOM 2795 O O . VAL A 1 357 ? -7.550 -3.228 -5.482 1.00 95.25 357 VAL A O 1
ATOM 2798 N N . ALA A 1 358 ? -7.982 -5.104 -6.631 1.00 95.12 358 ALA A N 1
ATOM 2799 C CA . ALA A 1 358 ? -8.569 -5.800 -5.494 1.00 95.12 358 ALA A CA 1
ATOM 2800 C C . ALA A 1 358 ? -7.491 -6.188 -4.474 1.00 95.12 358 ALA A C 1
ATOM 2802 O O . ALA A 1 358 ? -6.381 -6.578 -4.838 1.00 95.12 358 ALA A O 1
ATOM 2803 N N . MET A 1 359 ? -7.837 -6.148 -3.191 1.00 95.56 359 MET A N 1
ATOM 2804 C CA . MET A 1 359 ? -6.974 -6.618 -2.112 1.00 95.56 359 MET A CA 1
ATOM 2805 C C . MET A 1 359 ? -7.689 -7.621 -1.222 1.00 95.56 359 MET A C 1
ATOM 2807 O O . MET A 1 359 ? -8.908 -7.583 -1.047 1.00 95.56 359 MET A O 1
ATOM 2811 N N . THR A 1 360 ? -6.919 -8.493 -0.581 1.00 92.38 360 THR A N 1
ATOM 2812 C CA . THR A 1 360 ? -7.444 -9.347 0.482 1.00 92.38 360 THR A CA 1
ATOM 2813 C C . THR A 1 360 ? -7.601 -8.522 1.761 1.00 92.38 360 THR A C 1
ATOM 2815 O O . THR A 1 360 ? -6.616 -8.201 2.432 1.00 92.38 360 THR A O 1
ATOM 2818 N N . GLY A 1 361 ? -8.838 -8.144 2.087 1.00 89.69 361 GLY A N 1
ATOM 2819 C CA . GLY A 1 361 ? -9.177 -7.499 3.358 1.00 89.69 361 GLY A CA 1
ATOM 2820 C C . GLY A 1 361 ? -9.160 -8.504 4.513 1.00 89.69 361 GLY A C 1
ATOM 2821 O O . GLY A 1 361 ? -9.738 -9.586 4.400 1.00 89.69 361 GLY A O 1
ATOM 2822 N N . LYS A 1 362 ? -8.506 -8.147 5.619 1.00 92.81 362 LYS A N 1
ATOM 2823 C CA . LYS A 1 362 ? -8.385 -8.955 6.839 1.00 92.81 362 LYS A CA 1
ATOM 2824 C C . LYS A 1 362 ? -8.594 -8.100 8.079 1.00 92.81 362 LYS A C 1
ATOM 2826 O O . LYS A 1 362 ? -8.330 -6.898 8.065 1.00 92.81 362 LYS A O 1
ATOM 2831 N N . ILE A 1 363 ? -9.051 -8.745 9.148 1.00 92.88 363 ILE A N 1
ATOM 2832 C CA . ILE A 1 363 ? -9.153 -8.154 10.480 1.00 92.88 363 ILE A CA 1
ATOM 2833 C C . ILE A 1 363 ? -8.357 -9.048 11.421 1.00 92.88 363 ILE A C 1
ATOM 2835 O O . ILE A 1 363 ? -8.681 -10.226 11.557 1.00 92.88 363 ILE A O 1
ATOM 2839 N N . THR A 1 364 ? -7.319 -8.509 12.049 1.00 92.38 364 THR A N 1
ATOM 2840 C CA . THR A 1 364 ? -6.452 -9.256 12.965 1.00 92.38 364 THR A CA 1
ATOM 2841 C C . THR A 1 364 ? -6.378 -8.553 14.311 1.00 92.38 364 THR A C 1
ATOM 2843 O O . THR A 1 364 ? -6.304 -7.325 14.359 1.00 92.38 364 THR A O 1
ATOM 2846 N N . LEU A 1 365 ? -6.367 -9.326 15.395 1.00 89.00 365 LEU A N 1
ATOM 2847 C CA . LEU A 1 365 ? -6.112 -8.832 16.749 1.00 89.00 365 LEU A CA 1
ATOM 2848 C C . LEU A 1 365 ? -4.983 -9.651 17.373 1.00 89.00 365 LEU A C 1
ATOM 2850 O O . LEU A 1 365 ? -5.082 -10.879 17.421 1.00 89.00 365 LEU A O 1
ATOM 2854 N N . ASP A 1 366 ? -3.930 -8.978 17.831 1.00 83.56 366 ASP A N 1
ATOM 2855 C CA . ASP A 1 366 ? -2.781 -9.619 18.476 1.00 83.56 366 ASP A CA 1
ATOM 2856 C C . ASP A 1 366 ? -2.825 -9.543 20.014 1.00 83.56 366 ASP A C 1
ATOM 2858 O O . ASP A 1 366 ? -3.668 -8.866 20.606 1.00 83.56 366 ASP A O 1
ATOM 2862 N N . GLU A 1 367 ? -1.891 -10.242 20.666 1.00 78.81 367 GLU A N 1
ATOM 2863 C CA . GLU A 1 367 ? -1.730 -10.300 22.129 1.00 78.81 367 GLU A CA 1
ATOM 2864 C C . GLU A 1 367 ? -1.485 -8.943 22.814 1.00 78.81 367 GLU A C 1
ATOM 2866 O O . GLU A 1 367 ? -1.684 -8.828 24.023 1.00 78.81 367 GLU A O 1
ATOM 2871 N N . ASN A 1 368 ? -1.093 -7.916 22.055 1.00 77.62 368 ASN A N 1
ATOM 2872 C CA . ASN A 1 368 ? -0.852 -6.558 22.541 1.00 77.62 368 ASN A CA 1
ATOM 2873 C C . ASN A 1 368 ? -2.056 -5.633 22.300 1.00 77.62 368 ASN A C 1
ATOM 2875 O O . ASN A 1 368 ? -1.929 -4.413 22.410 1.00 77.62 368 ASN A O 1
ATOM 2879 N N . ASP A 1 369 ? -3.223 -6.195 21.971 1.00 76.81 369 ASP A N 1
ATOM 2880 C CA . ASP A 1 369 ? -4.434 -5.454 21.621 1.00 76.81 369 ASP A CA 1
ATOM 2881 C C . ASP A 1 369 ? -4.264 -4.538 20.389 1.00 76.81 369 ASP A C 1
ATOM 2883 O O . ASP A 1 369 ? -4.968 -3.522 20.240 1.00 76.81 369 ASP A O 1
ATOM 2887 N N . ASN A 1 370 ? -3.353 -4.896 19.477 1.00 81.06 370 ASN A N 1
ATOM 2888 C CA . ASN A 1 370 ? -3.232 -4.226 18.189 1.00 81.06 370 ASN A CA 1
ATOM 2889 C C . ASN A 1 370 ? -4.274 -4.802 17.234 1.00 81.06 370 ASN A C 1
ATOM 2891 O O . ASN A 1 370 ? -4.151 -5.917 16.725 1.00 81.06 370 ASN A O 1
ATOM 2895 N N . LEU A 1 371 ? -5.320 -4.015 16.997 1.00 85.62 371 LEU A N 1
ATOM 2896 C CA . LEU A 1 371 ? -6.310 -4.293 15.970 1.00 85.62 371 LEU A CA 1
ATOM 2897 C C . LEU A 1 371 ? -5.821 -3.720 14.640 1.00 85.62 371 LEU A C 1
ATOM 2899 O O . LEU A 1 371 ? -5.599 -2.515 14.526 1.00 85.62 371 LEU A O 1
ATOM 2903 N N . VAL A 1 372 ? -5.737 -4.569 13.622 1.00 89.88 372 VAL A N 1
ATOM 2904 C CA . VAL A 1 372 ? -5.445 -4.162 12.246 1.00 89.88 372 VAL A CA 1
ATOM 2905 C C . VAL A 1 372 ? -6.608 -4.583 11.360 1.00 89.88 372 VAL A C 1
ATOM 2907 O O . VAL A 1 372 ? -7.002 -5.746 11.355 1.00 89.88 372 VAL A O 1
ATOM 2910 N N . GLN A 1 373 ? -7.154 -3.639 10.595 1.00 91.00 373 GLN A N 1
ATOM 2911 C CA . GLN A 1 373 ? -8.217 -3.890 9.626 1.00 91.00 373 GLN A CA 1
ATOM 2912 C C . GLN A 1 373 ? -7.842 -3.286 8.275 1.00 91.00 373 GLN A C 1
ATOM 2914 O O . GLN A 1 373 ? -7.685 -2.071 8.137 1.00 91.00 373 GLN A O 1
ATOM 2919 N N . THR A 1 374 ? -7.685 -4.138 7.267 1.00 93.25 374 THR A N 1
ATOM 2920 C CA . THR A 1 374 ? -7.125 -3.740 5.975 1.00 93.25 374 THR A CA 1
ATOM 2921 C C . THR A 1 374 ? -8.189 -3.513 4.903 1.00 93.25 374 THR A C 1
ATOM 2923 O O . THR A 1 374 ? -9.221 -4.185 4.872 1.00 93.25 374 THR A O 1
ATOM 2926 N N . ALA A 1 375 ? -7.943 -2.538 4.025 1.00 92.94 375 ALA A N 1
ATOM 2927 C CA . ALA A 1 375 ? -8.880 -2.143 2.978 1.00 92.94 375 ALA A CA 1
ATOM 2928 C C . ALA A 1 375 ? -9.038 -3.229 1.898 1.00 92.94 375 ALA A C 1
ATOM 2930 O O . ALA A 1 375 ? -8.072 -3.924 1.593 1.00 92.94 375 ALA A O 1
ATOM 2931 N N . PRO A 1 376 ? -10.216 -3.380 1.270 1.00 92.75 376 PRO A N 1
ATOM 2932 C CA . PRO A 1 376 ? -10.451 -4.409 0.252 1.00 92.75 376 PRO A CA 1
ATOM 2933 C C . PRO A 1 376 ? -9.923 -4.034 -1.144 1.00 92.75 376 PRO A C 1
ATOM 2935 O O . PRO A 1 376 ? -10.139 -4.778 -2.100 1.00 92.75 376 PRO A O 1
ATOM 2938 N N . MET A 1 377 ? -9.266 -2.883 -1.293 1.00 93.62 377 MET A N 1
ATOM 2939 C CA . MET A 1 377 ? -8.779 -2.394 -2.579 1.00 93.62 377 MET A CA 1
ATOM 2940 C C . MET A 1 377 ? -7.596 -1.438 -2.433 1.00 93.62 377 MET A C 1
ATOM 2942 O O . MET A 1 377 ? -7.412 -0.819 -1.385 1.00 93.62 377 MET A O 1
ATOM 2946 N N . ALA A 1 378 ? -6.849 -1.306 -3.523 1.00 95.75 378 ALA A N 1
ATOM 2947 C CA . ALA A 1 378 ? -5.740 -0.389 -3.716 1.00 95.75 378 ALA A CA 1
ATOM 2948 C C . ALA A 1 378 ? -5.905 0.381 -5.028 1.00 95.75 378 ALA A C 1
ATOM 2950 O O . ALA A 1 378 ? -6.712 0.018 -5.889 1.00 95.75 378 ALA A O 1
ATOM 2951 N N . PHE A 1 379 ? -5.066 1.395 -5.199 1.00 96.06 379 PHE A N 1
ATOM 2952 C CA . PHE A 1 379 ? -4.887 2.078 -6.473 1.00 96.06 379 PHE A CA 1
ATOM 2953 C C . PHE A 1 379 ? -3.478 1.862 -7.008 1.00 96.06 379 PHE A C 1
ATOM 2955 O O . PHE A 1 379 ? -2.528 1.804 -6.234 1.00 96.06 379 PHE A O 1
ATOM 2962 N N . MET A 1 380 ? -3.340 1.799 -8.325 1.00 97.44 380 MET A N 1
ATOM 2963 C CA . MET A 1 380 ? -2.064 1.915 -9.030 1.00 97.44 380 MET A CA 1
ATOM 2964 C C . MET A 1 380 ? -2.177 3.051 -10.044 1.00 97.44 380 MET A C 1
ATOM 2966 O O . MET A 1 380 ? -3.266 3.295 -10.553 1.00 97.44 380 MET A O 1
ATOM 2970 N N . ILE A 1 381 ? -1.087 3.766 -10.311 1.00 96.31 381 ILE A N 1
ATOM 2971 C CA . ILE A 1 381 ? -1.078 4.814 -11.344 1.00 96.31 381 ILE A CA 1
ATOM 2972 C C . ILE A 1 381 ? -1.063 4.129 -12.711 1.00 96.31 381 ILE A C 1
ATOM 2974 O O . ILE A 1 381 ? -0.305 3.180 -12.895 1.00 96.31 381 ILE A O 1
ATOM 2978 N N . ASP A 1 382 ? -1.939 4.589 -13.595 1.00 97.38 382 ASP A N 1
ATOM 2979 C CA . ASP A 1 382 ? -2.110 4.111 -14.968 1.00 97.38 382 ASP A CA 1
ATOM 2980 C C . ASP A 1 382 ? -2.477 5.332 -15.815 1.00 97.38 382 ASP A C 1
ATOM 2982 O O . ASP A 1 382 ? -3.626 5.779 -15.811 1.00 97.38 382 ASP A O 1
ATOM 2986 N N . SER A 1 383 ? -1.461 5.965 -16.389 1.00 95.38 383 SER A N 1
ATOM 2987 C CA . SER A 1 383 ? -1.501 7.320 -16.924 1.00 95.38 383 SER A CA 1
ATOM 2988 C C . SER A 1 383 ? -2.273 7.420 -18.240 1.00 95.38 383 SER A C 1
ATOM 2990 O O . SER A 1 383 ? -2.924 8.450 -18.460 1.00 95.38 383 SER A O 1
ATOM 2992 N N . ASP A 1 384 ? -2.288 6.378 -19.067 1.00 95.12 384 ASP A N 1
ATOM 2993 C CA . ASP A 1 384 ? -2.995 6.338 -20.350 1.00 95.12 384 ASP A CA 1
ATOM 2994 C C . ASP A 1 384 ? -4.340 5.584 -20.318 1.00 95.12 384 ASP A C 1
ATOM 2996 O O . ASP A 1 384 ? -5.149 5.743 -21.236 1.00 95.12 384 ASP A O 1
ATOM 3000 N N . GLN A 1 385 ? -4.644 4.909 -19.204 1.00 96.12 385 GLN A N 1
ATOM 3001 C CA . GLN A 1 385 ? -5.890 4.192 -18.928 1.00 96.12 385 GLN A CA 1
ATOM 3002 C C . GLN A 1 385 ? -6.108 2.930 -19.773 1.00 96.12 385 GLN A C 1
ATOM 3004 O O . GLN A 1 385 ? -7.263 2.519 -19.944 1.00 96.12 385 GLN A O 1
ATOM 3009 N N . ASP A 1 386 ? -5.055 2.289 -20.277 1.00 95.50 386 ASP A N 1
ATOM 3010 C CA . ASP A 1 386 ? -5.194 1.004 -20.971 1.00 95.50 386 ASP A CA 1
ATOM 3011 C C . ASP A 1 386 ? -5.401 -0.188 -20.002 1.00 95.50 386 ASP A C 1
ATOM 3013 O O . ASP A 1 386 ? -5.869 -1.261 -20.397 1.00 95.50 386 ASP A O 1
ATOM 3017 N N . GLY A 1 387 ? -5.145 0.020 -18.704 1.00 94.88 387 GLY A N 1
ATOM 3018 C CA . GLY A 1 387 ? -5.260 -0.974 -17.638 1.00 94.88 387 GLY A CA 1
ATOM 3019 C C . GLY A 1 387 ? -3.935 -1.656 -17.264 1.00 94.88 387 GLY A C 1
ATOM 3020 O O . GLY A 1 387 ? -3.944 -2.553 -16.401 1.00 94.88 387 GLY A O 1
ATOM 3021 N N . LEU A 1 388 ? -2.812 -1.282 -17.873 1.00 96.56 388 LEU A N 1
ATOM 3022 C CA . LEU A 1 388 ? -1.450 -1.653 -17.512 1.00 96.56 388 LEU A CA 1
ATOM 3023 C C . LEU A 1 388 ? -0.824 -0.505 -16.694 1.00 96.56 388 LEU A C 1
ATOM 3025 O O . LEU A 1 388 ? -0.605 0.577 -17.200 1.00 96.56 388 LEU A O 1
ATOM 3029 N N . PRO A 1 389 ? -0.539 -0.696 -15.394 1.00 97.62 389 PRO A N 1
ATOM 3030 C CA . PRO A 1 389 ? 0.020 0.378 -14.571 1.00 97.62 389 PRO A CA 1
ATOM 3031 C C . PRO A 1 389 ? 1.397 0.880 -15.034 1.00 97.62 389 PRO A C 1
ATOM 3033 O O . PRO A 1 389 ? 2.274 0.049 -15.288 1.00 97.62 389 PRO A O 1
ATOM 3036 N N . ASP A 1 390 ? 1.655 2.191 -14.902 1.00 96.00 390 ASP A N 1
ATOM 3037 C CA . ASP A 1 390 ? 2.921 2.868 -15.256 1.00 96.00 390 ASP A CA 1
ATOM 3038 C C . ASP A 1 390 ? 4.163 2.148 -14.718 1.00 96.00 390 ASP A C 1
ATOM 3040 O O . ASP A 1 390 ? 5.250 2.181 -15.300 1.00 96.00 390 ASP A O 1
ATOM 3044 N N . SER A 1 391 ? 4.048 1.558 -13.524 1.00 95.56 391 SER A N 1
ATOM 3045 C CA . SER A 1 391 ? 5.162 0.868 -12.878 1.00 95.56 391 SER A CA 1
ATOM 3046 C C . SER A 1 391 ? 5.534 -0.435 -13.588 1.00 95.56 391 SER A C 1
ATOM 3048 O O . SER A 1 391 ? 6.712 -0.786 -13.637 1.00 95.56 391 SER A O 1
ATOM 3050 N N . ILE A 1 392 ? 4.546 -1.133 -14.155 1.00 96.19 392 ILE A N 1
ATOM 3051 C CA . ILE A 1 392 ? 4.743 -2.348 -14.949 1.00 96.19 392 ILE A CA 1
ATOM 3052 C C . ILE A 1 392 ? 5.260 -1.978 -16.337 1.00 96.19 392 ILE A C 1
ATOM 3054 O O . ILE A 1 392 ? 6.219 -2.593 -16.798 1.00 96.19 392 ILE A O 1
ATOM 3058 N N . GLU A 1 393 ? 4.699 -0.944 -16.956 1.00 94.75 393 GLU A N 1
ATOM 3059 C CA . GLU A 1 393 ? 5.122 -0.441 -18.266 1.00 94.75 393 GLU A CA 1
ATOM 3060 C C . GLU A 1 393 ? 6.596 -0.046 -18.288 1.00 94.75 393 GLU A C 1
ATOM 3062 O O . GLU A 1 393 ? 7.383 -0.565 -19.078 1.00 94.75 393 GLU A O 1
ATOM 3067 N N . LYS A 1 394 ? 7.028 0.753 -17.303 1.00 90.81 394 LYS A N 1
ATOM 3068 C CA . LYS A 1 394 ? 8.446 1.102 -17.112 1.00 90.81 394 LYS A CA 1
ATOM 3069 C C . LYS A 1 394 ? 9.339 -0.123 -16.944 1.00 90.81 394 LYS A C 1
ATOM 3071 O O . LYS A 1 394 ? 10.513 -0.091 -17.316 1.00 90.81 394 LYS A O 1
ATOM 3076 N N . GLU A 1 395 ? 8.823 -1.187 -16.333 1.00 89.31 395 GLU A N 1
ATOM 3077 C CA . GLU A 1 395 ? 9.573 -2.423 -16.155 1.00 89.31 395 GLU A CA 1
ATOM 3078 C C . GLU A 1 395 ? 9.704 -3.194 -17.475 1.00 89.31 395 GLU A C 1
ATOM 3080 O O . GLU A 1 395 ? 10.783 -3.734 -17.733 1.00 89.31 395 GLU A O 1
ATOM 3085 N N . ILE A 1 396 ? 8.660 -3.256 -18.304 1.00 89.25 396 ILE A N 1
ATOM 3086 C CA . ILE A 1 396 ? 8.680 -3.982 -19.585 1.00 89.25 396 ILE A CA 1
ATOM 3087 C C . ILE A 1 396 ? 9.186 -3.148 -20.770 1.00 89.25 396 ILE A C 1
ATOM 3089 O O . ILE A 1 396 ? 9.580 -3.728 -21.777 1.00 89.25 396 ILE A O 1
ATOM 3093 N N . GLY A 1 397 ? 9.292 -1.829 -20.606 1.00 89.25 397 GLY A N 1
ATOM 3094 C CA . GLY A 1 397 ? 9.845 -0.894 -21.583 1.00 89.25 397 GLY A CA 1
ATOM 3095 C C . GLY A 1 397 ? 8.818 -0.203 -22.481 1.00 89.25 397 GLY A C 1
ATOM 3096 O O . GLY A 1 397 ? 9.248 0.423 -23.447 1.00 89.25 397 GLY A O 1
ATOM 3097 N N . THR A 1 398 ? 7.521 -0.312 -22.182 1.00 90.06 398 THR A N 1
ATOM 3098 C CA . THR A 1 398 ? 6.450 0.422 -22.879 1.00 90.06 398 THR A CA 1
ATOM 3099 C C . THR A 1 398 ? 6.353 1.875 -22.400 1.00 90.06 398 THR A C 1
ATOM 3101 O O . THR A 1 398 ? 7.026 2.253 -21.430 1.00 90.06 398 THR A O 1
ATOM 3104 N N . ASP A 1 399 ? 5.606 2.717 -23.118 1.00 89.81 399 ASP A N 1
ATOM 3105 C CA . ASP A 1 399 ? 5.434 4.140 -22.801 1.00 89.81 399 ASP A CA 1
ATOM 3106 C C . ASP A 1 399 ? 4.175 4.374 -21.944 1.00 89.81 399 ASP A C 1
ATOM 3108 O O . ASP A 1 399 ? 3.084 4.319 -22.497 1.00 89.81 399 ASP A O 1
ATOM 3112 N N . PRO A 1 400 ? 4.308 4.787 -20.661 1.00 94.44 400 PRO A N 1
ATOM 3113 C CA . PRO A 1 400 ? 3.170 4.986 -19.755 1.00 94.44 400 PRO A CA 1
ATOM 3114 C C . PRO A 1 400 ? 2.107 6.001 -20.175 1.00 94.44 400 PRO A C 1
ATOM 3116 O O . PRO A 1 400 ? 1.115 6.211 -19.481 1.00 94.44 400 PRO A O 1
ATOM 3119 N N . PHE A 1 401 ? 2.362 6.753 -21.241 1.00 94.25 401 PHE A N 1
ATOM 3120 C CA . PHE A 1 401 ? 1.441 7.755 -21.760 1.00 94.25 401 PHE A CA 1
ATOM 3121 C C . PHE A 1 401 ? 0.857 7.364 -23.122 1.00 94.25 401 PHE A C 1
ATOM 3123 O O . PHE A 1 401 ? 0.230 8.216 -23.765 1.00 94.25 401 PHE A O 1
ATOM 3130 N N . ASN A 1 402 ? 1.066 6.125 -23.572 1.00 92.44 402 ASN A N 1
ATOM 3131 C CA . ASN A 1 402 ? 0.612 5.640 -24.861 1.00 92.44 402 ASN A CA 1
ATOM 3132 C C . ASN A 1 402 ? 0.014 4.228 -24.781 1.00 92.44 402 ASN A C 1
ATOM 3134 O O . ASN A 1 402 ? 0.740 3.247 -24.753 1.00 92.44 402 ASN A O 1
ATOM 3138 N N . VAL A 1 403 ? -1.311 4.174 -24.948 1.00 96.69 403 VAL A N 1
ATOM 3139 C CA . VAL A 1 403 ? -2.152 2.966 -24.858 1.00 96.69 403 VAL A CA 1
ATOM 3140 C C . VAL A 1 403 ? -1.680 1.801 -25.741 1.00 96.69 403 VAL A C 1
ATOM 3142 O O . VAL A 1 403 ? -2.020 0.652 -25.479 1.00 96.69 403 VAL A O 1
ATOM 3145 N N . ASP A 1 404 ? -0.983 2.103 -26.833 1.00 97.12 404 ASP A N 1
ATOM 3146 C CA . ASP A 1 404 ? -0.481 1.156 -27.831 1.00 97.12 404 ASP A CA 1
ATOM 3147 C C . ASP A 1 404 ? 0.923 1.627 -28.247 1.00 97.12 404 ASP A C 1
ATOM 3149 O O . ASP A 1 404 ? 1.088 2.514 -29.104 1.00 97.12 404 ASP A O 1
ATOM 3153 N N . THR A 1 405 ? 1.945 1.116 -27.553 1.00 94.88 405 THR A N 1
ATOM 3154 C CA . THR A 1 405 ? 3.316 1.628 -27.649 1.00 94.88 405 THR A CA 1
ATOM 3155 C C . THR A 1 405 ? 3.903 1.445 -29.049 1.00 94.88 405 THR A C 1
ATOM 3157 O O . THR A 1 405 ? 4.612 2.336 -29.536 1.00 94.88 405 THR A O 1
ATOM 3160 N N . ASP A 1 406 ? 3.618 0.329 -29.721 1.00 93.19 406 ASP A N 1
ATOM 3161 C CA . ASP A 1 406 ? 4.137 0.039 -31.060 1.00 93.19 406 ASP A CA 1
ATOM 3162 C C . ASP A 1 406 ? 3.196 0.468 -32.206 1.00 93.19 406 ASP A C 1
ATOM 3164 O O . ASP A 1 406 ? 3.605 0.485 -33.376 1.00 93.19 406 ASP A O 1
ATOM 3168 N N . SER A 1 407 ? 1.999 0.950 -31.857 1.00 96.94 407 SER A N 1
ATOM 3169 C CA . SER A 1 407 ? 0.972 1.475 -32.757 1.00 96.94 407 SER A CA 1
ATOM 3170 C C . SER A 1 407 ? 0.448 0.444 -33.762 1.00 96.94 407 SER A C 1
ATOM 3172 O O . SER A 1 407 ? 0.128 0.804 -34.907 1.00 96.94 407 SER A O 1
ATOM 3174 N N . ASP A 1 408 ? 0.376 -0.830 -33.372 1.00 95.38 408 ASP A N 1
ATOM 3175 C CA . ASP A 1 408 ? -0.122 -1.917 -34.219 1.00 95.38 408 ASP A CA 1
ATOM 3176 C C . ASP A 1 408 ? -1.652 -2.123 -34.152 1.00 95.38 408 ASP A C 1
ATOM 3178 O O . ASP A 1 408 ? -2.237 -2.814 -35.000 1.00 95.38 408 ASP A O 1
ATOM 3182 N N . GLY A 1 409 ? -2.320 -1.425 -33.229 1.00 96.12 409 GLY A N 1
ATOM 3183 C CA . GLY A 1 409 ? -3.762 -1.437 -33.010 1.00 96.12 409 GLY A CA 1
ATOM 3184 C C . GLY A 1 409 ? -4.228 -2.333 -31.860 1.00 96.12 409 GLY A C 1
ATOM 3185 O O . GLY A 1 409 ? -5.447 -2.468 -31.682 1.00 96.12 409 GLY A O 1
ATOM 3186 N N . VAL A 1 410 ? -3.315 -2.946 -31.106 1.00 96.75 410 VAL A N 1
ATOM 3187 C CA . VAL A 1 410 ? -3.584 -3.687 -29.867 1.00 96.75 410 VAL A CA 1
ATOM 3188 C C . VAL A 1 410 ? -2.997 -2.904 -28.690 1.00 96.75 410 VAL A C 1
ATOM 3190 O O . VAL A 1 410 ? -1.974 -2.258 -28.829 1.00 96.75 410 VAL A O 1
ATOM 3193 N N . THR A 1 411 ? -3.671 -2.890 -27.536 1.00 97.31 411 THR A N 1
ATOM 3194 C CA . THR A 1 411 ? -3.131 -2.167 -26.373 1.00 97.31 411 THR A CA 1
ATOM 3195 C C . THR A 1 411 ? -2.033 -2.970 -25.687 1.00 97.31 411 THR A C 1
ATOM 3197 O O . THR A 1 411 ? -2.083 -4.208 -25.680 1.00 97.31 411 THR A O 1
ATOM 3200 N N . ASP A 1 412 ? -1.125 -2.280 -25.001 1.00 96.62 412 ASP A N 1
ATOM 3201 C CA . ASP A 1 412 ? 0.000 -2.912 -24.310 1.00 96.62 412 ASP A CA 1
ATOM 3202 C C . ASP A 1 412 ? -0.487 -3.966 -23.295 1.00 96.62 412 ASP A C 1
ATOM 3204 O O . ASP A 1 412 ? 0.035 -5.088 -23.226 1.00 96.62 412 ASP A O 1
ATOM 3208 N N . LEU A 1 413 ? -1.554 -3.668 -22.540 1.00 96.00 413 LEU A N 1
ATOM 3209 C CA . LEU A 1 413 ? -2.185 -4.641 -21.643 1.00 96.00 413 LEU A CA 1
ATOM 3210 C C . LEU A 1 413 ? -2.661 -5.913 -22.361 1.00 96.00 413 LEU A C 1
ATOM 3212 O O . LEU A 1 413 ? -2.479 -7.025 -21.842 1.00 96.00 413 LEU A O 1
ATOM 3216 N N . ASP A 1 414 ? -3.354 -5.760 -23.490 1.00 96.12 414 ASP A N 1
ATOM 3217 C CA . ASP A 1 414 ? -3.956 -6.875 -24.217 1.00 96.12 414 ASP A CA 1
ATOM 3218 C C . ASP A 1 414 ? -2.873 -7.760 -24.830 1.00 96.12 414 ASP A C 1
ATOM 3220 O O . ASP A 1 414 ? -2.969 -8.991 -24.766 1.00 96.12 414 ASP A O 1
ATOM 3224 N N . GLU A 1 415 ? -1.796 -7.173 -25.334 1.00 96.69 415 GLU A N 1
ATOM 3225 C CA . GLU A 1 415 ? -0.640 -7.920 -25.805 1.00 96.69 415 GLU A CA 1
ATOM 3226 C C . GLU A 1 415 ? 0.040 -8.701 -24.686 1.00 96.69 415 GLU A C 1
ATOM 3228 O O . GLU A 1 415 ? 0.241 -9.914 -24.809 1.00 96.69 415 GLU A O 1
ATOM 3233 N N . VAL A 1 416 ? 0.309 -8.051 -23.550 1.00 95.50 416 VAL A N 1
ATOM 3234 C CA . VAL A 1 416 ? 0.939 -8.686 -22.387 1.00 95.50 416 VAL A CA 1
ATOM 3235 C C . VAL A 1 416 ? 0.093 -9.854 -21.866 1.00 95.50 416 VAL A C 1
ATOM 3237 O O . VAL A 1 416 ? 0.631 -10.928 -21.581 1.00 95.50 416 VAL A O 1
ATOM 3240 N N . LYS A 1 417 ? -1.238 -9.707 -21.800 1.00 94.62 417 LYS A N 1
ATOM 3241 C CA . LYS A 1 417 ? -2.155 -10.805 -21.429 1.00 94.62 417 LYS A CA 1
ATOM 3242 C C . LYS A 1 417 ? -2.127 -11.968 -22.416 1.00 94.62 417 LYS A C 1
ATOM 3244 O O . LYS A 1 417 ? -2.296 -13.117 -22.005 1.00 94.62 417 LYS A O 1
ATOM 3249 N N . ASN A 1 418 ? -1.925 -11.683 -23.701 1.00 93.81 418 ASN A N 1
ATOM 3250 C CA . ASN A 1 418 ? -1.874 -12.683 -24.766 1.00 93.81 418 ASN A CA 1
ATOM 3251 C C . ASN A 1 418 ? -0.448 -13.169 -25.080 1.00 93.81 418 ASN A C 1
ATOM 3253 O O . ASN A 1 418 ? -0.263 -13.937 -26.026 1.00 93.81 418 ASN A O 1
ATOM 3257 N N . ASN A 1 419 ? 0.545 -12.794 -24.264 1.00 92.56 419 ASN A N 1
ATOM 3258 C CA . ASN A 1 419 ? 1.954 -13.157 -24.435 1.00 92.56 419 ASN A CA 1
ATOM 3259 C C . ASN A 1 419 ? 2.564 -12.666 -25.772 1.00 92.56 419 ASN A C 1
ATOM 3261 O O . ASN A 1 419 ? 3.470 -13.297 -26.329 1.00 92.56 419 ASN A O 1
ATOM 3265 N N . LEU A 1 420 ? 2.045 -11.551 -26.285 1.00 94.75 420 LEU A N 1
ATOM 3266 C CA . LEU A 1 420 ? 2.542 -10.802 -27.441 1.00 94.75 420 LEU A CA 1
ATOM 3267 C C . LEU A 1 420 ? 3.514 -9.699 -26.989 1.00 94.75 420 LEU A C 1
ATOM 3269 O O . LEU A 1 420 ? 3.694 -9.482 -25.790 1.00 94.75 420 LEU A O 1
ATOM 3273 N N . ASN A 1 421 ? 4.221 -9.084 -27.933 1.00 93.50 421 ASN A N 1
ATOM 3274 C CA . ASN A 1 421 ? 5.276 -8.120 -27.638 1.00 93.50 421 ASN A CA 1
ATOM 3275 C C . ASN A 1 421 ? 4.794 -6.675 -27.854 1.00 93.50 421 ASN A C 1
ATOM 3277 O O . ASN A 1 421 ? 4.783 -6.253 -28.998 1.00 93.50 421 ASN A O 1
ATOM 3281 N N . PRO A 1 422 ? 4.602 -5.870 -26.796 1.00 94.81 422 PRO A N 1
ATOM 3282 C CA . PRO A 1 422 ? 4.069 -4.507 -26.919 1.00 94.81 422 PRO A CA 1
ATOM 3283 C C . PRO A 1 422 ? 5.046 -3.470 -27.492 1.00 94.81 422 PRO A C 1
ATOM 3285 O O . PRO A 1 422 ? 4.877 -2.264 -27.379 1.00 94.81 422 PRO A O 1
ATOM 3288 N N . LEU A 1 423 ? 6.156 -3.938 -28.059 1.00 93.31 423 LEU A N 1
ATOM 3289 C CA . LEU A 1 423 ? 7.216 -3.117 -28.642 1.00 93.31 423 LEU A CA 1
ATOM 3290 C C . LEU A 1 423 ? 7.465 -3.490 -30.110 1.00 93.31 423 LEU A C 1
ATOM 3292 O O . LEU A 1 423 ? 8.520 -3.159 -30.661 1.00 93.31 423 LEU A O 1
ATOM 3296 N N . GLY A 1 424 ? 6.573 -4.269 -30.723 1.00 92.00 424 GLY A N 1
ATOM 3297 C CA . GLY A 1 424 ? 6.699 -4.734 -32.097 1.00 92.00 424 GLY A CA 1
ATOM 3298 C C . GLY A 1 424 ? 6.263 -6.187 -32.291 1.00 92.00 424 GLY A C 1
ATOM 3299 O O . GLY A 1 424 ? 5.968 -6.917 -31.353 1.00 92.00 424 GLY A O 1
ATOM 3300 N N . PRO A 1 425 ? 6.399 -6.730 -33.506 1.00 90.94 425 PRO A N 1
ATOM 3301 C CA . PRO A 1 425 ? 5.933 -8.079 -33.803 1.00 90.94 425 PRO A CA 1
ATOM 3302 C C . PRO A 1 425 ? 6.651 -9.154 -32.972 1.00 90.94 425 PRO A C 1
ATOM 3304 O O . PRO A 1 425 ? 7.881 -9.186 -32.903 1.00 90.94 425 PRO A O 1
ATOM 3307 N N . GLY A 1 426 ? 5.900 -10.122 -32.441 1.00 90.94 426 GLY A N 1
ATOM 3308 C CA . GLY A 1 426 ? 6.462 -11.329 -31.834 1.00 90.94 426 GLY A CA 1
ATOM 3309 C C . GLY A 1 426 ? 5.824 -11.712 -30.504 1.00 90.94 426 GLY A C 1
ATOM 3310 O O . GLY A 1 426 ? 4.649 -11.460 -30.265 1.00 90.94 426 GLY A O 1
ATOM 3311 N N . GLN A 1 427 ? 6.605 -12.399 -29.670 1.00 89.19 427 GLN A N 1
ATOM 3312 C CA . GLN A 1 427 ? 6.212 -12.793 -28.317 1.00 89.19 427 GLN A CA 1
ATOM 3313 C C . GLN A 1 427 ? 6.906 -11.906 -27.295 1.00 89.19 427 GLN A C 1
ATOM 3315 O O . GLN A 1 427 ? 8.040 -11.481 -27.528 1.00 89.19 427 GLN A O 1
ATOM 3320 N N . LEU A 1 428 ? 6.247 -11.704 -26.155 1.00 86.25 428 LEU A N 1
ATOM 3321 C CA . LEU A 1 428 ? 6.757 -10.917 -25.040 1.00 86.25 428 LEU A CA 1
ATOM 3322 C C . LEU A 1 428 ? 8.197 -11.321 -24.682 1.00 86.25 428 LEU A C 1
ATOM 3324 O O . LEU A 1 428 ? 8.449 -12.415 -24.173 1.00 86.25 428 LEU A O 1
ATOM 3328 N N . ALA A 1 429 ? 9.157 -10.432 -24.950 1.00 76.81 429 ALA A N 1
ATOM 3329 C CA . ALA A 1 429 ? 10.576 -10.728 -24.753 1.00 76.81 429 ALA A CA 1
ATOM 3330 C C . ALA A 1 429 ? 10.956 -10.815 -23.266 1.00 76.81 429 ALA A C 1
ATOM 3332 O O . ALA A 1 429 ? 11.849 -11.579 -22.888 1.00 76.81 429 ALA A O 1
ATOM 3333 N N . LYS A 1 430 ? 10.277 -10.033 -22.417 1.00 79.38 430 LYS A N 1
ATOM 3334 C CA . LYS A 1 430 ? 10.512 -9.979 -20.975 1.00 79.38 430 LYS A CA 1
ATOM 3335 C C . LYS A 1 430 ? 9.399 -10.696 -20.220 1.00 79.38 430 LYS A C 1
ATOM 3337 O O . LYS A 1 430 ? 8.267 -10.233 -20.174 1.00 79.38 430 LYS A O 1
ATOM 3342 N N . THR A 1 431 ? 9.737 -11.802 -19.564 1.00 85.69 431 THR A N 1
ATOM 3343 C CA . THR A 1 431 ? 8.798 -12.488 -18.670 1.00 85.69 431 THR A CA 1
ATOM 3344 C C . THR A 1 431 ? 8.401 -11.569 -17.516 1.00 85.69 431 THR A C 1
ATOM 3346 O O . THR A 1 431 ? 9.268 -10.975 -16.870 1.00 85.69 431 THR A O 1
ATOM 3349 N N . LEU A 1 432 ? 7.096 -11.467 -17.255 1.00 92.94 432 LEU A N 1
ATOM 3350 C CA . LEU A 1 432 ? 6.575 -10.719 -16.116 1.00 92.94 432 LEU A CA 1
ATOM 3351 C C . LEU A 1 432 ? 7.104 -11.299 -14.803 1.00 92.94 432 LEU A C 1
ATOM 3353 O O . LEU A 1 432 ? 7.196 -12.515 -14.626 1.00 92.94 432 LEU A O 1
ATOM 3357 N N . SER A 1 433 ? 7.415 -10.412 -13.861 1.00 95.75 433 SER A N 1
ATOM 3358 C CA . SER A 1 433 ? 7.690 -10.811 -12.486 1.00 95.75 433 SER A CA 1
ATOM 3359 C C . SER A 1 433 ? 6.441 -11.438 -11.839 1.00 95.75 433 SER A C 1
ATOM 3361 O O . SER A 1 433 ? 5.321 -11.175 -12.293 1.00 95.75 433 SER A O 1
ATOM 3363 N N . PRO A 1 434 ? 6.590 -12.231 -10.758 1.00 96.94 434 PRO A N 1
ATOM 3364 C CA . PRO A 1 434 ? 5.452 -12.854 -10.083 1.00 96.94 434 PRO A CA 1
ATOM 3365 C C . PRO A 1 434 ? 4.336 -11.857 -9.727 1.00 96.94 434 PRO A C 1
ATOM 3367 O O . PRO A 1 434 ? 3.174 -12.101 -10.050 1.00 96.94 434 PRO A O 1
ATOM 3370 N N . ILE A 1 435 ? 4.671 -10.697 -9.146 1.00 97.44 435 ILE A N 1
ATOM 3371 C CA . ILE A 1 435 ? 3.663 -9.670 -8.829 1.00 97.44 435 ILE A CA 1
ATOM 3372 C C . ILE A 1 435 ? 2.947 -9.175 -10.079 1.00 97.44 435 ILE A C 1
ATOM 3374 O O . ILE A 1 435 ? 1.725 -9.044 -10.080 1.00 97.44 435 ILE A O 1
ATOM 3378 N N . ASN A 1 436 ? 3.707 -8.863 -11.131 1.00 97.12 436 ASN A N 1
ATOM 3379 C CA . ASN A 1 436 ? 3.145 -8.264 -12.334 1.00 97.12 436 ASN A CA 1
ATOM 3380 C C . ASN A 1 436 ? 2.191 -9.252 -13.015 1.00 97.12 436 ASN A C 1
ATOM 3382 O O . ASN A 1 436 ? 1.130 -8.845 -13.476 1.00 97.12 436 ASN A O 1
ATOM 3386 N N . GLU A 1 437 ? 2.497 -10.555 -12.985 1.00 96.38 437 GLU A N 1
ATOM 3387 C CA . GLU A 1 437 ? 1.568 -11.601 -13.425 1.00 96.38 437 GLU A CA 1
ATOM 3388 C C . GLU A 1 437 ? 0.260 -11.569 -12.614 1.00 96.38 437 GLU A C 1
ATOM 3390 O O . GLU A 1 437 ? -0.829 -11.654 -13.186 1.00 96.38 437 GLU A O 1
ATOM 3395 N N . ALA A 1 438 ? 0.334 -11.420 -11.288 1.00 97.06 438 ALA A N 1
ATOM 3396 C CA . ALA A 1 438 ? -0.852 -11.316 -10.440 1.00 97.06 438 ALA A CA 1
ATOM 3397 C C . ALA A 1 438 ? -1.694 -10.069 -10.777 1.00 97.06 438 ALA A C 1
ATOM 3399 O O . ALA A 1 438 ? -2.913 -10.179 -10.921 1.00 97.06 438 ALA A O 1
ATOM 3400 N N . ILE A 1 439 ? -1.050 -8.913 -10.964 1.00 97.00 439 ILE A N 1
ATOM 3401 C CA . ILE A 1 439 ? -1.702 -7.625 -11.253 1.00 97.00 439 ILE A CA 1
ATOM 3402 C C . ILE A 1 439 ? -2.352 -7.612 -12.641 1.00 97.00 439 ILE A C 1
ATOM 3404 O O . ILE A 1 439 ? -3.499 -7.182 -12.778 1.00 97.00 439 ILE A O 1
ATOM 3408 N N . VAL A 1 440 ? -1.658 -8.103 -13.672 1.00 95.31 440 VAL A N 1
ATOM 3409 C CA . VAL A 1 440 ? -2.183 -8.183 -15.050 1.00 95.31 440 VAL A CA 1
ATOM 3410 C C . VAL A 1 440 ? -3.408 -9.099 -15.120 1.00 95.31 440 VAL A C 1
ATOM 3412 O O . VAL A 1 440 ? -4.374 -8.804 -15.825 1.00 95.31 440 VAL A O 1
ATOM 3415 N N . ASN A 1 441 ? -3.409 -10.174 -14.329 1.00 94.75 441 ASN A N 1
ATOM 3416 C CA . ASN A 1 441 ? -4.528 -11.109 -14.226 1.00 94.75 441 ASN A CA 1
ATOM 3417 C C . ASN A 1 441 ? -5.580 -10.709 -13.174 1.00 94.75 441 ASN A C 1
ATOM 3419 O O . ASN A 1 441 ? -6.446 -11.521 -12.848 1.00 94.75 441 ASN A O 1
ATOM 3423 N N . ASN A 1 442 ? -5.522 -9.482 -12.637 1.00 94.31 442 ASN A N 1
ATOM 3424 C CA . ASN A 1 442 ? -6.456 -8.949 -11.639 1.00 94.31 442 ASN A CA 1
ATOM 3425 C C . ASN A 1 442 ? -6.636 -9.856 -10.399 1.00 94.31 442 ASN A C 1
ATOM 3427 O O . ASN A 1 442 ? -7.725 -9.927 -9.820 1.00 94.31 442 ASN A O 1
ATOM 3431 N N . LYS A 1 443 ? -5.582 -10.569 -9.977 1.00 96.00 443 LYS A N 1
ATOM 3432 C CA . LYS A 1 443 ? -5.606 -11.357 -8.737 1.00 96.00 443 LYS A CA 1
ATOM 3433 C C . LYS A 1 443 ? -5.612 -10.407 -7.527 1.00 96.00 443 LYS A C 1
ATOM 3435 O O . LYS A 1 443 ? -4.881 -9.416 -7.545 1.00 96.00 443 LYS A O 1
ATOM 3440 N N . PRO A 1 444 ? -6.392 -10.693 -6.466 1.00 96.00 444 PRO A N 1
ATOM 3441 C CA . PRO A 1 444 ? -6.364 -9.885 -5.252 1.00 96.00 444 PRO A CA 1
ATOM 3442 C C . PRO A 1 444 ? -4.976 -9.871 -4.609 1.00 96.00 444 PRO A C 1
ATOM 3444 O O . PRO A 1 444 ? -4.378 -10.926 -4.402 1.00 96.00 444 PRO A O 1
ATOM 3447 N N . LEU A 1 445 ? -4.484 -8.686 -4.253 1.00 97.81 445 LEU A N 1
ATOM 3448 C CA . LEU A 1 445 ? -3.180 -8.538 -3.611 1.00 97.81 445 LEU A CA 1
ATOM 3449 C C . LEU A 1 445 ? -3.274 -8.720 -2.093 1.00 97.81 445 LEU A C 1
ATOM 3451 O O . LEU A 1 445 ? -4.161 -8.167 -1.432 1.00 97.81 445 LEU A O 1
ATOM 3455 N N . GLY A 1 446 ? -2.326 -9.479 -1.547 1.00 96.88 446 GLY A N 1
ATOM 3456 C CA . GLY A 1 446 ? -2.088 -9.599 -0.113 1.00 96.88 446 GLY A CA 1
ATOM 3457 C C . GLY A 1 446 ? -1.630 -8.275 0.500 1.00 96.88 446 GLY A C 1
ATOM 3458 O O . GLY A 1 446 ? -1.187 -7.368 -0.204 1.00 96.88 446 GLY A O 1
ATOM 3459 N N . GLN A 1 447 ? -1.709 -8.160 1.827 1.00 97.00 447 GLN A N 1
ATOM 3460 C CA . GLN A 1 447 ? -1.411 -6.903 2.522 1.00 97.00 447 GLN A CA 1
ATOM 3461 C C . GLN A 1 447 ? -0.336 -7.049 3.599 1.00 97.00 447 GLN A C 1
ATOM 3463 O O . GLN A 1 447 ? -0.508 -7.848 4.525 1.00 97.00 447 GLN A O 1
ATOM 3468 N N . PRO A 1 448 ? 0.748 -6.248 3.555 1.00 96.19 448 PRO A N 1
ATOM 3469 C CA . PRO A 1 448 ? 1.855 -6.367 4.501 1.00 96.19 448 PRO A CA 1
ATOM 3470 C C . PRO A 1 448 ? 1.487 -5.997 5.938 1.00 96.19 448 PRO A C 1
ATOM 3472 O O . PRO A 1 448 ? 2.220 -6.377 6.848 1.00 96.19 448 PRO A O 1
ATOM 3475 N N . LYS A 1 449 ? 0.357 -5.323 6.195 1.00 94.00 449 LYS A N 1
ATOM 3476 C CA . LYS A 1 449 ? -0.092 -5.093 7.578 1.00 94.00 449 LYS A CA 1
ATOM 3477 C C . LYS A 1 449 ? -0.514 -6.383 8.294 1.00 94.00 449 LYS A C 1
ATOM 3479 O O . LYS A 1 449 ? -0.396 -6.460 9.508 1.00 94.00 449 LYS A O 1
ATOM 3484 N N . THR A 1 450 ? -0.969 -7.401 7.557 1.00 92.75 450 THR A N 1
ATOM 3485 C CA . THR A 1 450 ? -1.527 -8.649 8.122 1.00 92.75 450 THR A CA 1
ATOM 3486 C C . THR A 1 450 ? -0.813 -9.916 7.654 1.00 92.75 450 THR A C 1
ATOM 3488 O O . THR A 1 450 ? -1.071 -10.996 8.175 1.00 92.75 450 THR A O 1
ATOM 3491 N N . GLU A 1 451 ? 0.059 -9.815 6.652 1.00 93.69 451 GLU A N 1
ATOM 3492 C CA . GLU A 1 451 ? 0.734 -10.954 6.024 1.00 93.69 451 GLU A CA 1
ATOM 3493 C C . GLU A 1 451 ? 2.245 -10.730 5.902 1.00 93.69 451 GLU A C 1
ATOM 3495 O O . GLU A 1 451 ? 2.739 -9.618 6.104 1.00 93.69 451 GLU A O 1
ATOM 3500 N N . GLY A 1 452 ? 2.969 -11.793 5.549 1.00 93.06 452 GLY A N 1
ATOM 3501 C CA . GLY A 1 452 ? 4.401 -11.771 5.257 1.00 93.06 452 GLY A CA 1
ATOM 3502 C C . GLY A 1 452 ? 5.312 -11.762 6.481 1.00 93.06 452 GLY A C 1
ATOM 3503 O O . GLY A 1 452 ? 4.972 -11.250 7.550 1.00 93.06 452 GLY A O 1
ATOM 3504 N N . GLU A 1 453 ? 6.510 -12.306 6.297 1.00 93.38 453 GLU A N 1
ATOM 3505 C CA . GLU A 1 453 ? 7.565 -12.286 7.307 1.00 93.38 453 GLU A CA 1
ATOM 3506 C C . GLU A 1 453 ? 8.412 -11.016 7.182 1.00 93.38 453 GLU A C 1
ATOM 3508 O O . GLU A 1 453 ? 8.828 -10.640 6.085 1.00 93.38 453 GLU A O 1
ATOM 3513 N N . ILE A 1 454 ? 8.708 -10.364 8.309 1.00 92.00 454 ILE A N 1
ATOM 3514 C CA . ILE A 1 454 ? 9.642 -9.233 8.323 1.00 92.00 454 ILE A CA 1
ATOM 3515 C C . ILE A 1 454 ? 11.056 -9.762 8.070 1.00 92.00 454 ILE A C 1
ATOM 3517 O O . ILE A 1 454 ? 11.521 -10.673 8.761 1.00 92.00 454 ILE A O 1
ATOM 3521 N N . LYS A 1 455 ? 11.755 -9.184 7.090 1.00 91.00 455 LYS A N 1
ATOM 3522 C CA . LYS A 1 455 ? 13.131 -9.551 6.737 1.00 91.00 455 LYS A CA 1
ATOM 3523 C C . LYS A 1 455 ? 14.038 -8.321 6.705 1.00 91.00 455 LYS A C 1
ATOM 3525 O O . LYS A 1 455 ? 13.723 -7.313 6.084 1.00 91.00 455 LYS A O 1
ATOM 3530 N N . ASN A 1 456 ? 15.216 -8.436 7.320 1.00 79.94 456 ASN A N 1
ATOM 3531 C CA . ASN A 1 456 ? 16.163 -7.321 7.473 1.00 79.94 456 ASN A CA 1
ATOM 3532 C C . ASN A 1 456 ? 16.813 -6.850 6.160 1.00 79.94 456 ASN A C 1
ATOM 3534 O O . ASN A 1 456 ? 17.399 -5.776 6.133 1.00 79.94 456 ASN A O 1
ATOM 3538 N N . ASN A 1 457 ? 16.759 -7.644 5.088 1.00 83.50 457 ASN A N 1
ATOM 3539 C CA . ASN A 1 457 ? 17.282 -7.269 3.770 1.00 83.50 457 ASN A CA 1
ATOM 3540 C C . ASN A 1 457 ? 16.271 -6.488 2.912 1.00 83.50 457 ASN A C 1
ATOM 3542 O O . ASN A 1 457 ? 16.631 -6.065 1.819 1.00 83.50 457 ASN A O 1
ATOM 3546 N N . TYR A 1 458 ? 15.042 -6.286 3.399 1.00 90.31 458 TYR A N 1
ATOM 3547 C CA . TYR A 1 458 ? 14.033 -5.435 2.774 1.00 90.31 458 TYR A CA 1
ATOM 3548 C C . TYR A 1 458 ? 13.990 -4.114 3.528 1.00 90.31 458 TYR A C 1
ATOM 3550 O O . TYR A 1 458 ? 13.483 -4.034 4.647 1.00 90.31 458 TYR A O 1
ATOM 3558 N N . LEU A 1 459 ? 14.578 -3.083 2.933 1.00 80.12 459 LEU A N 1
ATOM 3559 C CA . LEU A 1 459 ? 14.852 -1.821 3.606 1.00 80.12 459 LEU A CA 1
ATOM 3560 C C . LEU A 1 459 ? 14.433 -0.655 2.735 1.00 80.12 459 LEU A C 1
ATOM 3562 O O . LEU A 1 459 ? 14.740 -0.639 1.547 1.00 80.12 459 LEU A O 1
ATOM 3566 N N . ILE A 1 460 ? 13.846 0.357 3.362 1.00 83.50 460 ILE A N 1
ATOM 3567 C CA . ILE A 1 460 ? 13.778 1.709 2.814 1.00 83.50 460 ILE A CA 1
ATOM 3568 C C . ILE A 1 460 ? 14.956 2.457 3.428 1.00 83.50 460 ILE A C 1
ATOM 3570 O O . ILE A 1 460 ? 14.991 2.684 4.635 1.00 83.50 460 ILE A O 1
ATOM 3574 N N . LYS A 1 461 ? 15.965 2.772 2.615 1.00 73.12 461 LYS A N 1
ATOM 3575 C CA . LYS A 1 461 ? 17.168 3.482 3.071 1.00 73.12 461 LYS A CA 1
ATOM 3576 C C . LYS A 1 461 ? 16.939 4.980 3.144 1.00 73.12 461 LYS A C 1
ATOM 3578 O O . LYS A 1 461 ? 17.493 5.649 4.012 1.00 73.12 461 LYS A O 1
ATOM 3583 N N . SER A 1 462 ? 16.143 5.506 2.222 1.00 69.00 462 SER A N 1
ATOM 3584 C CA . SER A 1 462 ? 15.839 6.922 2.168 1.00 69.00 462 SER A CA 1
ATOM 3585 C C . SER A 1 462 ? 14.457 7.163 1.574 1.00 69.00 462 SER A C 1
ATOM 3587 O O . SER A 1 462 ? 14.008 6.447 0.678 1.00 69.00 462 SER A O 1
ATOM 3589 N N . PHE A 1 463 ? 13.806 8.188 2.116 1.00 75.31 463 PHE A N 1
ATOM 3590 C CA . PHE A 1 463 ? 12.522 8.722 1.703 1.00 75.31 463 PHE A CA 1
ATOM 3591 C C . PHE A 1 463 ? 12.665 10.241 1.654 1.00 75.31 463 PHE A C 1
ATOM 3593 O O . PHE A 1 463 ? 13.017 10.872 2.648 1.00 75.31 463 PHE A O 1
ATOM 3600 N N . ILE A 1 464 ? 12.457 10.831 0.484 1.00 70.19 464 ILE A N 1
ATOM 3601 C CA . ILE A 1 464 ? 12.727 12.244 0.231 1.00 70.19 464 ILE A CA 1
ATOM 3602 C C . ILE A 1 464 ? 11.474 12.861 -0.360 1.00 70.19 464 ILE A C 1
ATOM 3604 O O . ILE A 1 464 ? 10.971 12.378 -1.369 1.00 70.19 464 ILE A O 1
ATOM 3608 N N . ASN A 1 465 ? 11.020 13.975 0.205 1.00 71.44 465 ASN A N 1
ATOM 3609 C CA . ASN A 1 465 ? 10.085 14.845 -0.492 1.00 71.44 465 ASN A CA 1
ATOM 3610 C C . ASN A 1 465 ? 10.864 15.676 -1.530 1.00 71.44 465 ASN A C 1
ATOM 3612 O O . ASN A 1 465 ? 11.778 16.431 -1.181 1.00 71.44 465 ASN A O 1
ATOM 3616 N N . ALA A 1 466 ? 10.560 15.458 -2.808 1.00 59.75 466 ALA A N 1
ATOM 3617 C CA . ALA A 1 466 ? 11.259 16.048 -3.943 1.00 59.75 466 ALA A CA 1
ATOM 3618 C C . ALA A 1 466 ? 10.959 17.547 -4.125 1.00 59.75 466 ALA A C 1
ATOM 3620 O O . ALA A 1 466 ? 11.810 18.258 -4.662 1.00 59.75 466 ALA A O 1
ATOM 3621 N N . ASP A 1 467 ? 9.749 17.971 -3.740 1.00 59.03 467 ASP A N 1
ATOM 3622 C CA . ASP A 1 467 ? 9.136 19.311 -3.784 1.00 59.03 467 ASP A CA 1
ATOM 3623 C C . ASP A 1 467 ? 7.669 19.125 -3.322 1.00 59.03 467 ASP A C 1
ATOM 3625 O O . ASP A 1 467 ? 7.064 18.101 -3.654 1.00 59.03 467 ASP A O 1
ATOM 3629 N N . GLU A 1 468 ? 7.046 20.103 -2.651 1.00 51.91 468 GLU A N 1
ATOM 3630 C CA . GLU A 1 468 ? 5.626 20.036 -2.237 1.00 51.91 468 GLU A CA 1
ATOM 3631 C C . GLU A 1 468 ? 4.678 19.696 -3.409 1.00 51.91 468 GLU A C 1
ATOM 3633 O O . GLU A 1 468 ? 3.628 19.073 -3.215 1.00 51.91 468 GLU A O 1
ATOM 3638 N N . ASN A 1 469 ? 5.088 20.038 -4.637 1.00 52.78 469 ASN A N 1
ATOM 3639 C CA . ASN A 1 469 ? 4.349 19.773 -5.873 1.00 52.78 469 ASN A CA 1
ATOM 3640 C C . ASN A 1 469 ? 4.923 18.648 -6.760 1.00 52.78 469 ASN A C 1
ATOM 3642 O O . ASN A 1 469 ? 4.341 18.392 -7.812 1.00 52.78 469 ASN A O 1
ATOM 3646 N N . LYS A 1 470 ? 6.050 18.007 -6.399 1.00 54.22 470 LYS A N 1
ATOM 3647 C CA . LYS A 1 470 ? 6.746 17.005 -7.252 1.00 54.22 470 LYS A CA 1
ATOM 3648 C C . LYS A 1 470 ? 6.936 15.632 -6.593 1.00 54.22 470 LYS A C 1
ATOM 3650 O O . LYS A 1 470 ? 7.718 14.821 -7.076 1.00 54.22 470 LYS A O 1
ATOM 3655 N N . GLY A 1 471 ? 6.236 15.372 -5.489 1.00 75.50 471 GLY A N 1
ATOM 3656 C CA . GLY A 1 471 ? 6.096 14.030 -4.926 1.00 75.50 471 GLY A CA 1
ATOM 3657 C C . GLY A 1 471 ? 7.311 13.508 -4.150 1.00 75.50 471 GLY A C 1
ATOM 3658 O O . GLY A 1 471 ? 8.009 14.271 -3.479 1.00 75.50 471 GLY A O 1
ATOM 3659 N N . TYR A 1 472 ? 7.535 12.191 -4.169 1.00 84.12 472 TYR A N 1
ATOM 3660 C CA . TYR A 1 472 ? 8.461 11.509 -3.256 1.00 84.12 472 TYR A CA 1
ATOM 3661 C C . TYR A 1 472 ? 9.446 10.609 -3.987 1.00 84.12 472 TYR A C 1
ATOM 3663 O O . TYR A 1 472 ? 9.080 9.888 -4.906 1.00 84.12 472 TYR A O 1
ATOM 3671 N N . ILE A 1 473 ? 10.691 10.586 -3.524 1.00 83.06 473 ILE A N 1
ATOM 3672 C CA . ILE A 1 473 ? 11.714 9.656 -3.992 1.00 83.06 473 ILE A CA 1
ATOM 3673 C C . ILE A 1 473 ? 12.056 8.703 -2.862 1.00 83.06 473 ILE A C 1
ATOM 3675 O O . ILE A 1 473 ? 12.395 9.123 -1.756 1.00 83.06 473 ILE A O 1
ATOM 3679 N N . LEU A 1 474 ? 12.011 7.417 -3.169 1.00 86.94 474 LEU A N 1
ATOM 3680 C CA . LEU A 1 474 ? 12.350 6.345 -2.260 1.00 86.94 474 LEU A CA 1
ATOM 3681 C C . LEU A 1 474 ? 13.488 5.534 -2.852 1.00 86.94 474 LEU A C 1
ATOM 3683 O O . LEU A 1 474 ? 13.522 5.273 -4.052 1.00 86.94 474 LEU A O 1
ATOM 3687 N N . ASN A 1 475 ? 14.412 5.108 -2.005 1.00 85.31 475 ASN A N 1
ATOM 3688 C CA . ASN A 1 475 ? 15.399 4.107 -2.375 1.00 85.31 475 ASN A CA 1
ATOM 3689 C C . ASN A 1 475 ? 15.664 3.166 -1.212 1.00 85.31 475 ASN A C 1
ATOM 3691 O O . ASN A 1 475 ? 15.412 3.482 -0.044 1.00 85.31 475 ASN A O 1
ATOM 3695 N N . GLY A 1 476 ? 16.187 1.995 -1.540 1.00 86.06 476 GLY A N 1
ATOM 3696 C CA . GLY A 1 476 ? 16.365 0.964 -0.545 1.00 86.06 476 GLY A CA 1
ATOM 3697 C C . GLY A 1 476 ? 17.059 -0.277 -1.055 1.00 86.06 476 GLY A C 1
ATOM 3698 O O . GLY A 1 476 ? 17.746 -0.253 -2.076 1.00 86.06 476 GLY A O 1
ATOM 3699 N N . GLN A 1 477 ? 16.902 -1.351 -0.286 1.00 84.94 477 GLN A N 1
ATOM 3700 C CA . GLN A 1 477 ? 17.426 -2.666 -0.626 1.00 84.94 477 GLN A CA 1
ATOM 3701 C C . GLN A 1 477 ? 16.361 -3.753 -0.550 1.00 84.94 477 GLN A C 1
ATOM 3703 O O . GLN A 1 477 ? 15.394 -3.628 0.202 1.00 84.94 477 GLN A O 1
ATOM 3708 N N . ALA A 1 478 ? 16.542 -4.783 -1.370 1.00 93.50 478 ALA A N 1
ATOM 3709 C CA . ALA A 1 478 ? 15.728 -5.989 -1.427 1.00 93.50 478 ALA A CA 1
ATOM 3710 C C . ALA A 1 478 ? 16.523 -7.120 -2.109 1.00 93.50 478 ALA A C 1
ATOM 3712 O O . ALA A 1 478 ? 17.725 -6.996 -2.361 1.00 93.50 478 ALA A O 1
ATOM 3713 N N . GLU A 1 479 ? 15.870 -8.246 -2.395 1.00 93.25 479 GLU A N 1
ATOM 3714 C CA . GLU A 1 479 ? 16.496 -9.361 -3.109 1.00 93.25 479 GLU A CA 1
ATOM 3715 C C . GLU A 1 479 ? 16.959 -8.938 -4.522 1.00 93.25 479 GLU A C 1
ATOM 3717 O O . GLU A 1 479 ? 16.152 -8.411 -5.291 1.00 93.25 479 GLU A O 1
ATOM 3722 N N . PRO A 1 480 ? 18.240 -9.140 -4.893 1.00 91.12 480 PRO A N 1
ATOM 3723 C CA . PRO A 1 480 ? 18.746 -8.750 -6.209 1.00 91.12 480 PRO A CA 1
ATOM 3724 C C . PRO A 1 480 ? 18.002 -9.413 -7.370 1.00 91.12 480 PRO A C 1
ATOM 3726 O O . PRO A 1 480 ? 17.690 -10.601 -7.308 1.00 91.12 480 PRO A O 1
ATOM 3729 N N . ASN A 1 481 ? 17.805 -8.671 -8.464 1.00 87.12 481 ASN A N 1
ATOM 3730 C CA . ASN A 1 481 ? 17.077 -9.122 -9.662 1.00 87.12 481 ASN A CA 1
ATOM 3731 C C . ASN A 1 481 ? 15.637 -9.600 -9.388 1.00 87.12 481 ASN A C 1
ATOM 3733 O O . ASN A 1 481 ? 15.111 -10.432 -10.127 1.00 87.12 481 ASN A O 1
ATOM 3737 N N . SER A 1 482 ? 15.011 -9.107 -8.320 1.00 95.69 482 SER A N 1
ATOM 3738 C CA . SER A 1 482 ? 13.592 -9.331 -8.037 1.00 95.69 482 SER A CA 1
ATOM 3739 C C . SER A 1 482 ? 12.755 -8.111 -8.427 1.00 95.69 482 SER A C 1
ATOM 3741 O O . SER A 1 482 ? 13.296 -7.051 -8.746 1.00 95.69 482 SER A O 1
ATOM 3743 N N . THR A 1 483 ? 11.433 -8.254 -8.369 1.00 97.56 483 THR A N 1
ATOM 3744 C CA . THR A 1 483 ? 10.497 -7.128 -8.426 1.00 97.56 483 THR A CA 1
ATOM 3745 C C . THR A 1 483 ? 9.772 -7.065 -7.094 1.00 97.56 483 THR A C 1
ATOM 3747 O O . THR A 1 483 ? 9.153 -8.042 -6.667 1.00 97.56 483 THR A O 1
ATOM 3750 N N . ILE A 1 484 ? 9.881 -5.920 -6.430 1.00 98.19 484 ILE A N 1
ATOM 3751 C CA . ILE A 1 484 ? 9.197 -5.636 -5.170 1.00 98.19 484 ILE A CA 1
ATOM 3752 C C . ILE A 1 484 ? 7.924 -4.834 -5.419 1.00 98.19 484 ILE A C 1
ATOM 3754 O O . ILE A 1 484 ? 7.754 -4.200 -6.460 1.00 98.19 484 ILE A O 1
ATOM 3758 N N . THR A 1 485 ? 7.077 -4.794 -4.404 1.00 98.56 485 THR A N 1
ATOM 3759 C CA . THR A 1 485 ? 5.893 -3.951 -4.343 1.00 98.56 485 THR A CA 1
ATOM 3760 C C . THR A 1 485 ? 6.056 -2.934 -3.225 1.00 98.56 485 THR A C 1
ATOM 3762 O O . THR A 1 485 ? 6.385 -3.288 -2.090 1.00 98.56 485 THR A O 1
ATOM 3765 N N . LEU A 1 486 ? 5.804 -1.670 -3.537 1.00 98.12 486 LEU A N 1
ATOM 3766 C CA . LEU A 1 486 ? 5.683 -0.593 -2.569 1.00 98.12 486 LEU A CA 1
ATOM 3767 C C . LEU A 1 486 ? 4.207 -0.387 -2.238 1.00 98.12 486 LEU A C 1
ATOM 3769 O O . LEU A 1 486 ? 3.399 -0.180 -3.143 1.00 98.12 486 LEU A O 1
ATOM 3773 N N . TYR A 1 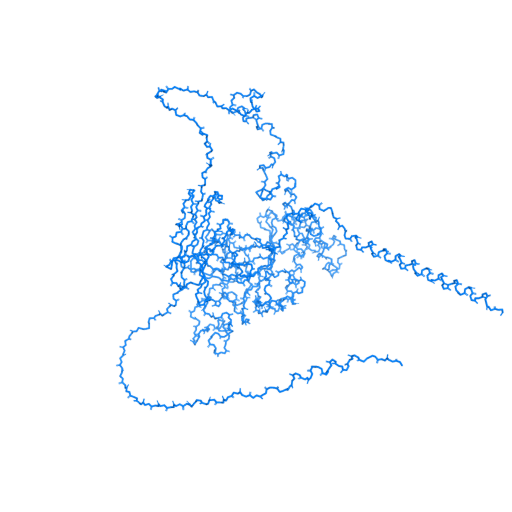487 ? 3.866 -0.430 -0.951 1.00 97.75 487 TYR A N 1
ATOM 3774 C CA . TYR A 1 487 ? 2.526 -0.103 -0.457 1.00 97.75 487 TYR A CA 1
ATOM 3775 C C . TYR A 1 487 ? 2.601 1.195 0.337 1.00 97.75 487 TYR A C 1
ATOM 3777 O O . TYR A 1 487 ? 3.172 1.199 1.424 1.00 97.75 487 TYR A O 1
ATOM 3785 N N . PHE A 1 488 ? 2.024 2.269 -0.196 1.00 95.38 488 PHE A N 1
ATOM 3786 C CA . PHE A 1 488 ? 1.891 3.564 0.468 1.00 95.38 488 PHE A CA 1
ATOM 3787 C C . PHE A 1 488 ? 0.501 3.652 1.088 1.00 95.38 488 PHE A C 1
ATOM 3789 O O . PHE A 1 488 ? -0.486 3.884 0.391 1.00 95.38 488 PHE A O 1
ATOM 3796 N N . TYR A 1 489 ? 0.411 3.427 2.389 1.00 92.38 489 TYR A N 1
ATOM 3797 C CA . TYR A 1 489 ? -0.847 3.456 3.116 1.00 92.38 489 TYR A CA 1
ATOM 3798 C C . TYR A 1 489 ? -1.141 4.847 3.660 1.00 92.38 489 TYR A C 1
ATOM 3800 O O . TYR A 1 489 ? -0.369 5.391 4.446 1.00 92.38 489 TYR A O 1
ATOM 3808 N N . SER A 1 490 ? -2.319 5.344 3.297 1.00 88.62 490 SER A N 1
ATOM 3809 C CA . SER A 1 490 ? -3.103 6.280 4.105 1.00 88.62 490 SER A CA 1
ATOM 3810 C C . SER A 1 490 ? -4.284 5.483 4.693 1.00 88.62 490 SER A C 1
ATOM 3812 O O . SER A 1 490 ? -4.066 4.467 5.357 1.00 88.62 490 SER A O 1
ATOM 3814 N N . ASP A 1 491 ? -5.526 5.843 4.351 1.00 86.25 491 ASP A N 1
ATOM 3815 C CA . ASP A 1 491 ? -6.700 4.981 4.535 1.00 86.25 491 ASP A CA 1
ATOM 3816 C C . ASP A 1 491 ? -6.750 3.862 3.479 1.00 86.25 491 ASP A C 1
ATOM 3818 O O . ASP A 1 491 ? -6.892 2.685 3.816 1.00 86.25 491 ASP A O 1
ATOM 3822 N N . LEU A 1 492 ? -6.616 4.223 2.194 1.00 92.56 492 LEU A N 1
ATOM 3823 C CA . LEU A 1 492 ? -6.453 3.278 1.087 1.00 92.56 492 LEU A CA 1
ATOM 3824 C C . LEU A 1 492 ? -4.998 3.256 0.610 1.00 92.56 492 LEU A C 1
ATOM 3826 O O . LEU A 1 492 ? -4.367 4.312 0.525 1.00 92.56 492 LEU A O 1
ATOM 3830 N N . PRO A 1 493 ? -4.455 2.075 0.278 1.00 95.56 493 PRO A N 1
ATOM 3831 C CA . PRO A 1 493 ? -3.104 1.969 -0.241 1.00 95.56 493 PRO A CA 1
ATOM 3832 C C . PRO A 1 493 ? -3.001 2.421 -1.700 1.00 95.56 493 PRO A C 1
ATOM 3834 O O . PRO A 1 493 ? -3.803 2.033 -2.554 1.00 95.56 493 PRO A O 1
ATOM 3837 N N . LEU A 1 494 ? -1.947 3.178 -1.993 1.00 96.75 494 LEU A N 1
ATOM 3838 C CA . LEU A 1 494 ? -1.388 3.307 -3.334 1.00 96.75 494 LEU A CA 1
ATOM 3839 C C . LEU A 1 494 ? -0.282 2.258 -3.498 1.00 96.75 494 LEU A C 1
ATOM 3841 O O . LEU A 1 494 ? 0.574 2.110 -2.625 1.00 96.75 494 LEU A O 1
ATOM 3845 N N . VAL A 1 495 ? -0.309 1.523 -4.602 1.00 97.88 495 VAL A N 1
ATOM 3846 C CA . VAL A 1 495 ? 0.581 0.397 -4.887 1.00 97.88 495 VAL A CA 1
ATOM 3847 C C . VAL A 1 495 ? 1.404 0.689 -6.137 1.00 97.88 495 VAL A C 1
ATOM 3849 O O . VAL A 1 495 ? 0.892 1.218 -7.122 1.00 97.88 495 VAL A O 1
ATOM 3852 N N . ALA A 1 496 ? 2.684 0.330 -6.098 1.00 97.62 496 ALA A N 1
ATOM 3853 C CA . ALA A 1 496 ? 3.580 0.387 -7.249 1.00 97.62 496 ALA A CA 1
ATOM 3854 C C . ALA A 1 496 ? 4.559 -0.788 -7.227 1.00 97.62 496 ALA A C 1
ATOM 3856 O O . ALA A 1 496 ? 4.948 -1.249 -6.154 1.00 97.62 496 ALA A O 1
ATOM 3857 N N . THR A 1 497 ? 4.981 -1.253 -8.399 1.00 98.06 497 THR A N 1
ATOM 3858 C CA . THR A 1 497 ? 6.013 -2.290 -8.539 1.00 98.06 497 THR A CA 1
ATOM 3859 C C . THR A 1 497 ? 7.351 -1.679 -8.943 1.00 98.06 497 THR A C 1
ATOM 3861 O O . THR A 1 497 ? 7.404 -0.660 -9.628 1.00 98.06 497 THR A O 1
ATOM 3864 N N . VAL A 1 498 ? 8.457 -2.246 -8.460 1.00 96.44 498 VAL A N 1
ATOM 3865 C CA . VAL A 1 498 ? 9.801 -1.706 -8.708 1.00 96.44 498 VAL A CA 1
ATOM 3866 C C . VAL A 1 498 ? 10.785 -2.844 -8.918 1.00 96.44 498 VAL A C 1
ATOM 3868 O O . VAL A 1 498 ? 10.904 -3.740 -8.080 1.00 96.44 498 VAL A O 1
ATOM 3871 N N . GLY A 1 499 ? 11.524 -2.790 -10.024 1.00 92.69 499 GLY A N 1
ATOM 3872 C CA . GLY A 1 499 ? 12.631 -3.705 -10.280 1.00 92.69 499 GLY A CA 1
ATOM 3873 C C . GLY A 1 499 ? 13.824 -3.420 -9.365 1.00 92.69 499 GLY A C 1
ATOM 3874 O O . GLY A 1 499 ? 14.231 -2.270 -9.188 1.00 92.69 499 GLY A O 1
ATOM 3875 N N . VAL A 1 500 ? 14.406 -4.477 -8.810 1.00 91.88 500 VAL A N 1
ATOM 3876 C CA . VAL A 1 500 ? 15.612 -4.429 -7.983 1.00 91.88 500 VAL A CA 1
ATOM 3877 C C . VAL A 1 500 ? 16.817 -4.773 -8.850 1.00 91.88 500 VAL A C 1
ATOM 3879 O O . VAL A 1 500 ? 16.821 -5.776 -9.567 1.00 91.88 500 VAL A O 1
ATOM 3882 N N . ASP A 1 501 ? 17.861 -3.952 -8.785 1.00 83.25 501 ASP A N 1
ATOM 3883 C CA . ASP A 1 501 ? 19.072 -4.175 -9.564 1.00 83.25 501 ASP A CA 1
ATOM 3884 C C . ASP A 1 501 ? 19.837 -5.440 -9.118 1.00 83.25 501 ASP A C 1
ATOM 3886 O O . ASP A 1 501 ? 19.541 -6.093 -8.111 1.00 83.25 501 ASP A O 1
ATOM 3890 N N . LYS A 1 502 ? 20.877 -5.790 -9.877 1.00 84.88 502 LYS A N 1
ATOM 3891 C CA . LYS A 1 502 ? 21.731 -6.958 -9.602 1.00 84.88 502 LYS A CA 1
ATOM 3892 C C . LYS A 1 502 ? 22.523 -6.878 -8.291 1.00 84.88 502 LYS A C 1
ATOM 3894 O O . LYS A 1 502 ? 23.113 -7.875 -7.881 1.00 84.88 502 LYS A O 1
ATOM 3899 N N . TYR A 1 503 ? 22.574 -5.708 -7.664 1.00 80.12 503 TYR A N 1
ATOM 3900 C CA . TYR A 1 503 ? 23.237 -5.455 -6.389 1.00 80.12 503 TYR A CA 1
ATOM 3901 C C . TYR A 1 503 ? 22.238 -5.361 -5.226 1.00 80.12 503 TYR A C 1
ATOM 3903 O O . TYR A 1 503 ? 22.652 -5.149 -4.086 1.00 80.12 503 TYR A O 1
ATOM 3911 N N . GLY A 1 504 ? 20.943 -5.547 -5.492 1.00 82.75 504 GLY A N 1
ATOM 3912 C CA . GLY A 1 504 ? 19.895 -5.495 -4.483 1.00 82.75 504 GLY A CA 1
ATOM 3913 C C . GLY A 1 504 ? 19.389 -4.089 -4.188 1.00 82.75 504 GLY A C 1
ATOM 3914 O O . GLY A 1 504 ? 18.684 -3.932 -3.199 1.00 82.75 504 GLY A O 1
ATOM 3915 N N . ASN A 1 505 ? 19.735 -3.072 -4.980 1.00 84.00 505 ASN A N 1
ATOM 3916 C CA . ASN A 1 505 ? 19.246 -1.709 -4.782 1.00 84.00 505 ASN A CA 1
ATOM 3917 C C . ASN A 1 505 ? 18.033 -1.431 -5.669 1.00 84.00 505 ASN A C 1
ATOM 3919 O O . ASN A 1 505 ? 17.939 -1.907 -6.800 1.00 84.00 505 ASN A O 1
ATOM 3923 N N . TRP A 1 506 ? 17.114 -0.623 -5.160 1.00 92.12 506 TRP A N 1
ATOM 3924 C CA . TRP A 1 506 ? 15.944 -0.169 -5.900 1.00 92.12 506 TRP A CA 1
ATOM 3925 C C . TRP A 1 506 ? 15.708 1.315 -5.643 1.00 92.12 506 TRP A C 1
ATOM 3927 O O . TRP A 1 506 ? 16.114 1.859 -4.610 1.00 92.12 506 TRP A O 1
ATOM 3937 N N . GLN A 1 507 ? 15.037 1.959 -6.593 1.00 87.88 507 GLN A N 1
ATOM 3938 C CA . GLN A 1 507 ? 14.638 3.353 -6.507 1.00 87.88 507 GLN A CA 1
ATOM 3939 C C . GLN A 1 507 ? 13.258 3.533 -7.132 1.00 87.88 507 GLN A C 1
ATOM 3941 O O . GLN A 1 507 ? 12.962 2.949 -8.171 1.00 87.88 507 GLN A O 1
ATOM 3946 N N . TYR A 1 508 ? 12.437 4.369 -6.506 1.00 89.44 508 TYR A N 1
ATOM 3947 C CA . TYR A 1 508 ? 11.118 4.728 -6.995 1.00 89.44 508 TYR A CA 1
ATOM 3948 C C . TYR A 1 508 ? 10.859 6.221 -6.836 1.00 89.44 508 TYR A C 1
ATOM 3950 O O . TYR A 1 508 ? 11.210 6.811 -5.814 1.00 89.44 508 TYR A O 1
ATOM 3958 N N . GLU A 1 509 ? 10.222 6.816 -7.839 1.00 86.88 509 GLU A N 1
ATOM 3959 C CA . GLU A 1 509 ? 9.741 8.193 -7.808 1.00 86.88 509 GLU A CA 1
ATOM 3960 C C . GLU A 1 509 ? 8.216 8.189 -7.917 1.00 86.88 509 GLU A C 1
ATOM 3962 O O . GLU A 1 509 ? 7.639 7.790 -8.928 1.00 86.88 509 GLU A O 1
ATOM 3967 N N . LEU A 1 510 ? 7.568 8.620 -6.841 1.00 88.75 510 LEU A N 1
ATOM 3968 C CA . LEU A 1 510 ? 6.141 8.858 -6.774 1.00 88.75 510 LEU A CA 1
ATOM 3969 C C . LEU A 1 510 ? 5.869 10.305 -7.190 1.00 88.75 510 LEU A C 1
ATOM 3971 O O . LEU A 1 510 ? 5.953 11.188 -6.343 1.00 88.75 510 LEU A O 1
ATOM 3975 N N . ASP A 1 511 ? 5.491 10.553 -8.446 1.00 84.69 511 ASP A N 1
ATOM 3976 C CA . ASP A 1 511 ? 5.088 11.889 -8.941 1.00 84.69 511 ASP A CA 1
ATOM 3977 C C . ASP A 1 511 ? 3.656 12.270 -8.501 1.00 84.69 511 ASP A C 1
ATOM 3979 O O . ASP A 1 511 ? 2.788 12.644 -9.292 1.00 84.69 511 ASP A O 1
ATOM 3983 N N . GLN A 1 512 ? 3.357 12.091 -7.214 1.00 85.19 512 GLN A N 1
ATOM 3984 C CA . GLN A 1 512 ? 2.059 12.410 -6.629 1.00 85.19 512 GLN A CA 1
ATOM 3985 C C . GLN A 1 512 ? 2.248 13.075 -5.271 1.00 85.19 512 GLN A C 1
ATOM 3987 O O . GLN A 1 512 ? 2.994 12.589 -4.420 1.00 85.19 512 GLN A O 1
ATOM 3992 N N . SER A 1 513 ? 1.511 14.159 -5.037 1.00 85.94 513 SER A N 1
ATOM 3993 C CA . SER A 1 513 ? 1.348 14.706 -3.692 1.00 85.94 513 SER A CA 1
ATOM 3994 C C . SER A 1 513 ? 0.330 13.858 -2.932 1.00 85.94 513 SER A C 1
ATOM 3996 O O . SER A 1 513 ? -0.796 13.645 -3.402 1.00 85.94 513 SER A O 1
ATOM 3998 N N . LEU A 1 514 ? 0.726 13.393 -1.750 1.00 87.88 514 LEU A N 1
ATOM 3999 C CA . LEU A 1 514 ? -0.136 12.634 -0.854 1.00 87.88 514 LEU A CA 1
ATOM 4000 C C . LEU A 1 514 ? -1.046 13.571 -0.051 1.00 87.88 514 LEU A C 1
ATOM 4002 O O . LEU A 1 514 ? -0.753 14.760 0.108 1.00 87.88 514 LEU A O 1
ATOM 4006 N N . ILE A 1 515 ? -2.174 13.048 0.431 1.00 86.81 515 ILE A N 1
ATOM 4007 C CA . ILE A 1 515 ? -3.074 13.779 1.334 1.00 86.81 515 ILE A CA 1
ATOM 4008 C C . ILE A 1 515 ? -2.382 14.130 2.657 1.00 86.81 515 ILE A C 1
ATOM 4010 O O . ILE A 1 515 ? -1.419 13.482 3.057 1.00 86.81 515 ILE A O 1
ATOM 4014 N N . ASP A 1 516 ? -2.877 15.153 3.352 1.00 81.25 516 ASP A N 1
ATOM 4015 C CA . ASP A 1 516 ? -2.374 15.483 4.687 1.00 81.25 516 ASP A CA 1
ATOM 4016 C C . ASP A 1 516 ? -2.735 14.367 5.674 1.00 81.25 516 ASP A C 1
ATOM 4018 O O . ASP A 1 516 ? -3.871 13.888 5.676 1.00 81.25 516 ASP A O 1
ATOM 4022 N N . GLY A 1 517 ? -1.798 13.996 6.542 1.00 76.25 517 GLY A N 1
ATOM 4023 C CA . GLY A 1 517 ? -2.001 12.954 7.541 1.00 76.25 517 GLY A CA 1
ATOM 4024 C C . GLY A 1 517 ? -0.777 12.077 7.762 1.00 76.25 517 GLY A C 1
ATOM 4025 O O . GLY A 1 517 ? 0.301 12.329 7.225 1.00 76.25 517 GLY A O 1
ATOM 4026 N N . GLU A 1 518 ? -0.971 11.058 8.593 1.00 78.75 518 GLU A N 1
ATOM 4027 C CA . GLU A 1 518 ? -0.009 9.977 8.798 1.00 78.75 518 GLU A CA 1
ATOM 4028 C C . GLU A 1 518 ? -0.067 9.007 7.619 1.00 78.75 518 GLU A C 1
ATOM 4030 O O . GLU A 1 518 ? -1.145 8.676 7.120 1.00 78.75 518 GLU A O 1
ATOM 4035 N N . HIS A 1 519 ? 1.102 8.538 7.209 1.00 84.75 519 HIS A N 1
ATOM 4036 C CA . HIS A 1 519 ? 1.274 7.558 6.152 1.00 84.75 519 HIS A CA 1
ATOM 4037 C C . HIS A 1 519 ? 2.310 6.527 6.568 1.00 84.75 519 HIS A C 1
ATOM 4039 O O . HIS A 1 519 ? 3.214 6.804 7.358 1.00 84.75 519 HIS A O 1
ATOM 4045 N N . GLU A 1 520 ? 2.221 5.344 5.977 1.00 89.56 520 GLU A N 1
ATOM 4046 C CA . GLU A 1 520 ? 3.223 4.297 6.158 1.00 89.56 520 GLU A CA 1
ATOM 4047 C C . GLU A 1 520 ? 3.573 3.631 4.827 1.00 89.56 520 GLU A C 1
ATOM 4049 O O . GLU A 1 520 ? 2.710 3.418 3.975 1.00 89.56 520 GLU A O 1
ATOM 4054 N N . VAL A 1 521 ? 4.852 3.307 4.635 1.00 94.88 521 VAL A N 1
ATOM 4055 C CA . VAL A 1 521 ? 5.338 2.603 3.443 1.00 94.88 521 VAL A CA 1
ATOM 4056 C C . VAL A 1 521 ? 5.910 1.246 3.812 1.00 94.88 521 VAL A C 1
ATOM 4058 O O . VAL A 1 521 ? 6.727 1.135 4.728 1.00 94.88 521 VAL A O 1
ATOM 4061 N N . TYR A 1 522 ? 5.543 0.230 3.036 1.00 96.62 522 TYR A N 1
ATOM 4062 C CA . TYR A 1 522 ? 6.167 -1.090 3.071 1.00 96.62 522 TYR A CA 1
ATOM 4063 C C . TYR A 1 522 ? 6.863 -1.409 1.757 1.00 96.62 522 TYR A C 1
ATOM 4065 O O . TYR A 1 522 ? 6.350 -1.094 0.684 1.00 96.62 522 TYR A O 1
ATOM 4073 N N . VAL A 1 523 ? 7.980 -2.126 1.860 1.00 97.62 523 VAL A N 1
ATOM 4074 C CA . VAL A 1 523 ? 8.613 -2.837 0.748 1.00 97.62 523 VAL A CA 1
ATOM 4075 C C . VAL A 1 523 ? 8.271 -4.307 0.884 1.00 97.62 523 VAL A C 1
ATOM 4077 O O . VAL A 1 523 ? 8.479 -4.889 1.949 1.00 97.62 523 VAL A O 1
ATOM 4080 N N . VAL A 1 524 ? 7.752 -4.910 -0.177 1.00 98.12 524 VAL A N 1
ATOM 4081 C CA . VAL A 1 524 ? 7.176 -6.252 -0.124 1.00 98.12 524 VAL A CA 1
ATOM 4082 C C . VAL A 1 524 ? 7.658 -7.103 -1.287 1.00 98.12 524 VAL A C 1
ATOM 4084 O O . VAL A 1 524 ? 7.712 -6.636 -2.418 1.00 98.12 524 VAL A O 1
ATOM 4087 N N . LEU A 1 525 ? 7.944 -8.373 -1.016 1.00 98.06 525 LEU A N 1
ATOM 4088 C CA . LEU A 1 525 ? 7.989 -9.408 -2.043 1.00 98.06 525 LEU A CA 1
ATOM 4089 C C . LEU A 1 525 ? 6.657 -10.155 -2.046 1.00 98.06 525 LEU A C 1
ATOM 4091 O O . LEU A 1 525 ? 6.267 -10.729 -1.024 1.00 98.06 525 LEU A O 1
ATOM 4095 N N . ASN A 1 526 ? 5.986 -10.178 -3.194 1.00 97.69 526 ASN A N 1
ATOM 4096 C CA . ASN A 1 526 ? 4.798 -10.995 -3.410 1.00 97.69 526 ASN A CA 1
ATOM 4097 C C . ASN A 1 526 ? 5.117 -12.191 -4.319 1.00 97.69 526 ASN A C 1
ATOM 4099 O O . ASN A 1 526 ? 6.032 -12.136 -5.141 1.00 97.69 526 ASN A O 1
ATOM 4103 N N . ASP A 1 527 ? 4.330 -13.259 -4.196 1.00 96.88 527 ASP A N 1
ATOM 4104 C CA . ASP A 1 527 ? 4.319 -14.347 -5.176 1.00 96.88 527 ASP A CA 1
ATOM 4105 C C . ASP A 1 527 ? 3.355 -14.063 -6.348 1.00 96.88 527 ASP A C 1
ATOM 4107 O O . ASP A 1 527 ? 2.695 -13.023 -6.405 1.00 96.88 527 ASP A O 1
ATOM 4111 N N . ASN A 1 528 ? 3.241 -15.007 -7.289 1.00 95.75 528 ASN A N 1
ATOM 4112 C CA . ASN A 1 528 ? 2.383 -14.861 -8.469 1.00 95.75 528 ASN A CA 1
ATOM 4113 C C . ASN A 1 528 ? 0.882 -15.025 -8.198 1.00 95.75 528 ASN A C 1
ATOM 4115 O O . ASN A 1 528 ? 0.060 -14.898 -9.110 1.00 95.75 528 ASN A O 1
ATOM 4119 N N . THR A 1 529 ? 0.500 -15.316 -6.957 1.00 96.94 529 THR A N 1
ATOM 4120 C CA . THR A 1 529 ? -0.892 -15.281 -6.503 1.00 96.94 529 THR A CA 1
ATOM 4121 C C . THR A 1 529 ? -1.264 -13.921 -5.916 1.00 96.94 529 THR A C 1
ATOM 4123 O O . THR A 1 529 ? -2.444 -13.680 -5.684 1.00 96.94 529 THR A O 1
ATOM 4126 N N . GLY A 1 530 ? -0.280 -13.034 -5.720 1.00 96.88 530 GLY A N 1
ATOM 4127 C CA . GLY A 1 530 ? -0.437 -11.740 -5.060 1.00 96.88 530 GLY A CA 1
ATOM 4128 C C . GLY A 1 530 ? -0.182 -11.794 -3.551 1.00 96.88 530 GLY A C 1
ATOM 4129 O O . GLY A 1 530 ? -0.181 -10.749 -2.900 1.00 96.88 530 GLY A O 1
ATOM 4130 N N . LYS A 1 531 ? 0.077 -12.971 -2.969 1.00 97.69 531 LYS A N 1
ATOM 4131 C CA . LYS A 1 531 ? 0.296 -13.134 -1.526 1.00 97.69 531 LYS A CA 1
ATOM 4132 C C . LYS A 1 531 ? 1.614 -12.495 -1.092 1.00 97.69 531 LYS A C 1
ATOM 4134 O O . LYS A 1 531 ? 2.616 -12.594 -1.796 1.00 97.69 531 LYS A O 1
ATOM 4139 N N . VAL A 1 532 ? 1.628 -11.878 0.089 1.00 97.88 532 VAL A N 1
ATOM 4140 C CA . VAL A 1 532 ? 2.843 -11.313 0.700 1.00 97.88 532 VAL A CA 1
ATOM 4141 C C . VAL A 1 532 ? 3.721 -12.444 1.242 1.00 97.88 532 VAL A C 1
ATOM 4143 O O . VAL A 1 532 ? 3.293 -13.214 2.106 1.00 97.88 532 VAL A O 1
ATOM 4146 N N . VAL A 1 533 ? 4.960 -12.527 0.758 1.00 96.69 533 VAL A N 1
ATOM 4147 C CA . VAL A 1 533 ? 5.963 -13.509 1.200 1.00 96.69 533 VAL A CA 1
ATOM 4148 C C . VAL A 1 533 ? 6.878 -12.883 2.252 1.00 96.69 533 VAL A C 1
ATOM 4150 O O . VAL A 1 533 ? 6.881 -13.310 3.407 1.00 96.69 533 VAL A O 1
ATOM 4153 N N . ASN A 1 534 ? 7.595 -11.825 1.870 1.00 96.75 534 ASN A N 1
ATOM 4154 C CA . ASN A 1 534 ? 8.515 -11.081 2.731 1.00 96.75 534 ASN A CA 1
ATOM 4155 C C . ASN A 1 534 ? 8.140 -9.600 2.742 1.00 96.75 534 ASN A C 1
ATOM 4157 O O . ASN A 1 534 ? 7.602 -9.087 1.760 1.00 96.75 534 ASN A O 1
ATOM 4161 N N . LYS A 1 535 ? 8.464 -8.900 3.828 1.00 95.88 535 LYS A N 1
ATOM 4162 C CA . LYS A 1 535 ? 8.243 -7.457 3.950 1.00 95.88 535 LYS A CA 1
ATOM 4163 C C . LYS A 1 535 ? 9.332 -6.755 4.757 1.00 95.88 535 LYS A C 1
ATOM 4165 O O . LYS A 1 535 ? 10.038 -7.381 5.550 1.00 95.88 535 LYS A O 1
ATOM 4170 N N . SER A 1 536 ? 9.429 -5.443 4.586 1.00 94.25 536 SER A N 1
ATOM 4171 C CA . SER A 1 536 ? 10.171 -4.556 5.481 1.00 94.25 536 SER A CA 1
ATOM 4172 C C . SER A 1 536 ? 9.401 -4.287 6.780 1.00 94.25 536 SER A C 1
ATOM 4174 O O . SER A 1 536 ? 8.199 -4.550 6.885 1.00 94.25 536 SER A O 1
ATOM 4176 N N . ASN A 1 537 ? 10.079 -3.683 7.759 1.00 86.00 537 ASN A N 1
ATOM 4177 C CA . ASN A 1 537 ? 9.377 -2.876 8.762 1.00 86.00 537 ASN A CA 1
ATOM 4178 C C . ASN A 1 537 ? 8.681 -1.682 8.072 1.00 86.00 537 ASN A C 1
ATOM 4180 O O . ASN A 1 537 ? 9.192 -1.217 7.042 1.00 86.00 537 ASN A O 1
ATOM 4184 N N . PRO A 1 538 ? 7.549 -1.182 8.602 1.00 87.56 538 PRO A N 1
ATOM 4185 C CA . PRO A 1 538 ? 6.922 0.020 8.066 1.00 87.56 538 PRO A CA 1
ATOM 4186 C C . PRO A 1 538 ? 7.831 1.235 8.251 1.00 87.56 538 PRO A C 1
ATOM 4188 O O . PRO A 1 538 ? 8.425 1.422 9.317 1.00 87.56 538 PRO A O 1
ATOM 4191 N N . LEU A 1 539 ? 7.902 2.083 7.228 1.00 83.69 539 LEU A N 1
ATOM 4192 C CA . LEU A 1 539 ? 8.393 3.449 7.368 1.00 83.69 539 LEU A CA 1
ATOM 4193 C C . LEU A 1 539 ? 7.200 4.384 7.551 1.00 83.69 539 LEU A C 1
ATOM 4195 O O . LEU A 1 539 ? 6.460 4.617 6.599 1.00 83.69 539 LEU A O 1
ATOM 4199 N N . ASN A 1 540 ? 7.050 4.939 8.751 1.00 79.38 540 ASN A N 1
ATOM 4200 C CA . ASN A 1 540 ? 6.005 5.913 9.060 1.00 79.38 540 ASN A CA 1
ATOM 4201 C C . ASN A 1 540 ? 6.487 7.333 8.744 1.00 79.38 540 ASN A C 1
ATOM 4203 O O . ASN A 1 540 ? 7.626 7.682 9.062 1.00 79.38 540 ASN A O 1
ATOM 4207 N N . PHE A 1 541 ? 5.626 8.157 8.155 1.00 77.19 541 PHE A N 1
ATOM 4208 C CA . PHE A 1 541 ? 5.917 9.557 7.861 1.00 77.19 541 PHE A CA 1
ATOM 4209 C C . PHE A 1 541 ? 4.636 10.397 7.857 1.00 77.19 541 PHE A C 1
ATOM 4211 O O . PHE A 1 541 ? 3.549 9.902 7.575 1.00 77.19 541 PHE A O 1
ATOM 4218 N N . PHE A 1 542 ? 4.774 11.692 8.133 1.00 75.19 542 PHE A N 1
ATOM 4219 C CA . PHE A 1 542 ? 3.649 12.621 8.189 1.00 75.19 542 PHE A CA 1
ATOM 4220 C C . PHE A 1 542 ? 3.704 13.623 7.036 1.00 75.19 542 PHE A C 1
ATOM 4222 O O . PHE A 1 542 ? 4.756 14.195 6.744 1.00 75.19 542 PHE A O 1
ATOM 4229 N N . VAL A 1 543 ? 2.557 13.879 6.409 1.00 79.25 543 VAL A N 1
ATOM 4230 C CA . VAL A 1 543 ? 2.392 14.890 5.359 1.00 79.25 543 VAL A CA 1
ATOM 4231 C C . VAL A 1 543 ? 1.538 16.026 5.907 1.00 79.25 543 VAL A C 1
ATOM 4233 O O . VAL A 1 543 ? 0.408 15.816 6.342 1.00 79.25 543 VAL A O 1
ATOM 4236 N N . LYS A 1 544 ? 2.070 17.249 5.880 1.00 70.50 544 LYS A N 1
ATOM 4237 C CA . LYS A 1 544 ? 1.344 18.467 6.256 1.00 70.50 544 LYS A CA 1
ATOM 4238 C C . LYS A 1 544 ? 1.463 19.480 5.132 1.00 70.50 544 LYS A C 1
ATOM 4240 O O . LYS A 1 544 ? 2.573 19.717 4.662 1.00 70.50 544 LYS A O 1
ATOM 4245 N N . GLU A 1 545 ? 0.373 20.150 4.771 1.00 56.28 545 GLU A N 1
ATOM 4246 C CA . GLU A 1 545 ? 0.500 21.431 4.078 1.00 56.28 545 GLU A CA 1
ATOM 4247 C C . GLU A 1 545 ? 1.309 22.399 4.948 1.00 56.28 545 GLU A C 1
ATOM 4249 O O . GLU A 1 545 ? 1.000 22.589 6.132 1.00 56.28 545 GLU A O 1
ATOM 4254 N N . ALA A 1 546 ? 2.317 23.053 4.363 1.00 43.03 546 ALA A N 1
ATOM 4255 C CA . ALA A 1 546 ? 2.969 24.213 4.952 1.00 43.03 546 ALA A CA 1
ATOM 4256 C C . ALA A 1 546 ? 1.959 25.368 5.051 1.00 43.03 546 ALA A C 1
ATOM 4258 O O . ALA A 1 546 ? 1.948 26.319 4.276 1.00 43.03 546 ALA A O 1
ATOM 4259 N N . ARG A 1 547 ? 1.058 25.292 6.029 1.00 39.03 547 ARG A N 1
ATOM 4260 C CA . ARG A 1 547 ? 0.309 26.449 6.498 1.00 39.03 547 ARG A CA 1
ATOM 4261 C C . ARG A 1 547 ? 1.227 27.159 7.473 1.00 39.03 547 ARG A C 1
ATOM 4263 O O . ARG A 1 547 ? 1.635 26.564 8.471 1.00 39.03 547 ARG A O 1
ATOM 4270 N N . ALA A 1 548 ? 1.556 28.414 7.184 1.00 31.34 548 ALA A N 1
ATOM 4271 C CA . ALA A 1 548 ? 2.196 29.304 8.141 1.00 31.34 548 ALA A CA 1
ATOM 4272 C C . ALA A 1 548 ? 1.218 29.562 9.299 1.00 31.34 548 ALA A C 1
ATOM 4274 O O . ALA A 1 548 ? 0.518 30.567 9.324 1.00 31.34 548 ALA A O 1
ATOM 4275 N N . ILE A 1 549 ? 1.125 28.607 10.221 1.00 37.47 549 ILE A N 1
ATOM 4276 C CA . ILE A 1 549 ? 0.417 28.757 11.485 1.00 37.47 549 ILE A CA 1
ATOM 4277 C C . ILE A 1 549 ? 1.440 29.355 12.438 1.00 37.47 549 ILE A C 1
ATOM 4279 O O . ILE A 1 549 ? 2.483 28.755 12.705 1.00 37.47 549 ILE A O 1
ATOM 4283 N N . SER A 1 550 ? 1.177 30.569 12.911 1.00 43.97 550 SER A N 1
ATOM 4284 C CA . SER A 1 550 ? 2.028 31.178 13.932 1.00 43.97 550 SER A CA 1
ATOM 4285 C C . SER A 1 550 ? 1.966 30.341 15.217 1.00 43.97 550 SER A C 1
ATOM 4287 O O . SER A 1 550 ? 0.926 29.767 15.536 1.00 43.97 550 SER A O 1
ATOM 4289 N N . VAL A 1 551 ? 3.055 30.279 15.992 1.00 43.97 551 VAL A N 1
ATOM 4290 C CA . VAL A 1 551 ? 3.080 29.587 17.301 1.00 43.97 551 VAL A CA 1
ATOM 4291 C C . VAL A 1 551 ? 1.923 30.049 18.201 1.00 43.97 551 VAL A C 1
ATOM 4293 O O . VAL A 1 551 ? 1.357 29.253 18.946 1.00 43.97 551 VAL A O 1
ATOM 4296 N N . GLN A 1 552 ? 1.513 31.312 18.062 1.00 45.25 552 GLN A N 1
ATOM 4297 C CA . GLN A 1 552 ? 0.376 31.885 18.771 1.00 45.25 552 GLN A CA 1
ATOM 4298 C C . GLN A 1 552 ? -0.950 31.195 18.418 1.00 45.25 552 GLN A C 1
ATOM 4300 O O . GLN A 1 552 ? -1.729 30.866 19.299 1.00 45.25 552 GLN A O 1
ATOM 4305 N N . GLU A 1 553 ? -1.170 30.876 17.147 1.00 49.47 553 GLU A N 1
ATOM 4306 C CA . GLU A 1 553 ? -2.410 30.274 16.651 1.00 49.47 553 GLU A CA 1
ATOM 4307 C C . GLU A 1 553 ? -2.564 28.800 17.089 1.00 49.47 553 GLU A C 1
ATOM 4309 O O . GLU A 1 553 ? -3.673 28.333 17.359 1.00 49.47 553 GLU A O 1
ATOM 4314 N N . PHE A 1 554 ? -1.450 28.078 17.271 1.00 46.88 554 PHE A N 1
ATOM 4315 C CA . PHE A 1 554 ? -1.449 26.739 17.879 1.00 46.88 554 PHE A CA 1
ATOM 4316 C C . PHE A 1 554 ? -1.758 26.787 19.386 1.00 46.88 554 PHE A C 1
ATOM 4318 O O . PHE A 1 554 ? -2.577 26.008 19.879 1.00 46.88 554 PHE A O 1
ATOM 4325 N N . VAL A 1 555 ? -1.156 27.736 20.113 1.00 50.12 555 VAL A N 1
ATOM 4326 C CA . VAL A 1 555 ? -1.398 27.936 21.553 1.00 50.12 555 VAL A CA 1
ATOM 4327 C C . VAL A 1 555 ? -2.839 28.379 21.820 1.00 50.12 555 VAL A C 1
ATOM 4329 O O . VAL A 1 555 ? -3.475 27.857 22.738 1.00 50.12 555 VAL A O 1
ATOM 4332 N N . ASP A 1 556 ? -3.392 29.262 20.991 1.00 54.25 556 ASP A N 1
ATOM 4333 C CA . ASP A 1 556 ? -4.766 29.759 21.118 1.00 54.25 556 ASP A CA 1
ATOM 4334 C C . ASP A 1 556 ? -5.808 28.649 20.863 1.00 54.25 556 ASP A C 1
ATOM 4336 O O . ASP A 1 556 ? -6.882 28.640 21.473 1.00 54.25 556 ASP A O 1
ATOM 4340 N N . THR A 1 557 ? -5.471 27.667 20.016 1.00 50.69 557 THR A N 1
ATOM 4341 C CA . THR A 1 557 ? -6.316 26.490 19.744 1.00 50.69 557 THR A CA 1
ATOM 4342 C C . THR A 1 557 ? -6.264 25.474 20.891 1.00 50.69 557 THR A C 1
ATOM 4344 O O . THR A 1 557 ? -7.294 24.914 21.261 1.00 50.69 557 THR A O 1
ATOM 4347 N N . ALA A 1 558 ? -5.090 25.265 21.498 1.00 44.75 558 ALA A N 1
ATOM 4348 C CA . ALA A 1 558 ? -4.895 24.312 22.595 1.00 44.75 558 ALA A CA 1
ATOM 4349 C C . ALA A 1 558 ? -5.382 24.827 23.965 1.00 44.75 558 ALA A C 1
ATOM 4351 O O . ALA A 1 558 ? -5.687 24.033 24.854 1.00 44.75 558 ALA A O 1
ATOM 4352 N N . THR A 1 559 ? -5.454 26.148 24.153 1.00 43.66 559 THR A N 1
ATOM 4353 C CA . THR A 1 559 ? -5.884 26.776 25.417 1.00 43.66 559 THR A CA 1
ATOM 4354 C C . THR A 1 559 ? -7.308 27.321 25.382 1.00 43.66 559 THR A C 1
ATOM 4356 O O . THR A 1 559 ? -7.819 27.731 26.426 1.00 43.66 559 THR A O 1
ATOM 4359 N N . SER A 1 560 ? -7.987 27.292 24.230 1.00 39.75 560 SER A N 1
ATOM 4360 C CA . SER A 1 560 ? -9.389 27.701 24.153 1.00 39.75 560 SER A CA 1
ATOM 4361 C C . SER A 1 560 ? -10.287 26.690 24.874 1.00 39.75 560 SER A C 1
ATOM 4363 O O . SER A 1 560 ? -10.427 25.556 24.406 1.00 39.75 560 SER A O 1
ATOM 4365 N N . PRO A 1 561 ? -10.974 27.063 25.973 1.00 39.47 561 PRO A N 1
ATOM 4366 C CA . PRO A 1 561 ? -12.106 26.274 26.430 1.00 39.47 561 PRO A CA 1
ATOM 4367 C C . PRO A 1 561 ? -13.144 26.274 25.310 1.00 39.47 561 PRO A C 1
ATOM 4369 O O . PRO A 1 561 ? -13.354 27.312 24.682 1.00 39.47 561 PRO A O 1
ATOM 4372 N N . ALA A 1 562 ? -13.766 25.115 25.066 1.00 39.12 562 ALA A N 1
ATOM 4373 C CA . ALA A 1 562 ? -14.761 24.896 24.023 1.00 39.12 562 ALA A CA 1
ATOM 4374 C C . ALA A 1 562 ? -15.630 26.142 23.794 1.00 39.12 562 ALA A C 1
ATOM 4376 O O . ALA A 1 562 ? -16.596 26.392 24.521 1.00 39.12 562 ALA A O 1
ATOM 4377 N N . GLN A 1 563 ? -15.312 26.922 22.758 1.00 37.62 563 GLN A N 1
ATOM 4378 C CA . GLN A 1 563 ? -16.282 27.844 22.205 1.00 37.62 563 GLN A CA 1
ATOM 4379 C C . GLN A 1 563 ? -17.316 26.962 21.520 1.00 37.62 563 GLN A C 1
ATOM 4381 O O . GLN A 1 563 ? -17.239 26.662 20.329 1.00 37.62 563 GLN A O 1
ATOM 4386 N N . THR A 1 564 ? -18.315 26.532 22.295 1.00 40.56 564 THR A N 1
ATOM 4387 C CA . THR A 1 564 ? -19.636 26.242 21.747 1.00 40.56 564 THR A CA 1
ATOM 4388 C C . THR A 1 564 ? -19.913 27.306 20.699 1.00 40.56 564 THR A C 1
ATOM 4390 O O . THR A 1 564 ? -19.826 28.495 21.010 1.00 40.56 564 THR A O 1
ATOM 4393 N N . LYS A 1 565 ? -20.222 26.886 19.469 1.00 40.53 565 LYS A N 1
ATOM 4394 C CA . LYS A 1 565 ? -20.748 27.725 18.384 1.00 40.53 565 LYS A CA 1
ATOM 4395 C C . LYS A 1 565 ? -22.086 28.368 18.814 1.00 40.53 565 LYS A C 1
ATOM 4397 O O . LYS A 1 565 ? -23.133 28.088 18.245 1.00 40.53 565 LYS A O 1
ATOM 4402 N N . SER A 1 566 ? -22.080 29.202 19.852 1.00 47.78 566 SER A N 1
ATOM 4403 C CA . SER A 1 566 ? -23.246 29.823 20.486 1.00 47.78 566 SER A CA 1
ATOM 4404 C C . SER A 1 566 ? -23.460 31.258 20.002 1.00 47.78 566 SER A C 1
ATOM 4406 O O . SER A 1 566 ? -24.586 31.752 20.041 1.00 47.78 566 SER A O 1
ATOM 4408 N N . ALA A 1 567 ? -22.431 31.904 19.441 1.00 48.03 567 ALA A N 1
ATOM 4409 C CA . ALA A 1 567 ? -22.544 33.252 18.880 1.00 48.03 567 ALA A CA 1
ATOM 4410 C C . ALA A 1 567 ? -23.508 33.317 17.674 1.00 48.03 567 ALA A C 1
ATOM 4412 O O . ALA A 1 567 ? -24.192 34.321 17.478 1.00 48.03 567 ALA A O 1
ATOM 4413 N N . SER A 1 568 ? -23.627 32.229 16.901 1.00 55.28 568 SER A N 1
ATOM 4414 C CA . SER A 1 568 ? -24.570 32.143 15.774 1.00 55.28 568 SER A CA 1
ATOM 4415 C C . SER A 1 568 ? -26.029 32.043 16.239 1.00 55.28 568 SER A C 1
ATOM 4417 O O . SER A 1 568 ? -26.898 32.711 15.679 1.00 55.28 568 SER A O 1
ATOM 4419 N N . LEU A 1 569 ? -26.302 31.286 17.308 1.00 56.84 569 LEU A N 1
ATOM 4420 C CA . LEU A 1 569 ? -27.660 31.109 17.828 1.00 56.84 569 LEU A CA 1
ATOM 4421 C C . LEU A 1 569 ? -28.159 32.354 18.576 1.00 56.84 569 LEU A C 1
ATOM 4423 O O . LEU A 1 569 ? -29.309 32.738 18.393 1.00 56.84 569 LEU A O 1
ATOM 4427 N N . ILE A 1 570 ? -27.312 33.039 19.351 1.00 66.25 570 ILE A N 1
ATOM 4428 C CA . ILE A 1 570 ? -27.716 34.256 20.085 1.00 66.25 570 ILE A CA 1
ATOM 4429 C C . ILE A 1 570 ? -28.086 35.393 19.120 1.00 66.25 570 ILE A C 1
ATOM 4431 O O . ILE A 1 570 ? -29.120 36.037 19.303 1.00 66.25 570 ILE A O 1
ATOM 4435 N N . ASN A 1 571 ? -27.306 35.597 18.051 1.00 67.38 571 ASN A N 1
ATOM 4436 C CA . ASN A 1 571 ? -27.639 36.583 17.018 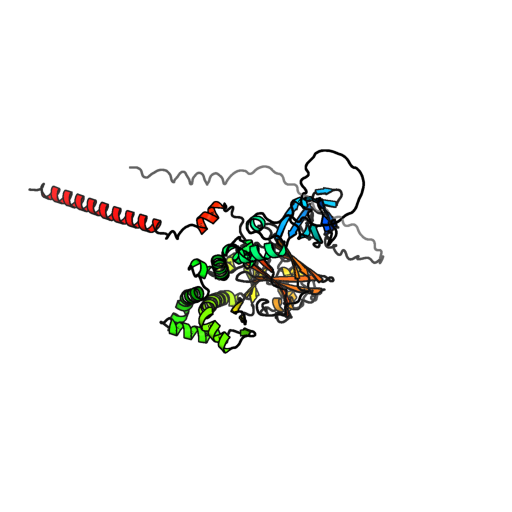1.00 67.38 571 ASN A CA 1
ATOM 4437 C C . ASN A 1 571 ? -28.939 36.222 16.285 1.00 67.38 571 ASN A C 1
ATOM 4439 O O . ASN A 1 571 ? -29.757 37.101 16.016 1.00 67.38 571 ASN A O 1
ATOM 4443 N N . PHE A 1 572 ? -29.175 34.934 16.024 1.00 73.19 572 PHE A N 1
ATOM 4444 C CA . PHE A 1 572 ? -30.425 34.465 15.429 1.00 73.19 572 PHE A CA 1
ATOM 4445 C C . PHE A 1 572 ? -31.640 34.722 16.342 1.00 73.19 572 PHE A C 1
ATOM 4447 O O . PHE A 1 572 ? -32.648 35.266 15.886 1.00 73.19 572 PHE A O 1
ATOM 4454 N N . TYR A 1 573 ? -31.534 34.434 17.644 1.00 77.94 573 TYR A N 1
ATOM 4455 C CA . TYR A 1 573 ? -32.605 34.712 18.610 1.00 77.94 573 TYR A CA 1
ATOM 4456 C C . TYR A 1 573 ? -32.857 36.213 18.803 1.00 77.94 573 TYR A C 1
ATOM 4458 O O . TYR A 1 573 ? -34.016 36.623 18.886 1.00 77.94 573 TYR A O 1
ATOM 4466 N N . LEU A 1 574 ? -31.817 37.054 18.805 1.00 81.56 574 LEU A N 1
ATOM 4467 C CA . LEU A 1 574 ? -31.978 38.512 18.867 1.00 81.56 574 LEU A CA 1
ATOM 4468 C C . LEU A 1 574 ? -32.727 39.060 17.646 1.00 81.56 574 LEU A C 1
ATOM 4470 O O . LEU A 1 574 ? -33.617 39.896 17.804 1.00 81.56 574 LEU A O 1
ATOM 4474 N N . ILE A 1 575 ? -32.435 38.554 16.444 1.00 83.94 575 ILE A N 1
ATOM 4475 C CA . ILE A 1 575 ? -33.153 38.944 15.223 1.00 83.94 575 ILE A CA 1
ATOM 4476 C C . ILE A 1 575 ? -34.631 38.539 15.308 1.00 83.94 575 ILE A C 1
ATOM 4478 O O . ILE A 1 575 ? -35.501 39.347 14.981 1.00 83.94 575 ILE A O 1
ATOM 4482 N N . ILE A 1 576 ? -34.937 37.333 15.801 1.00 86.62 576 ILE A N 1
ATOM 4483 C CA . ILE A 1 576 ? -36.324 36.871 15.982 1.00 86.62 576 ILE A CA 1
ATOM 4484 C C . ILE A 1 576 ? -37.076 37.750 16.989 1.00 86.62 576 ILE A C 1
ATOM 4486 O O . ILE A 1 576 ? -38.207 38.155 16.722 1.00 86.62 576 ILE A O 1
ATOM 4490 N N . VAL A 1 577 ? -36.460 38.095 18.123 1.00 91.19 577 VAL A N 1
ATOM 4491 C CA . VAL A 1 577 ? -37.089 38.958 19.137 1.00 91.19 577 VAL A CA 1
ATOM 4492 C C . VAL A 1 577 ? -37.367 40.356 18.578 1.00 91.19 577 VAL A C 1
ATOM 4494 O O . VAL A 1 577 ? -38.466 40.882 18.761 1.00 91.19 577 VAL A O 1
ATOM 4497 N N . ILE A 1 578 ? -36.425 40.940 17.832 1.00 91.31 578 ILE A N 1
ATOM 4498 C CA . ILE A 1 578 ? -36.621 42.238 17.167 1.00 91.31 578 ILE A CA 1
ATOM 4499 C C . ILE A 1 578 ? -37.748 42.150 16.126 1.00 91.31 578 ILE A C 1
ATOM 4501 O O . ILE A 1 578 ? -38.584 43.055 16.043 1.00 91.31 578 ILE A O 1
ATOM 4505 N N . LEU A 1 579 ? -37.838 41.051 15.371 1.00 92.19 579 LEU A N 1
ATOM 4506 C CA . LEU A 1 579 ? -38.917 40.830 14.406 1.00 92.19 579 LEU A CA 1
ATOM 4507 C C . LEU A 1 579 ? -40.290 40.769 15.101 1.00 92.19 579 LEU A C 1
ATOM 4509 O O . LEU A 1 579 ? -41.236 41.419 14.665 1.00 92.19 579 LEU A O 1
ATOM 4513 N N . ILE A 1 580 ? -40.399 40.055 16.224 1.00 93.44 580 ILE A N 1
ATOM 4514 C CA . ILE A 1 580 ? -41.651 39.956 16.991 1.00 93.44 580 ILE A CA 1
ATOM 4515 C C . ILE A 1 580 ? -42.064 41.326 17.548 1.00 93.44 580 ILE A C 1
ATOM 4517 O O . ILE A 1 580 ? -43.230 41.711 17.437 1.00 93.44 580 ILE A O 1
ATOM 4521 N N . ILE A 1 581 ? -41.118 42.095 18.099 1.00 93.62 581 ILE A N 1
ATOM 4522 C CA . ILE A 1 581 ? -41.391 43.436 18.638 1.00 93.62 581 ILE A CA 1
ATOM 4523 C C . ILE A 1 581 ? -41.836 44.388 17.522 1.00 93.62 581 ILE A C 1
ATOM 4525 O O . ILE A 1 581 ? -42.822 45.108 17.681 1.00 93.62 581 ILE A O 1
ATOM 4529 N N . THR A 1 582 ? -41.153 44.377 16.377 1.00 92.75 582 THR A N 1
ATOM 4530 C CA . THR A 1 582 ? -41.493 45.256 15.246 1.00 92.75 582 THR A CA 1
ATOM 4531 C C . THR A 1 582 ? -42.859 44.925 14.651 1.00 92.75 582 THR A C 1
ATOM 4533 O O . THR A 1 582 ? -43.647 45.841 14.411 1.00 92.75 582 THR A O 1
ATOM 4536 N N . VAL A 1 583 ? -43.199 43.640 14.502 1.00 94.50 583 VAL A N 1
ATOM 4537 C CA . VAL A 1 583 ? -44.542 43.205 14.083 1.00 94.50 583 VAL A CA 1
ATOM 4538 C C . VAL A 1 583 ? -45.599 43.619 15.110 1.00 94.50 583 VAL A C 1
ATOM 4540 O O . VAL A 1 583 ? -46.645 44.142 14.726 1.00 94.50 583 VAL A O 1
ATOM 4543 N N . GLY A 1 584 ? -45.323 43.464 16.408 1.00 93.62 584 GLY A N 1
ATOM 4544 C CA . GLY A 1 584 ? -46.227 43.893 17.478 1.00 93.62 584 GLY A CA 1
ATOM 4545 C C . GLY A 1 584 ? -46.512 45.399 17.452 1.00 93.62 584 GLY A C 1
ATOM 4546 O O . GLY A 1 584 ? -47.670 45.812 17.521 1.00 93.62 584 GLY A O 1
ATOM 4547 N N . ILE A 1 585 ? -45.477 46.225 17.271 1.00 94.00 585 ILE A N 1
ATOM 4548 C CA . ILE A 1 585 ? -45.620 47.682 17.131 1.00 94.00 585 ILE A CA 1
ATOM 4549 C C . ILE A 1 585 ? -46.423 48.025 15.871 1.00 94.00 585 ILE A C 1
ATOM 4551 O O . ILE A 1 585 ? -47.308 48.878 15.924 1.00 94.00 585 ILE A O 1
ATOM 4555 N N . LEU A 1 586 ? -46.167 47.346 14.750 1.00 93.31 586 LEU A N 1
ATOM 4556 C CA . LEU A 1 586 ? -46.885 47.588 13.500 1.00 93.31 586 LEU A CA 1
ATOM 4557 C C . LEU A 1 586 ? -48.379 47.258 13.635 1.00 93.31 586 LEU A C 1
ATOM 4559 O O . LEU A 1 586 ? -49.226 48.053 13.231 1.00 93.31 586 LEU A O 1
ATOM 4563 N N . LEU A 1 587 ? -48.710 46.128 14.268 1.00 92.75 587 LEU A N 1
ATOM 4564 C CA . LEU A 1 587 ? -50.091 45.743 14.566 1.00 92.75 587 LEU A CA 1
ATOM 4565 C C . LEU A 1 587 ? -50.764 46.729 15.523 1.00 92.75 587 LEU A C 1
ATOM 4567 O O . LEU A 1 587 ? -51.924 47.082 15.311 1.00 92.75 587 LEU A O 1
ATOM 4571 N N . PHE A 1 588 ? -50.043 47.227 16.528 1.00 92.69 588 PHE A N 1
ATOM 4572 C CA . PHE A 1 588 ? -50.557 48.252 17.433 1.00 92.69 588 PHE A CA 1
ATOM 4573 C C . PHE A 1 588 ? -50.837 49.574 16.706 1.00 92.69 588 PHE A C 1
ATOM 4575 O O . PHE A 1 588 ? -51.892 50.173 16.906 1.00 92.69 588 PHE A O 1
ATOM 4582 N N . ILE A 1 589 ? -49.943 50.008 15.813 1.00 91.31 589 ILE A N 1
ATOM 4583 C CA . ILE A 1 589 ? -50.144 51.206 14.986 1.00 91.31 589 ILE A CA 1
ATOM 4584 C C . ILE A 1 589 ? -51.345 51.015 14.056 1.00 91.31 589 ILE A C 1
ATOM 4586 O O . ILE A 1 589 ? -52.188 51.906 13.970 1.00 91.31 589 ILE A O 1
ATOM 4590 N N . ILE A 1 590 ? -51.471 49.858 13.398 1.00 88.94 590 ILE A N 1
ATOM 4591 C CA . ILE A 1 590 ? -52.626 49.542 12.546 1.00 88.94 590 ILE A CA 1
ATOM 4592 C C . ILE A 1 590 ? -53.913 49.577 13.371 1.00 88.94 590 ILE A C 1
ATOM 4594 O O . ILE A 1 590 ? -54.866 50.240 12.968 1.00 88.94 590 ILE A O 1
ATOM 4598 N N . PHE A 1 591 ? -53.937 48.936 14.542 1.00 88.00 591 PHE A N 1
ATOM 4599 C CA . PHE A 1 591 ? -55.083 48.958 15.450 1.00 88.00 591 PHE A CA 1
ATOM 4600 C C . PHE A 1 591 ? -55.438 50.386 15.880 1.00 88.00 591 PHE A C 1
ATOM 4602 O O . PHE A 1 591 ? -56.603 50.780 15.821 1.00 88.00 591 PHE A O 1
ATOM 4609 N N . PHE A 1 592 ? -54.442 51.194 16.244 1.00 87.31 592 PHE A N 1
ATOM 4610 C CA . PHE A 1 592 ? -54.635 52.584 16.641 1.00 87.31 592 PHE A CA 1
ATOM 4611 C C . PHE A 1 592 ? -55.170 53.447 15.490 1.00 87.31 592 PHE A C 1
ATOM 4613 O O . PHE A 1 592 ? -56.098 54.233 15.686 1.00 87.31 592 PHE A O 1
ATOM 4620 N N . LEU A 1 593 ? -54.653 53.272 14.271 1.00 82.81 593 LEU A N 1
ATOM 4621 C CA . LEU A 1 593 ? -55.151 53.952 13.073 1.00 82.81 593 LEU A CA 1
ATOM 4622 C C . LEU A 1 593 ? -56.581 53.515 12.726 1.00 82.81 593 LEU A C 1
ATOM 4624 O O . LEU A 1 593 ? -57.415 54.361 12.400 1.00 82.81 593 LEU A O 1
ATOM 4628 N N . PHE A 1 594 ? -56.902 52.227 12.870 1.00 77.94 594 PHE A N 1
ATOM 4629 C CA . PHE A 1 594 ? -58.256 51.705 12.667 1.00 77.94 594 PHE A CA 1
ATOM 4630 C C . PHE A 1 594 ? -59.237 52.258 13.711 1.00 77.94 594 PHE A C 1
ATOM 4632 O O . PHE A 1 594 ? -60.355 52.659 13.379 1.00 77.94 594 PHE A O 1
ATOM 4639 N N . HIS A 1 595 ? -58.807 52.348 14.971 1.00 75.75 595 HIS A N 1
ATOM 4640 C CA . HIS A 1 595 ? -59.608 52.902 16.058 1.00 75.75 595 HIS A CA 1
ATOM 4641 C C . HIS A 1 595 ? -59.793 54.422 15.923 1.00 75.75 595 HIS A C 1
ATOM 4643 O O . HIS A 1 595 ? -60.873 54.946 16.208 1.00 75.75 595 HIS A O 1
ATOM 4649 N N . LYS A 1 596 ? -58.772 55.148 15.450 1.00 72.75 596 LYS A N 1
ATOM 4650 C CA . LYS A 1 596 ? -58.865 56.585 15.156 1.00 72.75 596 LYS A CA 1
ATOM 4651 C C . LYS A 1 596 ? -59.813 56.855 13.983 1.00 72.75 596 LYS A C 1
ATOM 4653 O O . LYS A 1 596 ? -60.649 57.747 14.091 1.00 72.75 596 LYS A O 1
ATOM 4658 N N . ASN A 1 597 ? -59.766 56.044 12.922 1.00 65.81 597 ASN A N 1
ATOM 4659 C CA . ASN A 1 597 ? -60.696 56.163 11.791 1.00 65.81 597 ASN A CA 1
ATOM 4660 C C . ASN A 1 597 ? -62.143 55.787 12.147 1.00 65.81 597 ASN A C 1
ATOM 4662 O O . ASN A 1 597 ? -63.067 56.356 11.570 1.00 65.81 597 ASN A O 1
ATOM 4666 N N . ARG A 1 598 ? -62.375 54.904 13.130 1.00 63.12 598 ARG A N 1
ATOM 4667 C CA . ARG A 1 598 ? -63.727 54.639 13.660 1.00 63.12 598 ARG A CA 1
ATOM 4668 C C . ARG A 1 598 ? -64.321 55.801 14.466 1.00 63.12 598 ARG A C 1
ATOM 4670 O O . ARG A 1 598 ? -65.535 55.868 14.582 1.00 63.12 598 ARG A O 1
ATOM 4677 N N . ARG A 1 599 ? -63.508 56.729 14.987 1.00 59.47 599 ARG A N 1
ATOM 4678 C CA . ARG A 1 599 ? -63.994 57.944 15.677 1.00 59.47 599 ARG A CA 1
ATOM 4679 C C . ARG A 1 599 ? -64.262 59.132 14.738 1.00 59.47 599 ARG A C 1
ATOM 4681 O O . ARG A 1 599 ? -64.670 60.182 15.218 1.00 59.47 599 ARG A O 1
ATOM 4688 N N . LEU A 1 600 ? -64.040 58.985 13.428 1.00 59.31 600 LEU A N 1
ATOM 4689 C CA . LEU A 1 600 ? -64.176 60.058 12.428 1.00 59.31 600 LEU A CA 1
ATOM 4690 C C . LEU A 1 600 ? -65.207 59.751 11.324 1.00 59.31 600 LEU A C 1
ATOM 4692 O O . LEU A 1 600 ? -65.143 60.323 10.237 1.00 59.31 600 LEU A O 1
ATOM 4696 N N . LYS A 1 601 ? -66.193 58.893 11.608 1.00 52.31 601 LYS A N 1
ATOM 4697 C CA . LYS A 1 601 ? -67.456 58.853 10.859 1.00 52.31 601 LYS A CA 1
ATOM 4698 C C . LYS A 1 601 ? -68.633 58.925 11.845 1.00 52.31 601 LYS A C 1
ATOM 4700 O O . LYS A 1 601 ? -68.739 58.004 12.655 1.00 52.31 601 LYS A O 1
ATOM 4705 N N . PRO A 1 602 ? -69.432 60.009 11.835 1.00 56.56 602 PRO A N 1
ATOM 4706 C CA . PRO A 1 602 ? -70.741 60.038 12.485 1.00 56.56 602 PRO A CA 1
ATOM 4707 C C . PRO A 1 602 ? -71.737 59.098 11.800 1.00 56.56 602 PRO A C 1
ATOM 4709 O O . PRO A 1 602 ? -71.555 58.820 10.588 1.00 56.56 602 PRO A O 1
#

Radius of gyration: 35.78 Å; chains: 1; bounding box: 131×77×116 Å

InterPro domains:
  IPR013783 Immunoglobulin-like fold [G3DSA:2.60.40.10] (55-159)
  IPR013783 Immunoglobulin-like fold [G3DSA:2.60.40.10] (456-536)

Foldseek 3Di:
DDDDDPPPPVVVVVPPVPDDDDDDDDDDDDDDDDDDDDDDDDDDDDDDPDPPPVPDKAKEWPPDAFAAEDEFDKRKTKMAIPAAFPWKWKWKADPQHTPDIGTFDDDPRITIDIDGLVVPDFDKMKIKMWTAGPVSPDIYIYDIGIYTYDYDDDDDDDDDDDDDDDDDDDDDDDDDDPPVCVVVPPPDPVSNVVVCVVPPDPLQVQQVPQDPVCVVVPNSDNVVSVQVVQLVPADPQCVVVVPRHLQSSLVVLLVVQQPVVCVVVVHDDSVSSLVVLLVVCVVQEAEAADDSVVVSVCCSRRNSSVSSNLVSLQVLVCVLCVVQALFKDQLLVVLVSSPPSSVQAFFDDRRWIKHKAAADWGWYAYPVRDTDTAHGIAIATQNCGLSQGPQQCVVLVADSNDQQRCPPPHGPLRCVVVQADSNDGDGRPDDDALQSLCSSVRFHAYDPVPAADADPQFDFPHWDQPDLQFAIKTKGFDDAQHKKKKWKDDSHTYIHIWGAHRVGMTMDGDRTRTDFFKIWIKIFDAGNNNGTHYIHDIDIDGDDPPDPQDPVNVVCVVPDDDPPPCVVVVVVVVVVVVVVVVVVVVVVVVVVVVVVVVVPDD

Sequence (602 aa):
MKFNKHYKNLMAVIMIFYQTVFLFAPAIAVQAEDTGLTADTTTQTSNKIADNEQLKPILEITSPFDKEEITNGLIEAKAKSNAPIKELRFILSQNGNVINQNLANNNNDIWQYSWDAALLNDGVYNIMAKATTTDDKFIVISTPISITIKNAAEETSPDNAEPATTEEIKNDDEENLPAECAQANYLTKEACNKYLLENKPPAEILAENLPAECKIINIIDGEKCNLYLQQKYLTKECQDANAKTKDECDKIMLKLSSQAECAQAGYETESECRDYLANKLTPKIECQNIDQAYCQKAINERFLGYIAAQQAKYDGLKEATDNLIGQSLNLKDLKKSLGENQKMIPIKKESTNLKIVAMTGKITLDENDNLVQTAPMAFMIDSDQDGLPDSIEKEIGTDPFNVDTDSDGVTDLDEVKNNLNPLGPGQLAKTLSPINEAIVNNKPLGQPKTEGEIKNNYLIKSFINADENKGYILNGQAEPNSTITLYFYSDLPLVATVGVDKYGNWQYELDQSLIDGEHEVYVVLNDNTGKVVNKSNPLNFFVKEARAISVQEFVDTATSPAQTKSASLINFYLIIVILIITVGILLFIIFFLFHKNRRLKP

Secondary structure (DSSP, 8-state):
----S-SSSSTTTSSSSSS---------------------------------------EEEEES-TTEEE-SSEEEEEEEESS-EEEEEEEEEETTEEEEEEEPEEETTEEEEEEEGGGS-SEEEEEEEEEEETTS--EEEPPPEEEEE-PPPP--------------------PPPPHHHHHTT--SHHHHHHHHHHS--HHHHHHHTS-HHHHHTT---HHHHHHHHHHHTS-HHHHHTT--SHHHHHHHHHHHHHHHHHHHTT--SHHHHHHHHHHHHGGGEEEESS-HHHHHHHIIIIIHHHHHHHHHHHHHHHHHHGGGTT-EEEHHHHHHHHGGGGGG-SB--TT-EEEEEEB---EEEETT--EEE--SEEEEE-SS-SSS-HHHHHHHT--TT-SSSS-SSS-HHHHHHTTB-TTSSSB-SSPPPHHHHHHHTTPPBP-TTTSSEE-TT-EEEEEEEEETTTEEEEEEE-STT-EEEEEEESSSEEEEEEEPPTTSEEEEEE-SPBPSEEEEEEEEEE-TTS-EEEEPPPEEEEE-------HHHHHHHHH-----S-HHHHHHHHHHHHHHHHHHHHHHHHHHHHHHHHTS--

pLDDT: mean 74.24, std 21.26, range [25.53, 98.56]

Organism: NCBI:txid1805146